Protein 5DZW (pdb70)

Foldseek 3Di:
DAEWEDAAQDDAFAFGDQQQVVVVHDLVQPVVQVKDKAWDPDGPQWDADSNRSTIGGHDGGDQCVACWQDPWAWIWMWIWTPPPTDIDIYIYTHDYDLPWAFEDPDQEAEAEAELPDDFFDWDADDGTATRTYDQSGAKDKDKDPDDQWDWDDFDPDPPTDGTGTGGHDHDDCLVPQKDWMKMKMWGRDPPIHMGIHIYIYGYDFDLPKAKAWPDQEAEFEAEFFDDWPAFGDWTDIFISTDDLSTQKFKDWDPPADPVVPQQWDAGRRRRTITGHDGGDCLVPQKGKTKMWIWGRDPDIHIDIHIYIYGYDWALDWAKDKDFPDADPQAEQPDDFFDFGTKMAIFTSTDDLSTAKDKDKDPPAQWDWDDPDRRIITTTGHDHDDCVVDQKDKIKMKMWGRGVVIHIDIDIDIHGYD

Sequence (417 aa):
QIHYSIPEEAKHGTFVGRIAQDLGLELTELVPRLFRVASKDRGDLLEVNLQNGILFVNSRIDREELCGRSAECSIHLEVIVDRPLQVFHVEVEVRDINDNPPRFPTTQKNLFIAESRPLDTWFPLEGASDADIGINAVLTYRLSPNDYFSLEKPSNDERVKGLGLVLRKSLDREETPEIILVLTVTDGGKPELTGSVQLLITVLDANDNAPVFDRSLYTVKLPENVPNGTLVVKVNASDLDEGVNGDIMYSFSTDISPNVKYKFHIDPVSGEIIVKGYIDFEECKSYEILIEGIDKGQLPLSGHCKVIVQVEDINDNVPELEFKSLSLPIRENSPVGTVIALISVSDRDTGVNGQVTCSLTSHVPFKLVSTFKNYYSLVLDSALDRETTADYKVVVTARDGGSPSLWATASVSVEVA

GO terms:
  GO:0005509 calcium ion binding (F, IDA)
  GO:0042802 identical protein binding (F, IDA)
  GO:0005886 plasma membrane (C, EXP)
  GO:0007156 homophilic cell-cell adhesion (P, IC)
  GO:0045202 synapse (C, IDA)
  GO:0005783 endoplasmic reticulum (C, IDA)
  GO:0016020 membrane (C, IDA)
  GO:0005515 protein binding (F, IPI)

Organism: Mus musculus (NCBI:txid10090)

B-factor: mean 53.12, std 20.02, range [7.51, 115.28]

Structure (mmCIF, N/CA/C/O backbone):
data_5DZW
#
_entry.id   5DZW
#
_cell.length_a   74.480
_cell.length_b   56.310
_cell.length_c   173.670
_cell.angle_alpha   90.00
_cell.angle_beta   99.05
_cell.angle_gamma   90.00
#
_symmetry.space_group_name_H-M   'C 1 2 1'
#
loop_
_entity.id
_entity.type
_entity.pdbx_description
1 polymer 'Protocadherin alpha-4'
2 non-polymer alpha-D-mannopyranose
3 non-polymer 2-acetamido-2-deoxy-beta-D-glucopyranose
4 non-polymer 'CALCIUM ION'
5 water water
#
loop_
_atom_site.group_PDB
_atom_site.id
_atom_site.type_symbol
_atom_site.label_atom_id
_atom_site.label_alt_id
_atom_site.label_comp_id
_atom_site.label_asym_id
_atom_site.label_entity_id
_atom_site.label_seq_id
_atom_site.pdbx_PDB_ins_code
_atom_site.Cartn_x
_atom_site.Cartn_y
_atom_site.Cartn_z
_atom_site.occupancy
_atom_site.B_iso_or_equiv
_atom_site.auth_seq_id
_atom_site.auth_comp_id
_atom_site.auth_asym_id
_atom_site.auth_atom_id
_atom_site.pdbx_PDB_model_num
ATOM 1 N N . GLN A 1 1 ? -7.585 22.495 -70.777 1.00 73.91 1 GLN A N 1
ATOM 2 C CA . GLN A 1 1 ? -7.924 22.758 -69.384 1.00 70.97 1 GLN A CA 1
ATOM 3 C C . GLN A 1 1 ? -8.821 23.986 -69.239 1.00 65.68 1 GLN A C 1
ATOM 4 O O . GLN A 1 1 ? -8.384 25.118 -69.443 1.00 66.76 1 GLN A O 1
ATOM 10 N N . ILE A 1 2 ? -10.085 23.752 -68.898 1.00 57.79 2 ILE A N 1
ATOM 11 C CA . ILE A 1 2 ? -10.989 24.850 -68.561 1.00 47.15 2 ILE A CA 1
ATOM 12 C C . ILE A 1 2 ? -11.477 24.683 -67.121 1.00 42.90 2 ILE A C 1
ATOM 13 O O . ILE A 1 2 ? -11.957 23.616 -66.735 1.00 40.17 2 ILE A O 1
ATOM 18 N N . HIS A 1 3 ? -11.340 25.740 -66.325 1.00 40.78 3 HIS A N 1
ATOM 19 C CA . HIS A 1 3 ? -11.564 25.643 -64.884 1.00 41.65 3 HIS A CA 1
ATOM 20 C C . HIS A 1 3 ? -12.842 26.328 -64.399 1.00 34.21 3 HIS A C 1
ATOM 21 O O . HIS A 1 3 ? -13.092 27.496 -64.699 1.00 28.83 3 HIS A O 1
ATOM 28 N N . TYR A 1 4 ? -13.638 25.584 -63.636 1.00 33.83 4 TYR A N 1
ATOM 29 C CA . TYR A 1 4 ? -14.821 26.128 -62.978 1.00 36.48 4 TYR A CA 1
ATOM 30 C C . TYR A 1 4 ? -14.667 26.018 -61.462 1.00 37.93 4 TYR A C 1
ATOM 31 O O . TYR A 1 4 ? -13.693 25.443 -60.976 1.00 36.73 4 TYR A O 1
ATOM 40 N N . SER A 1 5 ? -15.623 26.567 -60.717 1.00 39.72 5 SER A N 1
ATOM 41 C CA . SER A 1 5 ? -15.547 26.555 -59.257 1.00 42.51 5 SER A CA 1
ATOM 42 C C . SER A 1 5 ? -16.922 26.653 -58.600 1.00 38.17 5 SER A C 1
ATOM 43 O O . SER A 1 5 ? -17.641 27.635 -58.789 1.00 38.16 5 SER A O 1
ATOM 46 N N . ILE A 1 6 ? -17.281 25.636 -57.822 1.00 34.44 6 ILE A N 1
ATOM 47 C CA . ILE A 1 6 ? -18.559 25.638 -57.115 1.00 33.47 6 ILE A CA 1
ATOM 48 C C . ILE A 1 6 ? -18.401 25.249 -55.648 1.00 32.99 6 ILE A C 1
ATOM 49 O O . ILE A 1 6 ? -17.496 24.493 -55.297 1.00 32.86 6 ILE A O 1
ATOM 54 N N . PRO A 1 7 ? -19.279 25.777 -54.781 1.00 32.11 7 PRO A N 1
ATOM 55 C CA . PRO A 1 7 ? -19.343 25.316 -53.391 1.00 34.89 7 PRO A CA 1
ATOM 56 C C . PRO A 1 7 ? -20.048 23.968 -53.291 1.00 34.95 7 PRO A C 1
ATOM 57 O O . PRO A 1 7 ? -20.978 23.706 -54.055 1.00 35.20 7 PRO A O 1
ATOM 61 N N . GLU A 1 8 ? -19.611 23.130 -52.357 1.00 30.16 8 GLU A N 1
ATOM 62 C CA . GLU A 1 8 ? -20.201 21.809 -52.164 1.00 29.40 8 GLU A CA 1
ATOM 63 C C . GLU A 1 8 ? -21.661 21.883 -51.725 1.00 24.80 8 GLU A C 1
ATOM 64 O O . GLU A 1 8 ? -22.182 22.966 -51.451 1.00 24.26 8 GLU A O 1
ATOM 70 N N . GLU A 1 9 ? -22.306 20.720 -51.661 1.00 21.97 9 GLU A N 1
ATOM 71 C CA . GLU A 1 9 ? -23.677 20.594 -51.165 1.00 27.36 9 GLU A CA 1
ATOM 72 C C . GLU A 1 9 ? -24.647 21.531 -51.879 1.00 31.18 9 GLU A C 1
ATOM 73 O O . GLU A 1 9 ? -25.598 22.031 -51.277 1.00 31.09 9 GLU A O 1
ATOM 79 N N . ALA A 1 10 ? -24.401 21.768 -53.164 1.00 35.00 10 ALA A N 1
ATOM 80 C CA . ALA A 1 10 ? -25.213 22.700 -53.933 1.00 28.05 10 ALA A CA 1
ATOM 81 C C . ALA A 1 10 ? -26.590 22.125 -54.236 1.00 21.41 10 ALA A C 1
ATOM 82 O O . ALA A 1 10 ? -26.784 20.909 -54.232 1.00 17.65 10 ALA A O 1
ATOM 84 N N . LYS A 1 11 ? -27.544 23.013 -54.493 1.00 20.85 11 LYS A N 1
ATOM 85 C CA . LYS A 1 11 ? -28.898 22.613 -54.852 1.00 26.26 11 LYS A CA 1
ATOM 86 C C . LYS A 1 11 ? -28.895 21.909 -56.207 1.00 39.76 11 LYS A C 1
ATOM 87 O O . LYS A 1 11 ? -28.071 22.215 -57.069 1.00 32.81 11 LYS A O 1
ATOM 93 N N . HIS A 1 12 ? -29.808 20.958 -56.382 1.00 50.54 12 HIS A N 1
ATOM 94 C CA . HIS A 1 12 ? -29.925 20.223 -57.637 1.00 49.41 12 HIS A CA 1
ATOM 95 C C . HIS A 1 12 ? -30.241 21.154 -58.802 1.00 46.93 12 HIS A C 1
ATOM 96 O O . HIS A 1 12 ? -31.250 21.860 -58.789 1.00 52.12 12 HIS A O 1
ATOM 103 N N . GLY A 1 13 ? -29.371 21.153 -59.807 1.00 36.74 13 GLY A N 1
ATOM 104 C CA . GLY A 1 13 ? -29.556 21.991 -60.976 1.00 30.23 13 GLY A CA 1
ATOM 105 C C . GLY A 1 13 ? -28.834 23.318 -60.858 1.00 26.58 13 GLY A C 1
ATOM 106 O O . GLY A 1 13 ? -29.215 24.303 -61.492 1.00 36.45 13 GLY A O 1
ATOM 107 N N . THR A 1 14 ? -27.784 23.343 -60.045 1.00 15.46 14 THR A N 1
ATOM 108 C CA . THR A 1 14 ? -27.009 24.558 -59.837 1.00 18.00 14 THR A CA 1
ATOM 109 C C . THR A 1 14 ? -26.120 24.844 -61.040 1.00 18.44 14 THR A C 1
ATOM 110 O O . THR A 1 14 ? -25.365 23.980 -61.485 1.00 19.89 14 THR A O 1
ATOM 114 N N . PHE A 1 15 ? -26.214 26.064 -61.558 1.00 21.77 15 PHE A N 1
ATOM 115 C CA . PHE A 1 15 ? -25.446 26.467 -62.730 1.00 27.45 15 PHE A CA 1
ATOM 116 C C . PHE A 1 15 ? -23.943 26.440 -62.471 1.00 29.12 15 PHE A C 1
ATOM 117 O O . PHE A 1 15 ? -23.412 27.299 -61.769 1.00 36.36 15 PHE A O 1
ATOM 125 N N . VAL A 1 16 ? -23.262 25.452 -63.044 1.00 26.03 16 VAL A N 1
ATOM 126 C CA . VAL A 1 16 ? -21.811 25.370 -62.936 1.00 26.97 16 VAL A CA 1
ATOM 127 C C . VAL A 1 16 ? -21.149 26.268 -63.975 1.00 33.15 16 VAL A C 1
ATOM 128 O O . VAL A 1 16 ? -20.217 27.011 -63.666 1.00 34.83 16 VAL A O 1
ATOM 132 N N . GLY A 1 17 ? -21.641 26.201 -65.207 1.00 36.66 17 GLY A N 1
ATOM 133 C CA . GLY A 1 17 ? -21.113 27.022 -66.280 1.00 40.48 17 GLY A CA 1
ATOM 134 C C . GLY A 1 17 ? -21.504 26.531 -67.661 1.00 41.84 17 GLY A C 1
ATOM 135 O O . GLY A 1 17 ? -21.687 25.333 -67.874 1.00 43.24 17 GLY A O 1
ATOM 136 N N . ARG A 1 18 ? -21.639 27.464 -68.599 1.00 38.96 18 ARG A N 1
ATOM 137 C CA . ARG A 1 18 ? -21.930 27.118 -69.986 1.00 33.44 18 ARG A CA 1
ATOM 138 C C . ARG A 1 18 ? -20.726 26.430 -70.616 1.00 26.52 18 ARG A C 1
ATOM 139 O O . ARG A 1 18 ? -19.854 27.083 -71.187 1.00 25.17 18 ARG A O 1
ATOM 147 N N . ILE A 1 19 ? -20.691 25.107 -70.509 1.00 23.28 19 ILE A N 1
ATOM 148 C CA . ILE A 1 19 ? -19.534 24.327 -70.933 1.00 28.58 19 ILE A CA 1
ATOM 149 C C . ILE A 1 19 ? -19.391 24.272 -72.457 1.00 32.63 19 ILE A C 1
ATOM 150 O O . ILE A 1 19 ? -18.277 24.217 -72.979 1.00 36.11 19 ILE A O 1
ATOM 155 N N . ALA A 1 20 ? -20.512 24.310 -73.170 1.00 37.86 20 ALA A N 1
ATOM 156 C CA . ALA A 1 20 ? -20.488 24.213 -74.628 1.00 30.23 20 ALA A CA 1
ATOM 157 C C . ALA A 1 20 ? -19.765 25.400 -75.258 1.00 20.62 20 ALA A C 1
ATOM 158 O O . ALA A 1 20 ? -18.806 25.225 -76.010 1.00 9.20 20 ALA A O 1
ATOM 160 N N . GLN A 1 21 ? -20.230 26.604 -74.941 1.00 17.03 21 GLN A N 1
ATOM 161 C CA . GLN A 1 21 ? -19.644 27.824 -75.484 1.00 21.36 21 GLN A CA 1
ATOM 162 C C . GLN A 1 21 ? -18.181 27.974 -75.081 1.00 21.53 21 GLN A C 1
ATOM 163 O O . GLN A 1 21 ? -17.338 28.333 -75.904 1.00 15.90 21 GLN A O 1
ATOM 169 N N . ASP A 1 22 ? -17.884 27.688 -73.816 1.00 26.37 22 ASP A N 1
ATOM 170 C CA . ASP A 1 22 ? -16.528 27.829 -73.295 1.00 31.40 22 ASP A CA 1
ATOM 171 C C . ASP A 1 22 ? -15.559 26.846 -73.950 1.00 38.86 22 ASP A C 1
ATOM 172 O O . ASP A 1 22 ? -14.352 27.083 -73.980 1.00 39.07 22 ASP A O 1
ATOM 177 N N . LEU A 1 23 ? -16.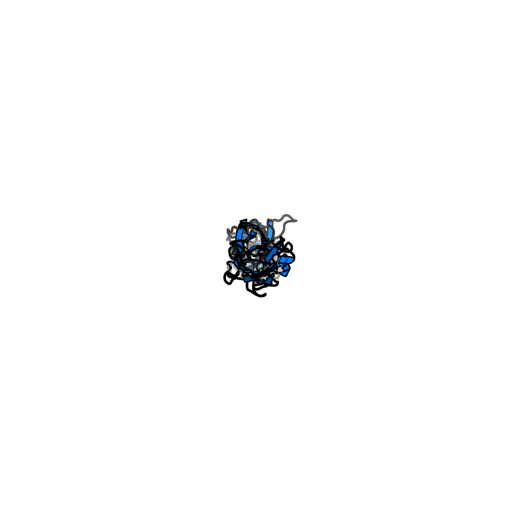091 25.744 -74.471 1.00 44.41 23 LEU A N 1
ATOM 178 C CA . LEU A 1 23 ? -15.278 24.790 -75.217 1.00 48.83 23 LEU A CA 1
ATOM 179 C C . LEU A 1 23 ? -15.232 25.157 -76.696 1.00 50.66 23 LEU A C 1
ATOM 180 O O . LEU A 1 23 ? -14.688 24.416 -77.514 1.00 59.51 23 LEU A O 1
ATOM 185 N N . GLY A 1 24 ? -15.813 26.304 -77.033 1.00 45.05 24 GLY A N 1
ATOM 186 C CA . GLY A 1 24 ? -15.807 26.792 -78.400 1.00 42.20 24 GLY A CA 1
ATOM 187 C C . GLY A 1 24 ? -16.814 26.102 -79.300 1.00 35.40 24 GLY A C 1
ATOM 188 O O . GLY A 1 24 ? -16.882 26.385 -80.495 1.00 36.44 24 GLY A O 1
ATOM 189 N N . LEU A 1 25 ? -17.600 25.198 -78.728 1.00 25.54 25 LEU A N 1
ATOM 190 C CA . LEU A 1 25 ? -18.588 24.452 -79.496 1.00 19.15 25 LEU A CA 1
ATOM 191 C C . LEU A 1 25 ? -19.851 25.278 -79.717 1.00 24.15 25 LEU A C 1
ATOM 192 O O . LEU A 1 25 ? -20.038 26.321 -79.089 1.00 22.28 25 LEU A O 1
ATOM 197 N N . GLU A 1 26 ? -20.712 24.805 -80.614 1.00 28.90 26 GLU A N 1
ATOM 198 C CA . GLU A 1 26 ? -21.960 25.493 -80.931 1.00 31.56 26 GLU A CA 1
ATOM 199 C C . GLU A 1 26 ? -23.164 24.597 -80.635 1.00 27.70 26 GLU A C 1
ATOM 200 O O . GLU A 1 26 ? -23.034 23.375 -80.573 1.00 18.73 26 GLU A O 1
ATOM 206 N N . LEU A 1 27 ? -24.331 25.209 -80.452 1.00 17.93 27 LEU A N 1
ATOM 207 C CA . LEU A 1 27 ? -25.510 24.491 -79.972 1.00 24.73 27 LEU A CA 1
ATOM 208 C C . LEU A 1 27 ? -25.982 23.390 -80.919 1.00 29.16 27 LEU A C 1
ATOM 209 O O . LEU A 1 27 ? -26.318 22.290 -80.480 1.00 32.29 27 LEU A O 1
ATOM 214 N N . THR A 1 28 ? -25.999 23.682 -82.216 1.00 26.69 28 THR A N 1
ATOM 215 C CA . THR A 1 28 ? -26.452 22.711 -83.211 1.00 29.37 28 THR A CA 1
ATOM 216 C C . THR A 1 28 ? -25.413 21.623 -83.442 1.00 28.18 28 THR A C 1
ATOM 217 O O . THR A 1 28 ? -25.646 20.672 -84.187 1.00 31.26 28 THR A O 1
ATOM 221 N N . GLU A 1 29 ? -24.268 21.771 -82.790 1.00 23.70 29 GLU A N 1
ATOM 222 C CA . GLU A 1 29 ? -23.161 20.840 -82.936 1.00 21.46 29 GLU A CA 1
ATOM 223 C C . GLU A 1 29 ? -23.168 19.793 -81.819 1.00 27.57 29 GLU A C 1
ATOM 224 O O . GLU A 1 29 ? -22.631 18.697 -81.981 1.00 30.91 29 GLU A O 1
ATOM 230 N N . LEU A 1 30 ? -23.792 20.132 -80.694 1.00 25.55 30 LEU A N 1
ATOM 231 C CA . LEU A 1 30 ? -23.772 19.280 -79.504 1.00 23.86 30 LEU A CA 1
ATOM 232 C C . LEU A 1 30 ? -24.517 17.962 -79.689 1.00 22.98 30 LEU A C 1
ATOM 233 O O . LEU A 1 30 ? -23.974 16.890 -79.426 1.00 25.17 30 LEU A O 1
ATOM 238 N N . VAL A 1 31 ? -25.766 18.051 -80.132 1.00 19.86 31 VAL A N 1
ATOM 239 C CA . VAL A 1 31 ? -26.620 16.874 -80.276 1.00 19.31 31 VAL A CA 1
AT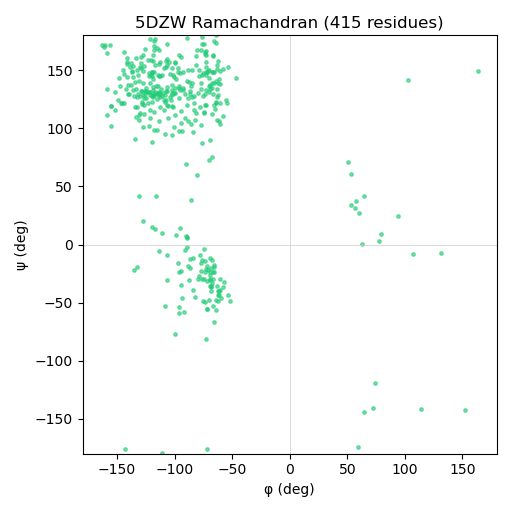OM 240 C C . VAL A 1 31 ? -26.128 15.851 -81.315 1.00 21.08 31 VAL A C 1
ATOM 241 O O . VAL A 1 31 ? -26.088 14.656 -81.019 1.00 17.36 31 VAL A O 1
ATOM 245 N N . PRO A 1 32 ? -25.756 16.299 -82.533 1.00 23.29 32 PRO A N 1
ATOM 246 C CA . PRO A 1 32 ? -25.357 15.276 -83.508 1.00 23.68 32 PRO A CA 1
ATOM 247 C C . PRO A 1 32 ? -24.033 14.596 -83.168 1.00 25.21 32 PRO A C 1
ATOM 248 O O . PRO A 1 32 ? -23.817 13.453 -83.564 1.00 26.55 32 PRO A O 1
ATOM 252 N N . ARG A 1 33 ? -23.162 15.288 -82.442 1.00 28.23 33 ARG A N 1
ATOM 253 C CA . ARG A 1 33 ? -21.852 14.739 -82.114 1.00 33.35 33 ARG A CA 1
ATOM 254 C C . ARG A 1 33 ? -21.873 13.953 -80.808 1.00 34.78 33 ARG A C 1
ATOM 255 O O . ARG A 1 33 ? -20.824 13.535 -80.314 1.00 36.93 33 ARG A O 1
ATOM 263 N N . LEU A 1 34 ? -23.071 13.755 -80.264 1.00 34.62 34 LEU A N 1
ATOM 264 C CA . LEU A 1 34 ? -23.260 13.049 -78.999 1.00 32.22 34 LEU A CA 1
ATOM 265 C C . LEU A 1 34 ? -22.393 13.655 -77.902 1.00 34.85 34 LEU A C 1
ATOM 266 O O . LEU A 1 34 ? -21.524 12.986 -77.340 1.00 37.05 34 LEU A O 1
ATOM 271 N N . PHE A 1 35 ? -22.631 14.931 -77.617 1.00 32.75 35 PHE A N 1
ATOM 272 C CA . PHE A 1 35 ? -21.887 15.655 -76.596 1.00 31.56 35 PHE A CA 1
ATOM 273 C C . PHE A 1 35 ? -22.011 14.966 -75.243 1.00 34.34 35 PHE A C 1
ATOM 274 O O . PHE A 1 35 ? -23.079 14.964 -74.631 1.00 37.18 35 PHE A O 1
ATOM 282 N N . ARG A 1 36 ? -20.911 14.383 -74.780 1.00 30.83 36 ARG A N 1
ATOM 283 C CA . ARG A 1 36 ? -20.920 13.610 -73.544 1.00 31.83 36 ARG A CA 1
ATOM 284 C C . ARG A 1 36 ? -19.972 14.176 -72.493 1.00 33.04 36 ARG A C 1
ATOM 285 O O . ARG A 1 36 ? -18.930 14.748 -72.818 1.00 35.70 36 ARG A O 1
ATOM 293 N N . VAL A 1 37 ? -20.347 14.008 -71.231 1.00 33.65 37 VAL A N 1
ATOM 294 C CA . VAL A 1 37 ? -19.525 14.443 -70.111 1.00 36.94 37 VAL A CA 1
ATOM 295 C C . VAL A 1 37 ? -19.422 13.328 -69.079 1.00 48.08 37 VAL A C 1
ATOM 296 O O . VAL A 1 37 ? -20.437 12.790 -68.632 1.00 50.66 37 VAL A O 1
ATOM 300 N N . ALA A 1 38 ? -18.195 12.972 -68.711 1.00 55.89 38 ALA A N 1
ATOM 301 C CA . ALA A 1 38 ? -17.986 11.923 -67.718 1.00 54.82 38 ALA A CA 1
ATOM 302 C C . ALA A 1 38 ? -17.032 12.379 -66.623 1.00 51.33 38 ALA A C 1
ATOM 303 O O . ALA A 1 38 ? -16.185 13.240 -66.848 1.00 48.39 38 ALA A O 1
ATOM 305 N N . SER A 1 39 ? -17.179 11.801 -65.435 1.00 56.02 39 SER A N 1
ATOM 306 C CA . SER A 1 39 ? -16.284 12.097 -64.322 1.00 53.00 39 SER A CA 1
ATOM 307 C C . SER A 1 39 ? -15.163 11.067 -64.265 1.00 54.28 39 SER A C 1
ATOM 308 O O . SER A 1 39 ? -15.276 9.983 -64.838 1.00 56.13 39 SER A O 1
ATOM 311 N N . LYS A 1 40 ? -14.085 11.402 -63.565 1.00 59.72 40 LYS A N 1
ATOM 312 C CA . LYS A 1 40 ? -12.916 10.532 -63.514 1.00 64.35 40 LYS A CA 1
ATOM 313 C C . LYS A 1 40 ? -13.157 9.280 -62.671 1.00 71.01 40 LYS A C 1
ATOM 314 O O . LYS A 1 40 ? -12.980 8.161 -63.152 1.00 71.86 40 LYS A O 1
ATOM 320 N N . ASP A 1 41 ? -13.560 9.467 -61.417 1.00 73.69 41 ASP A N 1
ATOM 321 C CA . ASP A 1 41 ? -13.770 8.339 -60.511 1.00 74.15 41 ASP A CA 1
ATOM 322 C C . ASP A 1 41 ? -15.095 8.429 -59.761 1.00 77.44 41 ASP A C 1
ATOM 323 O O . ASP A 1 41 ? -15.594 7.429 -59.246 1.00 80.38 41 ASP A O 1
ATOM 328 N N . ARG A 1 42 ? -15.658 9.630 -59.702 1.00 76.39 42 ARG A N 1
ATOM 329 C CA . ARG A 1 42 ? -16.839 9.885 -58.885 1.00 72.98 42 ARG A CA 1
ATOM 330 C C . ARG A 1 42 ? -18.100 9.260 -59.477 1.00 69.34 42 ARG A C 1
ATOM 331 O O . ARG A 1 42 ? -18.519 8.179 -59.061 1.00 68.86 42 ARG A O 1
ATOM 339 N N . GLY A 1 43 ? -18.705 9.942 -60.444 1.00 68.31 43 GLY A N 1
ATOM 340 C CA . GLY A 1 43 ? -19.918 9.449 -61.069 1.00 65.68 43 GLY A CA 1
ATOM 341 C C . GLY A 1 43 ? -20.801 10.563 -61.597 1.00 63.23 43 GLY A C 1
ATOM 342 O O . GLY A 1 43 ? -20.307 11.569 -62.107 1.00 65.44 43 GLY A O 1
ATOM 343 N N . ASP A 1 44 ? -22.112 10.384 -61.470 1.00 59.16 44 ASP A N 1
ATOM 344 C CA . ASP A 1 44 ? -23.075 11.357 -61.978 1.00 59.00 44 ASP A CA 1
ATOM 345 C C . ASP A 1 44 ? -23.247 12.538 -61.029 1.00 54.67 44 ASP A C 1
ATOM 346 O O . ASP A 1 44 ? -24.348 12.796 -60.542 1.00 58.70 44 ASP A O 1
ATOM 351 N N . LEU A 1 45 ? -22.158 13.254 -60.769 1.00 44.54 45 LEU A N 1
ATOM 352 C CA . LEU A 1 45 ? -22.217 14.443 -59.927 1.00 34.73 45 LEU A CA 1
ATOM 353 C C . LEU A 1 45 ? -22.645 15.657 -60.744 1.00 29.18 45 LEU A C 1
ATOM 354 O O . LEU A 1 45 ? -23.413 16.495 -60.271 1.00 19.44 45 LEU A O 1
ATOM 359 N N . LEU A 1 46 ? -22.149 15.742 -61.974 1.00 35.20 46 LEU A N 1
ATOM 360 C CA . LEU A 1 46 ? -22.480 16.852 -62.861 1.00 38.73 46 LEU A CA 1
ATOM 361 C C . LEU A 1 46 ? -23.100 16.356 -64.163 1.00 43.66 46 LEU A C 1
ATOM 362 O O . LEU A 1 46 ? -22.768 15.273 -64.645 1.00 44.89 46 LEU A O 1
ATOM 367 N N . GLU A 1 47 ? -24.001 17.153 -64.729 1.00 45.22 47 GLU A N 1
ATOM 368 C CA . GLU A 1 47 ? -24.696 16.773 -65.955 1.00 43.53 47 GLU A CA 1
ATOM 369 C C . GLU A 1 47 ? -24.785 17.962 -66.909 1.00 39.16 47 GLU A C 1
ATOM 370 O O . GLU A 1 47 ? -24.720 19.109 -66.477 1.00 39.97 47 GLU A O 1
ATOM 376 N N . VAL A 1 48 ? -24.924 17.695 -68.203 1.00 37.64 48 VAL A N 1
ATOM 377 C CA . VAL A 1 48 ? -25.014 18.770 -69.186 1.00 30.39 48 VAL A CA 1
ATOM 378 C C . VAL A 1 48 ? -26.327 18.743 -69.960 1.00 24.98 48 VAL A C 1
ATOM 379 O O . VAL A 1 48 ? -26.708 17.714 -70.517 1.00 23.91 48 VAL A O 1
ATOM 383 N N . ASN A 1 49 ? -27.018 19.879 -69.991 1.00 23.18 49 ASN A N 1
ATOM 384 C CA . ASN A 1 49 ? -28.167 20.026 -70.870 1.00 31.03 49 ASN A CA 1
ATOM 385 C C . ASN A 1 49 ? -27.717 20.536 -72.232 1.00 34.49 49 ASN A C 1
ATOM 386 O O . ASN A 1 49 ? -27.049 21.569 -72.331 1.00 37.08 49 ASN A O 1
ATOM 391 N N . LEU A 1 50 ? -28.095 19.801 -73.273 1.00 35.47 50 LEU A N 1
ATOM 392 C CA . LEU A 1 50 ? -27.585 20.023 -74.622 1.00 33.08 50 LEU A CA 1
ATOM 393 C C . LEU A 1 50 ? -28.261 21.188 -75.341 1.00 29.65 50 LEU A C 1
ATOM 394 O O . LEU A 1 50 ? -27.650 21.838 -76.189 1.00 29.42 50 LEU A O 1
ATOM 399 N N . GLN A 1 51 ? -29.521 21.446 -75.006 1.00 21.42 51 GLN A N 1
ATOM 400 C CA . GLN A 1 51 ? -30.274 22.523 -75.640 1.00 17.65 51 GLN A CA 1
ATOM 401 C C . GLN A 1 51 ? -29.663 23.895 -75.354 1.00 15.90 51 GLN A C 1
ATOM 402 O O . GLN A 1 51 ? -29.672 24.776 -76.216 1.00 12.13 51 GLN A O 1
ATOM 408 N N . ASN A 1 52 ? -29.128 24.073 -74.148 1.00 17.10 52 ASN A N 1
ATOM 409 C CA . ASN A 1 52 ? -28.495 25.337 -73.781 1.00 17.11 52 ASN A CA 1
ATOM 410 C C . ASN A 1 52 ? -26.993 25.194 -73.560 1.00 15.46 52 ASN A C 1
ATOM 411 O O . ASN A 1 52 ? -26.290 26.185 -73.354 1.00 14.93 52 ASN A O 1
ATOM 416 N N . GLY A 1 53 ? -26.508 23.957 -73.607 1.00 19.67 53 GLY A N 1
ATOM 417 C CA . GLY A 1 53 ? -25.098 23.681 -73.401 1.00 26.19 53 GLY A CA 1
ATOM 418 C C . GLY A 1 53 ? -24.655 24.035 -71.996 1.00 32.68 53 GLY A C 1
ATOM 419 O O . GLY A 1 53 ? -23.580 24.603 -71.805 1.00 33.79 53 GLY A O 1
ATOM 420 N N . ILE A 1 54 ? -25.480 23.698 -71.008 1.00 32.04 54 ILE A N 1
ATOM 421 C CA . ILE A 1 54 ? -25.192 24.092 -69.629 1.00 27.83 54 ILE A CA 1
ATOM 422 C C . ILE A 1 54 ? -24.746 22.927 -68.753 1.00 25.48 54 ILE A C 1
ATOM 423 O O . ILE A 1 54 ? -25.439 21.915 -68.642 1.00 25.90 54 ILE A O 1
ATOM 428 N N . LEU A 1 55 ? -23.577 23.083 -68.140 1.00 24.15 55 LEU A N 1
ATOM 429 C CA . LEU A 1 55 ? -23.093 22.141 -67.140 1.00 23.47 55 LEU A CA 1
ATOM 430 C C . LEU A 1 55 ? -23.638 22.531 -65.774 1.00 22.10 55 LEU A C 1
ATOM 431 O O . LEU A 1 55 ? -23.524 23.685 -65.364 1.00 20.83 55 LEU A O 1
ATOM 436 N N . PHE A 1 56 ? -24.232 21.571 -65.074 1.00 25.47 56 PHE A N 1
ATOM 437 C CA . PHE A 1 56 ? -24.887 21.850 -63.803 1.00 30.11 56 PHE A CA 1
ATOM 438 C C . PHE A 1 56 ? -24.725 20.707 -62.804 1.00 34.02 56 PHE A C 1
ATOM 439 O O . PHE A 1 56 ? -24.332 19.597 -63.170 1.00 34.88 56 PHE A O 1
ATOM 447 N N . VAL A 1 57 ? -25.032 20.992 -61.542 1.00 29.74 57 VAL A N 1
ATOM 448 C CA . VAL A 1 57 ? -24.945 19.994 -60.482 1.00 26.11 57 VAL A CA 1
ATOM 449 C C . VAL A 1 57 ? -26.091 18.995 -60.586 1.00 21.87 57 VAL A C 1
ATOM 450 O O . VAL A 1 57 ? -27.262 19.368 -60.519 1.00 14.14 57 VAL A O 1
ATOM 454 N N . ASN A 1 58 ? -25.743 17.723 -60.749 1.00 27.97 58 ASN A N 1
ATOM 455 C CA . ASN A 1 58 ? -26.739 16.678 -60.948 1.00 35.68 58 ASN A CA 1
ATOM 456 C C . ASN A 1 58 ? -27.172 16.035 -59.635 1.00 38.32 58 ASN A C 1
ATOM 457 O O . ASN A 1 58 ? -28.354 16.039 -59.298 1.00 39.58 58 ASN A O 1
ATOM 462 N N . SER A 1 59 ? -26.215 15.482 -58.898 1.00 45.22 59 SER A N 1
ATOM 463 C CA . SER A 1 59 ? -26.509 14.873 -57.602 1.00 48.53 59 SER A CA 1
ATOM 464 C C . SER A 1 59 ? -25.790 15.606 -56.473 1.00 37.28 59 SER A C 1
ATOM 465 O O . SER A 1 59 ? -25.031 16.544 -56.717 1.00 27.55 59 SER A O 1
ATOM 468 N N . ARG A 1 60 ? -26.034 15.173 -55.239 1.00 41.30 60 ARG A N 1
ATOM 469 C CA . ARG A 1 60 ? -25.431 15.804 -54.069 1.00 37.56 60 ARG A CA 1
ATOM 470 C C . ARG A 1 60 ? -23.915 15.657 -54.068 1.00 33.83 60 ARG A C 1
ATOM 471 O O . ARG A 1 60 ? -23.386 14.547 -54.107 1.00 34.58 60 ARG A O 1
ATOM 479 N N . ILE A 1 61 ? -23.223 16.790 -54.021 1.00 32.00 61 ILE A N 1
ATOM 480 C CA . ILE A 1 61 ? -21.766 16.800 -54.004 1.00 32.71 61 ILE A CA 1
ATOM 481 C C . ILE A 1 61 ? -21.242 17.061 -52.594 1.00 38.61 61 ILE A C 1
ATOM 482 O O . ILE A 1 61 ? -21.106 18.211 -52.174 1.00 36.25 61 ILE A O 1
ATOM 487 N N . ASP A 1 62 ? -20.958 15.983 -51.867 1.00 41.26 62 ASP A N 1
ATOM 488 C CA . ASP A 1 62 ? -20.429 16.077 -50.510 1.00 38.36 62 ASP A CA 1
ATOM 489 C C . ASP A 1 62 ? -18.905 16.079 -50.553 1.00 36.23 62 ASP A C 1
ATOM 490 O O . ASP A 1 62 ? -18.285 15.054 -50.837 1.00 37.93 62 ASP A O 1
ATOM 495 N N . ARG A 1 63 ? -18.311 17.233 -50.266 1.00 20.68 63 ARG A N 1
ATOM 496 C CA . ARG A 1 63 ? -16.872 17.421 -50.420 1.00 20.83 63 ARG A CA 1
ATOM 497 C C . ARG A 1 63 ? -16.045 16.464 -49.565 1.00 34.61 63 ARG A C 1
ATOM 498 O O . ARG A 1 63 ? -15.085 15.863 -50.048 1.00 34.31 63 ARG A O 1
ATOM 506 N N . GLU A 1 64 ? -16.428 16.325 -48.299 1.00 33.62 64 GLU A N 1
ATOM 507 C CA . GLU A 1 64 ? -15.683 15.503 -47.350 1.00 35.48 64 GLU A CA 1
ATOM 508 C C . GLU A 1 64 ? -15.723 14.020 -47.713 1.00 39.73 64 GLU A C 1
ATOM 509 O O . GLU A 1 64 ? -14.894 13.239 -47.247 1.00 39.22 64 GLU A O 1
ATOM 515 N N . GLU A 1 65 ? -16.690 13.634 -48.539 1.00 46.58 65 GLU A N 1
ATOM 516 C CA . GLU A 1 65 ? -16.802 12.248 -48.975 1.00 53.67 65 GLU A CA 1
ATOM 517 C C . GLU A 1 65 ? -15.927 12.007 -50.203 1.00 53.39 65 GLU A C 1
ATOM 518 O O . GLU A 1 65 ? -15.685 10.866 -50.595 1.00 56.30 65 GLU A O 1
ATOM 524 N N . LEU A 1 66 ? -15.446 13.094 -50.798 1.00 52.70 66 LEU A N 1
ATOM 525 C CA . LEU A 1 66 ? -14.588 13.010 -51.974 1.00 53.86 66 LEU A CA 1
ATOM 526 C C . LEU A 1 66 ? -13.119 13.166 -51.598 1.00 54.50 66 LEU A C 1
ATOM 527 O O . LEU A 1 66 ? -12.372 12.189 -51.544 1.00 55.48 66 LEU A O 1
ATOM 532 N N . CYS A 1 67 ? -12.714 14.405 -51.339 1.00 51.27 67 CYS A N 1
ATOM 533 C CA . CYS A 1 67 ? -11.325 14.712 -51.020 1.00 49.43 67 CYS A CA 1
ATOM 534 C C . CYS A 1 67 ? -11.001 14.371 -49.567 1.00 48.90 67 CYS A C 1
ATOM 535 O O . CYS A 1 67 ? -9.853 14.084 -49.225 1.00 41.67 67 CYS A O 1
ATOM 538 N N . GLY A 1 68 ? -12.022 14.401 -48.718 1.00 55.76 68 GLY A N 1
ATOM 539 C CA . GLY A 1 68 ? -11.858 14.077 -47.313 1.00 58.89 68 GLY A CA 1
ATOM 540 C C . GLY A 1 68 ? -11.160 15.177 -46.539 1.00 60.70 68 GLY A C 1
ATOM 541 O O . GLY A 1 68 ? -11.651 16.303 -46.458 1.00 60.85 68 GLY A O 1
ATOM 542 N N . ARG A 1 69 ? -10.007 14.845 -45.970 1.00 60.34 69 ARG A N 1
ATOM 543 C CA . ARG A 1 69 ? -9.225 15.806 -45.202 1.00 59.93 69 ARG A CA 1
ATOM 544 C C . ARG A 1 69 ? -8.250 16.571 -46.093 1.00 57.04 69 ARG A C 1
ATOM 545 O O . ARG A 1 69 ? -7.422 17.340 -45.604 1.00 54.14 69 ARG A O 1
ATOM 553 N N . SER A 1 70 ? -8.358 16.358 -47.402 1.00 55.06 70 SER A N 1
ATOM 554 C CA . SER A 1 70 ? -7.491 17.028 -48.365 1.00 48.28 70 SER A CA 1
ATOM 555 C C . SER A 1 70 ? -7.859 18.501 -48.509 1.00 47.22 70 SER A C 1
ATOM 556 O O . SER A 1 70 ? -9.030 18.870 -48.422 1.00 43.67 70 SER A O 1
ATOM 559 N N . ALA A 1 71 ? -6.851 19.339 -48.734 1.00 50.59 71 ALA A N 1
ATOM 560 C CA . ALA A 1 71 ? -7.062 20.777 -48.862 1.00 52.53 71 ALA A CA 1
ATOM 561 C C . ALA A 1 71 ? -7.713 21.124 -50.195 1.00 54.45 71 ALA A C 1
ATOM 562 O O . ALA A 1 71 ? -8.702 21.855 -50.244 1.00 56.40 71 ALA A O 1
ATOM 564 N N . GLU A 1 72 ? -7.149 20.597 -51.276 1.00 54.80 72 GLU A N 1
ATOM 565 C CA . GLU A 1 72 ? -7.666 20.868 -52.611 1.00 52.43 72 GLU A CA 1
ATOM 566 C C . GLU A 1 72 ? -8.670 19.809 -53.043 1.00 46.91 72 GLU A C 1
ATOM 567 O O . GLU A 1 72 ? -8.426 18.610 -52.904 1.00 46.68 72 GLU A O 1
ATOM 573 N N . CYS A 1 73 ? -9.805 20.259 -53.565 1.00 42.83 73 CYS A N 1
ATOM 574 C CA . CYS A 1 73 ? -10.811 19.349 -54.093 1.00 40.22 73 CYS A CA 1
ATOM 575 C C . CYS A 1 73 ? -11.359 19.862 -55.420 1.00 40.55 73 CYS A C 1
ATOM 576 O O . CYS A 1 73 ? -11.694 21.040 -55.554 1.00 43.73 73 CYS A O 1
ATOM 579 N N . SER A 1 74 ? -11.444 18.970 -56.400 1.00 35.50 74 SER A N 1
ATOM 580 C CA . SER A 1 74 ? -11.954 19.333 -57.714 1.00 35.39 74 SER A CA 1
ATOM 581 C C . SER A 1 74 ? -12.430 18.104 -58.473 1.00 33.88 74 SER A C 1
ATOM 582 O O . SER A 1 74 ? -11.749 17.078 -58.506 1.00 29.22 74 SER A O 1
ATOM 585 N N . ILE A 1 75 ? -13.609 18.215 -59.071 1.00 34.14 75 ILE A N 1
ATOM 586 C CA . ILE A 1 75 ? -14.135 17.172 -59.935 1.00 34.92 75 ILE A CA 1
ATOM 587 C C . ILE A 1 75 ? -13.554 17.331 -61.331 1.00 34.73 75 ILE A C 1
ATOM 588 O O . ILE A 1 75 ? -13.608 18.416 -61.918 1.00 35.66 75 ILE A O 1
ATOM 593 N N . HIS A 1 76 ? -12.988 16.250 -61.854 1.00 36.13 76 HIS A N 1
ATOM 594 C CA . HIS A 1 76 ? -12.410 16.271 -63.189 1.00 35.67 76 HIS A CA 1
ATOM 595 C C . HIS A 1 76 ? -13.370 15.671 -64.207 1.00 35.71 76 HIS A C 1
ATOM 596 O O . HIS A 1 76 ? -13.636 14.468 -64.197 1.00 32.24 76 HIS A O 1
ATOM 603 N N . LEU A 1 77 ? -13.892 16.522 -65.084 1.00 36.01 77 LEU A N 1
ATOM 604 C CA . LEU A 1 77 ? -14.786 16.078 -66.143 1.00 34.85 77 LEU A CA 1
ATOM 605 C C . LEU A 1 77 ? -14.073 16.008 -67.484 1.00 32.21 77 LEU A C 1
ATOM 606 O O . LEU A 1 77 ? -13.486 16.991 -67.953 1.00 30.14 77 LEU A O 1
ATOM 611 N N . GLU A 1 78 ? -14.125 14.827 -68.089 1.00 32.33 78 GLU A N 1
ATOM 612 C CA . GLU A 1 78 ? -13.665 14.632 -69.450 1.00 34.42 78 GLU A CA 1
ATOM 613 C C . GLU A 1 78 ? -14.858 14.742 -70.392 1.00 39.22 78 GLU A C 1
ATOM 614 O O . GLU A 1 78 ? -15.923 14.164 -70.141 1.00 43.37 78 GLU A O 1
ATOM 620 N N . VAL A 1 79 ? -14.680 15.503 -71.465 1.00 34.82 79 VAL A N 1
ATOM 621 C CA . VAL A 1 79 ? -15.762 15.763 -72.402 1.00 33.18 79 VAL A CA 1
ATOM 622 C C . VAL A 1 79 ? -15.470 15.111 -73.745 1.00 31.74 79 VAL A C 1
ATOM 623 O O . VAL A 1 79 ? -14.384 15.270 -74.295 1.00 29.33 79 VAL A O 1
ATOM 627 N N . ILE A 1 80 ? -16.440 14.370 -74.268 1.00 30.19 80 ILE A N 1
ATOM 628 C CA . ILE A 1 80 ? -16.249 13.677 -75.535 1.00 33.14 80 ILE A CA 1
ATOM 629 C C . ILE A 1 80 ? -17.272 14.095 -76.579 1.00 35.68 80 ILE A C 1
ATOM 630 O O . ILE A 1 80 ? -18.476 14.078 -76.325 1.00 38.85 80 ILE A O 1
ATOM 635 N N . VAL A 1 81 ? -16.783 14.471 -77.755 1.00 27.84 81 VAL A N 1
ATOM 636 C CA . VAL A 1 81 ? -17.658 14.685 -78.900 1.00 25.00 81 VAL A CA 1
ATOM 637 C C . VAL A 1 81 ? -17.193 13.793 -80.041 1.00 20.09 81 VAL A C 1
ATOM 638 O O . VAL A 1 81 ? -16.046 13.350 -80.058 1.00 17.02 81 VAL A O 1
ATOM 642 N N . ASP A 1 82 ? -18.084 13.518 -80.986 1.00 26.25 82 ASP A N 1
ATOM 643 C CA . ASP A 1 82 ? -17.745 12.655 -82.111 1.00 33.93 82 ASP A CA 1
ATOM 644 C C . ASP A 1 82 ? -17.838 13.396 -83.438 1.00 29.38 82 ASP A C 1
ATOM 645 O O . ASP A 1 82 ? -18.310 14.529 -83.493 1.00 24.37 82 ASP A O 1
ATOM 650 N N . ARG A 1 83 ? -17.368 12.744 -84.497 1.00 27.37 83 ARG A N 1
ATOM 651 C CA . ARG A 1 83 ? -17.471 13.256 -85.864 1.00 17.26 83 ARG A CA 1
ATOM 652 C C . ARG A 1 83 ? -16.982 14.697 -86.048 1.00 16.21 83 ARG A C 1
ATOM 653 O O . ARG A 1 83 ? -17.792 15.602 -86.252 1.00 16.81 83 ARG A O 1
ATOM 661 N N . PRO A 1 84 ? -15.659 14.919 -85.965 1.00 18.45 84 PRO A N 1
ATOM 662 C CA . PRO A 1 84 ? -14.625 13.950 -85.589 1.00 29.66 84 PRO A CA 1
ATOM 663 C C . PRO A 1 84 ? -14.536 13.818 -84.072 1.00 47.97 84 PRO A C 1
ATOM 664 O O . PRO A 1 84 ? -15.033 14.693 -83.363 1.00 48.29 84 PRO A O 1
ATOM 668 N N . LEU A 1 85 ? -13.917 12.749 -83.582 1.00 46.41 85 LEU A N 1
ATOM 669 C CA . LEU A 1 85 ? -13.861 12.514 -82.143 1.00 42.20 85 LEU A CA 1
ATOM 670 C C . LEU A 1 85 ? -12.866 13.448 -81.462 1.00 37.40 85 LEU A C 1
ATOM 671 O O . LEU A 1 85 ? -11.658 13.349 -81.676 1.00 38.77 85 LEU A O 1
ATOM 676 N N . GLN A 1 86 ? -13.383 14.354 -80.639 1.00 31.48 86 GLN A N 1
ATOM 677 C CA . GLN A 1 86 ? -12.536 15.269 -79.884 1.00 32.31 86 GLN A CA 1
ATOM 678 C C . GLN A 1 86 ? -12.761 15.109 -78.384 1.00 32.70 86 GLN A C 1
ATOM 679 O O . GLN A 1 86 ? -13.878 14.826 -77.935 1.00 34.70 86 GLN A O 1
ATOM 685 N N . VAL A 1 87 ? -11.689 15.294 -77.618 1.00 31.60 87 VAL A N 1
ATOM 686 C CA . VAL A 1 87 ? -11.726 15.143 -76.167 1.00 25.61 87 VAL A CA 1
ATOM 687 C C . VAL A 1 87 ? -11.224 16.402 -75.464 1.00 19.25 87 VAL A C 1
ATOM 688 O O . VAL A 1 87 ? -10.124 16.881 -75.737 1.00 18.91 87 VAL A O 1
ATOM 692 N N . PHE A 1 88 ? -12.039 16.930 -74.556 1.00 18.11 88 PHE A N 1
ATOM 693 C CA . PHE A 1 88 ? -11.703 18.148 -73.828 1.00 21.93 88 PHE A CA 1
ATOM 694 C C . PHE A 1 88 ? -11.625 17.877 -72.326 1.00 23.74 88 PHE A C 1
ATOM 695 O O . PHE A 1 88 ? -12.133 16.861 -71.845 1.00 21.23 88 PHE A O 1
ATOM 703 N N . HIS A 1 89 ? -10.993 18.787 -71.588 1.00 25.65 89 HIS A N 1
ATOM 704 C CA . HIS A 1 89 ? -10.840 18.622 -70.144 1.00 29.17 89 HIS A CA 1
ATOM 705 C C . HIS A 1 89 ? -11.305 19.841 -69.347 1.00 29.52 89 HIS A C 1
ATOM 706 O O . HIS A 1 89 ? -10.787 20.954 -69.514 1.00 26.23 89 HIS A O 1
ATOM 713 N N . VAL A 1 90 ? -12.281 19.617 -68.471 1.00 34.60 90 VAL A N 1
ATOM 714 C CA . VAL A 1 90 ? -12.775 20.671 -67.594 1.00 38.60 90 VAL A CA 1
ATOM 715 C C . VAL A 1 90 ? -12.665 20.258 -66.133 1.00 38.96 90 VAL A C 1
ATOM 716 O O . VAL A 1 90 ? -13.211 19.239 -65.723 1.00 39.16 90 VAL A O 1
ATOM 720 N N . GLU A 1 91 ? -11.945 21.052 -65.351 1.00 40.56 91 GLU A N 1
ATOM 721 C CA . GLU A 1 91 ? -11.796 20.773 -63.928 1.00 40.60 91 GLU A CA 1
ATOM 722 C C . GLU A 1 91 ? -12.568 21.797 -63.110 1.00 35.40 91 GLU A C 1
ATOM 723 O O . GLU A 1 91 ? -12.362 23.001 -63.259 1.00 34.80 91 GLU A O 1
ATOM 729 N N . VAL A 1 92 ? -13.461 21.323 -62.250 1.00 34.01 92 VAL A N 1
ATOM 730 C CA . VAL A 1 92 ? -14.275 22.232 -61.454 1.00 30.71 92 VAL A CA 1
ATOM 731 C C . VAL A 1 92 ? -14.011 22.043 -59.958 1.00 38.64 92 VAL A C 1
ATOM 732 O O . VAL A 1 92 ? -14.302 20.991 -59.390 1.00 38.16 92 VAL A O 1
ATOM 736 N N . GLU A 1 93 ? -13.448 23.067 -59.324 1.00 40.93 93 GLU A N 1
ATOM 737 C CA . GLU A 1 93 ? -13.074 22.956 -57.920 1.00 46.07 93 GLU A CA 1
ATOM 738 C C . GLU A 1 93 ? -14.311 22.918 -57.030 1.00 48.26 93 GLU A C 1
ATOM 739 O O . GLU A 1 93 ? -15.355 23.493 -57.360 1.00 54.42 93 GLU A O 1
ATOM 745 N N . VAL A 1 94 ? -14.186 22.219 -55.907 1.00 42.18 94 VAL A N 1
ATOM 746 C CA . VAL A 1 94 ? -15.269 22.106 -54.942 1.00 38.73 94 VAL A CA 1
ATOM 747 C C . VAL A 1 94 ? -14.869 22.780 -53.637 1.00 40.55 94 VAL A C 1
ATOM 748 O O . VAL A 1 94 ? -14.155 22.198 -52.820 1.00 41.43 94 VAL A O 1
ATOM 752 N N . ARG A 1 95 ? -15.325 24.013 -53.452 1.00 37.90 95 ARG A N 1
ATOM 753 C CA . ARG A 1 95 ? -14.975 24.791 -52.271 1.00 38.66 95 ARG A CA 1
ATOM 754 C C . ARG A 1 95 ? -15.687 24.265 -51.031 1.00 40.64 95 ARG A C 1
ATOM 755 O O . ARG A 1 95 ? -16.806 23.758 -51.111 1.00 40.63 95 ARG A O 1
ATOM 763 N N . ASP A 1 96 ? -15.024 24.394 -49.886 1.00 44.51 96 ASP A N 1
ATOM 764 C CA . ASP A 1 96 ? -15.530 23.858 -48.630 1.00 35.79 96 ASP A CA 1
ATOM 765 C C . ASP A 1 96 ? -16.645 24.715 -48.037 1.00 37.34 96 ASP A C 1
ATOM 766 O O . ASP A 1 96 ? -16.578 25.944 -48.055 1.00 21.51 96 ASP A O 1
ATOM 771 N N . ILE A 1 97 ? -17.670 24.049 -47.515 1.00 41.77 97 ILE A N 1
ATOM 772 C CA . ILE A 1 97 ? -18.750 24.719 -46.802 1.00 44.50 97 ILE A CA 1
ATOM 773 C C . ILE A 1 97 ? -18.800 24.236 -45.355 1.00 37.55 97 ILE A C 1
ATOM 774 O O . ILE A 1 97 ? -18.798 23.034 -45.095 1.00 23.03 97 ILE A O 1
ATOM 779 N N . ASN A 1 98 ? -18.836 25.177 -44.416 1.00 71.27 98 ASN A N 1
ATOM 780 C CA . ASN A 1 98 ? -18.881 24.840 -42.997 1.00 69.76 98 ASN A CA 1
ATOM 781 C C . ASN A 1 98 ? -20.223 24.228 -42.604 1.00 65.59 98 ASN A C 1
ATOM 782 O O . ASN A 1 98 ? -21.034 24.870 -41.937 1.00 59.49 98 ASN A O 1
ATOM 787 N N . ASP A 1 99 ? -20.454 22.986 -43.019 1.00 65.71 99 ASP A N 1
ATOM 788 C CA . ASP A 1 99 ? -21.724 22.319 -42.750 1.00 67.47 99 ASP A CA 1
ATOM 789 C C . ASP A 1 99 ? -21.567 21.176 -41.749 1.00 59.28 99 ASP A C 1
ATOM 790 O O . ASP A 1 99 ? -22.491 20.389 -41.545 1.00 59.24 99 ASP A O 1
ATOM 795 N N . ASN A 1 100 ? -20.394 21.092 -41.127 1.00 60.94 100 ASN A N 1
ATOM 796 C CA . ASN A 1 100 ? -20.152 20.110 -40.073 1.00 61.66 100 ASN A CA 1
ATOM 797 C C . ASN A 1 100 ? -19.608 20.757 -38.802 1.00 61.99 100 ASN A C 1
ATOM 798 O O . ASN A 1 100 ? -18.638 21.513 -38.851 1.00 61.73 100 ASN A O 1
ATOM 803 N N . PRO A 1 101 ? -20.238 20.456 -37.656 1.00 61.90 101 PRO A N 1
ATOM 804 C CA . PRO A 1 101 ? -19.846 21.008 -36.356 1.00 59.43 101 PRO A CA 1
ATOM 805 C C . PRO A 1 101 ? -18.670 20.270 -35.727 1.00 66.63 101 PRO A C 1
ATOM 806 O O . PRO A 1 101 ? -18.456 19.096 -36.032 1.00 66.46 101 PRO A O 1
ATOM 810 N N . PRO A 1 102 ? -17.909 20.956 -34.860 1.00 64.54 102 PRO A N 1
ATOM 811 C CA . PRO A 1 102 ? -16.840 20.307 -34.094 1.00 59.54 102 PRO A CA 1
ATOM 812 C C . PRO A 1 102 ? -17.411 19.261 -33.142 1.00 59.52 102 PRO A C 1
ATOM 813 O O . PRO A 1 102 ? -18.237 19.597 -32.293 1.00 59.56 102 PRO A O 1
ATOM 817 N N . ARG A 1 103 ? -16.982 18.012 -33.285 1.00 60.25 103 ARG A N 1
ATOM 818 C CA . ARG A 1 103 ? -17.520 16.932 -32.466 1.00 63.14 103 ARG A CA 1
ATOM 819 C C . ARG A 1 103 ? -16.464 16.305 -31.559 1.00 68.31 103 ARG A C 1
ATOM 820 O O . ARG A 1 103 ? -15.335 16.051 -31.981 1.00 68.88 103 ARG A O 1
ATOM 822 N N . PHE A 1 104 ? -16.844 16.061 -30.308 1.00 74.04 104 PHE A N 1
ATOM 823 C CA . PHE A 1 104 ? -15.990 15.356 -29.361 1.00 74.53 104 PHE A CA 1
ATOM 824 C C . PHE A 1 104 ? -16.294 13.865 -29.373 1.00 72.03 104 PHE A C 1
ATOM 825 O O . PHE A 1 104 ? -17.433 13.465 -29.613 1.00 76.53 104 PHE A O 1
ATOM 833 N N . PRO A 1 105 ? -15.272 13.035 -29.112 1.00 65.67 105 PRO A N 1
ATOM 834 C CA . PRO A 1 105 ? -15.460 11.583 -29.022 1.00 64.86 105 PRO A CA 1
ATOM 835 C C . PRO A 1 105 ? -16.478 11.211 -27.949 1.00 69.54 105 PRO A C 1
ATOM 836 O O . PRO A 1 105 ? -17.250 10.269 -28.128 1.00 63.86 105 PRO A O 1
ATOM 840 N N . THR A 1 106 ? -16.477 11.953 -26.845 1.00 79.27 106 THR A N 1
ATOM 841 C CA . THR A 1 106 ? -17.435 11.735 -25.767 1.00 78.99 106 THR A CA 1
ATOM 842 C C . THR A 1 106 ? -18.116 13.043 -25.370 1.00 80.76 106 THR A C 1
ATOM 843 O O . THR A 1 106 ? -17.453 14.061 -25.173 1.00 87.77 106 THR A O 1
ATOM 847 N N . THR A 1 107 ? -19.441 13.011 -25.256 1.00 75.95 107 THR A N 1
ATOM 848 C CA . THR A 1 107 ? -20.204 14.186 -24.848 1.00 73.43 107 THR A CA 1
ATOM 849 C C . THR A 1 107 ? -20.034 14.457 -23.352 1.00 73.05 107 THR A C 1
ATOM 850 O O . THR A 1 107 ? -20.212 15.583 -22.884 1.00 69.43 107 THR A O 1
ATOM 854 N N . GLN A 1 108 ? -19.686 13.413 -22.610 1.00 72.47 108 GLN A N 1
ATOM 855 C CA . GLN A 1 108 ? -19.440 13.528 -21.180 1.00 78.08 108 GLN A CA 1
ATOM 856 C C . GLN A 1 108 ? -18.251 12.660 -20.797 1.00 74.66 108 GLN A C 1
ATOM 857 O O . GLN A 1 108 ? -18.126 11.524 -21.258 1.00 75.48 108 GLN A O 1
ATOM 863 N N . LYS A 1 109 ? -17.377 13.198 -19.955 1.00 72.24 109 LYS A N 1
ATOM 864 C CA . LYS A 1 109 ? -16.112 12.539 -19.668 1.00 60.34 109 LYS A CA 1
ATOM 865 C C . LYS A 1 109 ? -15.801 12.526 -18.173 1.00 74.83 109 LYS A C 1
ATOM 866 O O . LYS A 1 109 ? -15.667 13.578 -17.545 1.00 70.01 109 LYS A O 1
ATOM 872 N N . ASN A 1 110 ? -15.693 11.327 -17.609 1.00 70.93 110 ASN A N 1
ATOM 873 C CA . ASN A 1 110 ? -15.347 11.171 -16.202 1.00 68.34 110 ASN A CA 1
ATOM 874 C C . ASN A 1 110 ? -13.842 11.259 -15.977 1.00 71.39 110 ASN A C 1
ATOM 875 O O . ASN A 1 110 ? -13.100 10.336 -16.312 1.00 72.94 110 ASN A O 1
ATOM 880 N N . LEU A 1 111 ? -13.400 12.374 -15.406 1.00 72.45 111 LEU A N 1
ATOM 881 C CA . LEU A 1 111 ? -11.985 12.583 -15.127 1.00 68.21 111 LEU A CA 1
ATOM 882 C C . LEU A 1 111 ? -11.676 12.278 -13.664 1.00 68.17 111 LEU A C 1
ATOM 883 O O . LEU A 1 111 ? -12.474 12.577 -12.775 1.00 64.34 111 LEU A O 1
ATOM 888 N N . PHE A 1 112 ? -10.517 11.676 -13.423 1.00 69.10 112 PHE A N 1
ATOM 889 C CA . PHE A 1 112 ? -10.107 11.326 -12.069 1.00 66.04 112 PHE A CA 1
ATOM 890 C C . PHE A 1 112 ? -8.778 11.986 -11.721 1.00 71.58 112 PHE A C 1
ATOM 891 O O . PHE A 1 112 ? -7.713 11.526 -12.133 1.00 61.56 112 PHE A O 1
ATOM 899 N N . ILE A 1 113 ? -8.855 13.069 -10.955 1.00 75.39 113 ILE A N 1
ATOM 900 C CA . ILE A 1 113 ? -7.686 13.873 -10.622 1.00 77.31 113 ILE A CA 1
ATOM 901 C C . ILE A 1 113 ? -7.383 13.818 -9.126 1.00 81.44 113 ILE A C 1
ATOM 902 O O . ILE A 1 113 ? -8.270 14.011 -8.295 1.00 82.33 113 ILE A O 1
ATOM 907 N N . ALA A 1 114 ? -6.124 13.551 -8.791 1.00 80.62 114 ALA A N 1
ATOM 908 C CA . ALA A 1 114 ? -5.713 13.372 -7.401 1.00 78.16 114 ALA A CA 1
ATOM 909 C C . ALA A 1 114 ? -5.698 14.685 -6.622 1.00 78.46 114 ALA A C 1
ATOM 910 O O . ALA A 1 114 ? -5.425 15.748 -7.177 1.00 78.20 114 ALA A O 1
ATOM 912 N N . GLU A 1 115 ? -5.988 14.594 -5.328 1.00 80.30 115 GLU A N 1
ATOM 913 C CA . GLU A 1 115 ? -5.988 15.756 -4.446 1.00 77.16 115 GLU A CA 1
ATOM 914 C C . GLU A 1 115 ? -4.563 16.226 -4.167 1.00 80.62 115 GLU A C 1
ATOM 915 O O . GLU A 1 115 ? -4.336 17.375 -3.788 1.00 63.09 115 GLU A O 1
ATOM 921 N N . SER A 1 116 ? -3.604 15.328 -4.367 1.00 63.00 116 SER A N 1
ATOM 922 C CA . SER A 1 116 ? -2.208 15.621 -4.071 1.00 63.18 116 SER A CA 1
ATOM 923 C C . SER A 1 116 ? -1.469 16.241 -5.253 1.00 75.07 116 SER A C 1
ATOM 924 O O . SER A 1 116 ? -0.292 16.583 -5.137 1.00 72.29 116 SER A O 1
ATOM 927 N N . ARG A 1 117 ? -2.156 16.385 -6.385 1.00 74.15 117 ARG A N 1
ATOM 928 C CA . ARG A 1 117 ? -1.528 16.907 -7.599 1.00 74.30 117 ARG A CA 1
ATOM 929 C C . ARG A 1 117 ? -1.032 18.340 -7.421 1.00 71.70 117 ARG A C 1
ATOM 930 O O . ARG A 1 117 ? -1.778 19.210 -6.969 1.00 72.70 117 ARG A O 1
ATOM 938 N N . PRO A 1 118 ? 0.239 18.581 -7.777 1.00 74.19 118 PRO A N 1
ATOM 939 C CA . PRO A 1 118 ? 0.892 19.891 -7.665 1.00 84.18 118 PRO A CA 1
ATOM 940 C C . PRO A 1 118 ? 0.224 20.958 -8.525 1.00 90.27 118 PRO A C 1
ATOM 941 O O . PRO A 1 118 ? -0.454 20.632 -9.499 1.00 94.35 118 PRO A O 1
ATOM 945 N N . LEU A 1 119 ? 0.422 22.222 -8.164 1.00 100.11 119 LEU A N 1
ATOM 946 C CA . LEU A 1 119 ? -0.110 23.332 -8.944 1.00 104.74 119 LEU A CA 1
ATOM 947 C C . LEU A 1 119 ? 0.689 23.510 -10.230 1.00 106.97 119 LEU A C 1
ATOM 948 O O . LEU A 1 119 ? 1.794 22.979 -10.358 1.00 106.50 119 LEU A O 1
ATOM 953 N N . ASP A 1 120 ? 0.117 24.255 -11.173 1.00 109.96 120 ASP A N 1
ATOM 954 C CA . ASP A 1 120 ? 0.741 24.514 -12.471 1.00 111.44 120 ASP A CA 1
ATOM 955 C C . ASP A 1 120 ? 1.052 23.219 -13.219 1.00 109.36 120 ASP A C 1
ATOM 956 O O . ASP A 1 120 ? 2.076 23.109 -13.894 1.00 110.62 120 ASP A O 1
ATOM 961 N N . THR A 1 121 ? 0.159 22.243 -13.090 1.00 104.68 121 THR A N 1
ATOM 962 C CA . THR A 1 121 ? 0.274 20.980 -13.812 1.00 99.53 121 THR A CA 1
ATOM 963 C C . THR A 1 121 ? -1.017 20.715 -14.581 1.00 94.58 121 THR A C 1
ATOM 964 O O . THR A 1 121 ? -2.107 20.794 -14.016 1.00 95.31 121 THR A O 1
ATOM 968 N N . TRP A 1 122 ? -0.895 20.404 -15.868 1.00 89.80 122 TRP A N 1
ATOM 969 C CA . TRP A 1 122 ? -2.072 20.245 -16.719 1.00 85.23 122 TRP A CA 1
ATOM 970 C C . TRP A 1 122 ? -2.396 18.783 -17.012 1.00 82.15 122 TRP A C 1
ATOM 971 O O . TRP A 1 122 ? -1.503 17.941 -17.115 1.00 80.97 122 TRP A O 1
ATOM 982 N N . PHE A 1 123 ? -3.687 18.495 -17.143 1.00 81.06 123 PHE A N 1
ATOM 983 C CA . PHE A 1 123 ? -4.167 17.150 -17.439 1.00 85.26 123 PHE A CA 1
ATOM 984 C C . PHE A 1 123 ? -4.554 17.050 -18.912 1.00 83.48 123 PHE A C 1
ATOM 985 O O . PHE A 1 123 ? -5.170 17.967 -19.456 1.00 84.12 123 PHE A O 1
ATOM 993 N N . PRO A 1 124 ? -4.187 15.936 -19.566 1.00 79.61 124 PRO A N 1
ATOM 994 C CA . PRO A 1 124 ? -4.510 15.735 -20.982 1.00 76.44 124 PRO A CA 1
ATOM 995 C C . PRO A 1 124 ? -6.011 15.708 -21.234 1.00 75.49 124 PRO A C 1
ATOM 996 O O . PRO A 1 124 ? -6.686 14.736 -20.895 1.00 75.76 124 PRO A O 1
ATOM 1000 N N . LEU A 1 125 ? -6.523 16.783 -21.820 1.00 74.26 125 LEU A N 1
ATOM 1001 C CA . LEU A 1 125 ? -7.937 16.883 -22.143 1.00 77.97 125 LEU A CA 1
ATOM 1002 C C . LEU A 1 125 ? -8.129 16.666 -23.640 1.00 75.34 125 LEU A C 1
ATOM 1003 O O . LEU A 1 125 ? -7.482 17.322 -24.455 1.00 76.23 125 LEU A O 1
ATOM 1008 N N . GLU A 1 126 ? -9.010 15.734 -23.996 1.00 79.31 126 GLU A N 1
ATOM 1009 C CA . GLU A 1 126 ? -9.214 15.365 -25.395 1.00 80.51 126 GLU A CA 1
ATOM 1010 C C . GLU A 1 126 ? -9.773 16.524 -26.213 1.00 73.60 126 GLU A C 1
ATOM 1011 O O . GLU A 1 126 ? -10.615 17.288 -25.741 1.00 70.34 126 GLU A O 1
ATOM 1017 N N . GLY A 1 127 ? -9.289 16.653 -27.444 1.00 73.24 127 GLY A N 1
ATOM 1018 C CA . GLY A 1 127 ? -9.747 17.701 -28.336 1.00 71.02 127 GLY A CA 1
ATOM 1019 C C . GLY A 1 127 ? -10.833 17.210 -29.271 1.00 70.56 127 GLY A C 1
ATOM 1020 O O . GLY A 1 127 ? -11.019 16.006 -29.443 1.00 59.85 127 GLY A O 1
ATOM 1021 N N . ALA A 1 128 ? -11.558 18.145 -29.874 1.00 73.14 128 ALA A N 1
ATOM 1022 C CA . ALA A 1 128 ? -12.610 17.796 -30.819 1.00 76.50 128 ALA A CA 1
ATOM 1023 C C . ALA A 1 128 ? -12.049 17.670 -32.231 1.00 77.24 128 ALA A C 1
ATOM 1024 O O . ALA A 1 128 ? -11.073 18.332 -32.582 1.00 59.73 128 ALA A O 1
ATOM 1026 N N . SER A 1 129 ? -12.666 16.811 -33.034 1.00 70.60 129 SER A N 1
ATOM 1027 C CA . SER A 1 129 ? -12.269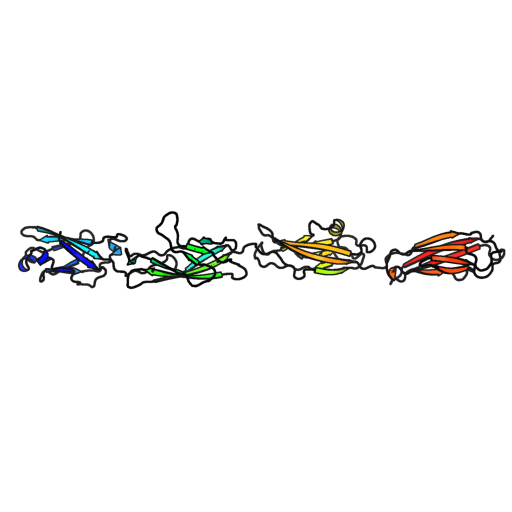 16.652 -34.428 1.00 67.16 129 SER A CA 1
ATOM 1028 C C . SER A 1 129 ? -13.285 17.323 -35.339 1.00 68.72 129 SER A C 1
ATOM 1029 O O . SER A 1 129 ? -14.439 17.519 -34.957 1.00 59.46 129 SER A O 1
ATOM 1032 N N . ASP A 1 130 ? -12.852 17.677 -36.544 1.00 65.67 130 ASP A N 1
ATOM 1033 C CA . ASP A 1 130 ? -13.734 18.315 -37.510 1.00 65.28 130 ASP A CA 1
ATOM 1034 C C . ASP A 1 130 ? -13.509 17.735 -38.901 1.00 67.35 130 ASP A C 1
ATOM 1035 O O . ASP A 1 130 ? -12.370 17.525 -39.319 1.00 67.38 130 ASP A O 1
ATOM 1040 N N . ALA A 1 131 ? -14.601 17.478 -39.613 1.00 69.77 131 ALA A N 1
ATOM 1041 C CA . ALA A 1 131 ? -14.528 16.887 -40.944 1.00 66.46 131 ALA A CA 1
ATOM 1042 C C . ALA A 1 131 ? -14.102 17.914 -41.988 1.00 64.30 131 ALA A C 1
ATOM 1043 O O . ALA A 1 131 ? -13.482 17.571 -42.994 1.00 64.24 131 ALA A O 1
ATOM 1045 N N . ASP A 1 132 ? -14.441 19.175 -41.740 1.00 63.85 132 ASP A N 1
ATOM 1046 C CA . ASP A 1 132 ? -14.129 20.252 -42.671 1.00 59.34 132 ASP A CA 1
ATOM 1047 C C . ASP A 1 132 ? -12.644 20.588 -42.653 1.00 78.78 132 ASP A C 1
ATOM 1048 O O . ASP A 1 132 ? -11.913 20.155 -41.764 1.00 82.33 132 ASP A O 1
ATOM 1053 N N . ILE A 1 133 ? -12.203 21.355 -43.644 1.00 59.45 133 ILE A N 1
ATOM 1054 C CA . ILE A 1 133 ? -10.799 21.736 -43.756 1.00 59.53 133 ILE A CA 1
ATOM 1055 C C . ILE A 1 133 ? -10.662 23.229 -44.044 1.00 88.55 133 ILE A C 1
ATOM 1056 O O . ILE A 1 133 ? -11.358 23.770 -44.902 1.00 89.01 133 ILE A O 1
ATOM 1061 N N . GLY A 1 134 ? -9.765 23.889 -43.318 1.00 59.70 134 GLY A N 1
ATOM 1062 C CA . GLY A 1 134 ? -9.510 25.303 -43.521 1.00 59.80 134 GLY A CA 1
ATOM 1063 C C . GLY A 1 134 ? -9.926 26.139 -42.328 1.00 62.94 134 GLY A C 1
ATOM 1064 O O . GLY A 1 134 ? -9.749 25.730 -41.181 1.00 62.77 134 GLY A O 1
ATOM 1065 N N . ILE A 1 135 ? -10.480 27.316 -42.601 1.00 61.79 135 ILE A N 1
ATOM 1066 C CA . ILE A 1 135 ? -10.974 28.194 -41.548 1.00 66.62 135 ILE A CA 1
ATOM 1067 C C . ILE A 1 135 ? -12.177 27.550 -40.865 1.00 72.42 135 ILE A C 1
ATOM 1068 O O . ILE A 1 135 ? -12.421 27.759 -39.675 1.00 77.57 135 ILE A O 1
ATOM 1073 N N . ASN A 1 136 ? -12.914 26.743 -41.622 1.00 72.09 136 ASN A N 1
ATOM 1074 C CA . ASN A 1 136 ? -14.049 26.005 -41.081 1.00 71.00 136 ASN A CA 1
ATOM 1075 C C . ASN A 1 136 ? -13.610 24.929 -40.091 1.00 64.31 136 ASN A C 1
ATOM 1076 O O . ASN A 1 136 ? -14.430 24.378 -39.356 1.00 59.63 136 ASN A O 1
ATOM 1081 N N . ALA A 1 137 ? -12.313 24.637 -40.077 1.00 62.94 137 ALA A N 1
ATOM 1082 C CA . ALA A 1 137 ? -11.760 23.618 -39.192 1.00 62.49 137 ALA A CA 1
ATOM 1083 C C . ALA A 1 137 ? -10.971 24.236 -38.042 1.00 61.30 137 ALA A C 1
ATOM 1084 O O . ALA A 1 137 ? -10.567 23.534 -37.115 1.00 61.02 137 ALA A O 1
ATOM 1086 N N . VAL A 1 138 ? -10.746 25.545 -38.106 1.00 62.25 138 VAL A N 1
ATOM 1087 C CA . VAL A 1 138 ? -10.041 26.249 -37.040 1.00 63.01 138 VAL A CA 1
ATOM 1088 C C . VAL A 1 138 ? -10.881 26.260 -35.767 1.00 65.55 138 VAL A C 1
ATOM 1089 O O . VAL A 1 138 ? -11.929 26.902 -35.706 1.00 69.20 138 VAL A O 1
ATOM 1093 N N . LEU A 1 139 ? -10.411 25.544 -34.752 1.00 66.82 139 LEU A N 1
ATOM 1094 C CA . LEU A 1 139 ? -11.186 25.341 -33.535 1.00 68.56 139 LEU A CA 1
ATOM 1095 C C . LEU A 1 139 ? -10.826 26.331 -32.432 1.00 68.65 139 LEU A C 1
ATOM 1096 O O . LEU A 1 139 ? -9.652 26.604 -32.183 1.00 67.92 139 LEU A O 1
ATOM 1101 N N . THR A 1 140 ? -11.852 26.864 -31.776 1.00 67.20 140 THR A N 1
ATOM 1102 C CA . THR A 1 140 ? -11.662 27.747 -30.633 1.00 67.76 140 THR A CA 1
ATOM 1103 C C . THR A 1 140 ? -12.306 27.135 -29.394 1.00 65.63 140 THR A C 1
ATOM 1104 O O . THR A 1 140 ? -13.484 26.769 -29.410 1.00 63.42 140 THR A O 1
ATOM 1108 N N . TYR A 1 141 ? -11.522 27.032 -28.325 1.00 64.43 141 TYR A N 1
ATOM 1109 C CA . TYR A 1 141 ? -11.958 26.369 -27.100 1.00 65.83 141 TYR A CA 1
ATOM 1110 C C . TYR A 1 141 ? -12.348 27.365 -26.010 1.00 67.25 141 TYR A C 1
ATOM 1111 O O . TYR A 1 141 ? -11.832 28.482 -25.957 1.00 60.76 141 TYR A O 1
ATOM 1120 N N . ARG A 1 142 ? -13.260 26.944 -25.141 1.00 66.77 142 ARG A N 1
ATOM 1121 C CA . ARG A 1 142 ? -13.745 27.779 -24.051 1.00 71.52 142 ARG A CA 1
ATOM 1122 C C . ARG A 1 142 ? -14.141 26.929 -22.848 1.00 67.27 142 ARG A C 1
ATOM 1123 O O . ARG A 1 142 ? -14.963 26.018 -22.961 1.00 61.97 142 ARG A O 1
ATOM 1131 N N . LEU A 1 143 ? -13.553 27.235 -21.698 1.00 70.03 143 LEU A N 1
ATOM 1132 C CA . LEU A 1 143 ? -13.860 26.519 -20.467 1.00 66.92 143 LEU A CA 1
ATOM 1133 C C . LEU A 1 143 ? -14.929 27.261 -19.671 1.00 66.19 143 LEU A C 1
ATOM 1134 O O . LEU A 1 143 ? -15.008 28.489 -19.723 1.00 63.68 143 LEU A O 1
ATOM 1139 N N . SER A 1 144 ? -15.758 26.511 -18.951 1.00 67.80 144 SER A N 1
ATOM 1140 C CA . SER A 1 144 ? -16.766 27.104 -18.081 1.00 70.56 144 SER A CA 1
ATOM 1141 C C . SER A 1 144 ? -16.095 27.950 -17.002 1.00 73.18 144 SER A C 1
ATOM 1142 O O . SER A 1 144 ? -15.030 27.589 -16.503 1.00 73.30 144 SER A O 1
ATOM 1145 N N . PRO A 1 145 ? -16.713 29.087 -16.645 1.00 77.49 145 PRO A N 1
ATOM 1146 C CA . PRO A 1 145 ? -16.128 30.010 -15.666 1.00 80.26 145 PRO A CA 1
ATOM 1147 C C . PRO A 1 145 ? -16.082 29.429 -14.255 1.00 78.61 145 PRO A C 1
ATOM 1148 O O . PRO A 1 145 ? -16.883 29.819 -13.405 1.00 78.69 145 PRO A O 1
ATOM 1152 N N . ASN A 1 146 ? -15.154 28.508 -14.015 1.00 78.19 146 ASN A N 1
ATOM 1153 C CA . ASN A 1 146 ? -14.986 27.917 -12.693 1.00 81.33 146 ASN A CA 1
ATOM 1154 C C . ASN A 1 146 ? -13.661 28.332 -12.059 1.00 86.73 146 ASN A C 1
ATOM 1155 O O . ASN A 1 146 ? -12.716 28.698 -12.759 1.00 90.59 146 ASN A O 1
ATOM 1160 N N . ASP A 1 147 ? -13.597 28.268 -10.733 1.00 87.20 147 ASP A N 1
ATOM 1161 C CA . ASP A 1 147 ? -12.469 28.818 -9.988 1.00 90.18 147 ASP A CA 1
ATOM 1162 C C . ASP A 1 147 ? -11.303 27.845 -9.815 1.00 93.85 147 ASP A C 1
ATOM 1163 O O . ASP A 1 147 ? -10.147 28.262 -9.738 1.00 95.89 147 ASP A O 1
ATOM 1165 N N . TYR A 1 148 ? -11.605 26.552 -9.750 1.00 91.77 148 TYR A N 1
ATOM 1166 C CA . TYR A 1 148 ? -10.585 25.547 -9.464 1.00 87.39 148 TYR A CA 1
ATOM 1167 C C . TYR A 1 148 ? -9.597 25.358 -10.615 1.00 82.57 148 TYR A C 1
ATOM 1168 O O . TYR A 1 148 ? -8.384 25.336 -10.402 1.00 77.19 148 TYR A O 1
ATOM 1170 N N . PHE A 1 149 ? -10.120 25.222 -11.830 1.00 79.91 149 PHE A N 1
ATOM 1171 C CA . PHE A 1 149 ? -9.284 24.947 -12.995 1.00 76.85 149 PHE A CA 1
ATOM 1172 C C . PHE A 1 149 ? -9.263 26.089 -14.002 1.00 77.58 149 PHE A C 1
ATOM 1173 O O . PHE A 1 149 ? -10.197 26.886 -14.073 1.00 75.41 149 PHE A O 1
ATOM 1181 N N . SER A 1 150 ? -8.190 26.155 -14.785 1.00 79.21 150 SER A N 1
ATOM 1182 C CA . SER A 1 150 ? -8.113 27.107 -15.888 1.00 83.11 150 SER A CA 1
ATOM 1183 C C . SER A 1 150 ? -7.786 26.382 -17.188 1.00 87.08 150 SER A C 1
ATOM 1184 O O . SER A 1 150 ? -7.429 25.204 -17.177 1.00 93.93 150 SER A O 1
ATOM 1187 N N . LEU A 1 151 ? -7.914 27.083 -18.310 1.00 82.33 151 LEU A N 1
ATOM 1188 C CA . LEU A 1 151 ? -7.671 26.474 -19.612 1.00 76.88 151 LEU A CA 1
ATOM 1189 C C . LEU A 1 151 ? -6.530 27.159 -20.354 1.00 74.34 151 LEU A C 1
ATOM 1190 O O . LEU A 1 151 ? -6.371 28.377 -20.284 1.00 72.11 151 LEU A O 1
ATOM 1192 N N . GLU A 1 152 ? -5.739 26.363 -21.066 1.00 73.63 152 GLU A N 1
ATOM 1193 C CA . GLU A 1 152 ? -4.642 26.885 -21.871 1.00 77.97 152 GLU A CA 1
ATOM 1194 C C . GLU A 1 152 ? -4.695 26.315 -23.284 1.00 81.78 152 GLU A C 1
ATOM 1195 O O . GLU A 1 152 ? -4.494 25.118 -23.488 1.00 83.02 152 GLU A O 1
ATOM 1201 N N . LYS A 1 153 ? -4.967 27.181 -24.255 1.00 84.86 153 LYS A N 1
ATOM 1202 C CA . LYS A 1 153 ? -5.094 26.769 -25.648 1.00 87.19 153 LYS A CA 1
ATOM 1203 C C . LYS A 1 153 ? -3.753 26.345 -26.241 1.00 92.63 153 LYS A C 1
ATOM 1204 O O . LYS A 1 153 ? -2.734 26.996 -26.012 1.00 94.26 153 LYS A O 1
ATOM 1206 N N . PRO A 1 154 ? -3.754 25.244 -27.010 1.00 95.67 154 PRO A N 1
ATOM 1207 C CA . PRO A 1 154 ? -2.544 24.713 -27.652 1.00 95.63 154 PRO A CA 1
ATOM 1208 C C . PRO A 1 154 ? -1.911 25.705 -28.623 1.00 93.36 154 PRO A C 1
ATOM 1209 O O . PRO A 1 154 ? -2.621 26.514 -29.222 1.00 90.89 154 PRO A O 1
ATOM 1213 N N . SER A 1 155 ? -0.591 25.642 -28.767 1.00 94.34 155 SER A N 1
ATOM 1214 C CA . SER A 1 155 ? 0.131 26.516 -29.683 1.00 94.08 155 SER A CA 1
ATOM 1215 C C . SER A 1 155 ? 0.861 25.709 -30.752 1.00 95.25 155 SER A C 1
ATOM 1216 O O . SER A 1 155 ? 1.150 24.530 -30.558 1.00 94.59 155 SER A O 1
ATOM 1219 N N . ASN A 1 156 ? 1.157 26.353 -31.876 1.00 97.59 156 ASN A N 1
ATOM 1220 C CA . ASN A 1 156 ? 1.859 25.700 -32.975 1.00 98.50 156 ASN A CA 1
ATOM 1221 C C . ASN A 1 156 ? 3.310 25.386 -32.625 1.00 96.12 156 ASN A C 1
ATOM 1222 O O . ASN A 1 156 ? 3.879 24.415 -33.126 1.00 95.80 156 ASN A O 1
ATOM 1227 N N . ASP A 1 157 ? 3.897 26.209 -31.760 1.00 94.68 157 ASP A N 1
ATOM 1228 C CA . ASP A 1 157 ? 5.301 26.070 -31.385 1.00 95.98 157 ASP A CA 1
ATOM 1229 C C . ASP A 1 157 ? 5.593 24.724 -30.727 1.00 97.44 157 ASP A C 1
ATOM 1230 O O . ASP A 1 157 ? 4.823 24.250 -29.890 1.00 95.44 157 ASP A O 1
ATOM 1232 N N . GLU A 1 158 ? 6.716 24.117 -31.104 1.00 97.41 158 GLU A N 1
ATOM 1233 C CA . GLU A 1 158 ? 7.116 22.826 -30.551 1.00 95.86 158 GLU A CA 1
ATOM 1234 C C . GLU A 1 158 ? 7.437 22.941 -29.062 1.00 94.40 158 GLU A C 1
ATOM 1235 O O . GLU A 1 158 ? 7.410 24.036 -28.497 1.00 94.56 158 GLU A O 1
ATOM 1237 N N . ARG A 1 159 ? 7.718 21.798 -28.438 1.00 93.35 159 ARG A N 1
ATOM 1238 C CA . ARG A 1 159 ? 7.955 21.696 -26.995 1.00 89.89 159 ARG A CA 1
ATOM 1239 C C . ARG A 1 159 ? 6.725 22.088 -26.167 1.00 89.53 159 ARG A C 1
ATOM 1240 O O . ARG A 1 159 ? 6.764 22.072 -24.938 1.00 92.23 159 ARG A O 1
ATOM 1242 N N . VAL A 1 160 ? 5.638 22.439 -26.848 1.00 88.18 160 VAL A N 1
ATOM 1243 C CA . VAL A 1 160 ? 4.363 22.723 -26.199 1.00 80.90 160 VAL A CA 1
ATOM 1244 C C . VAL A 1 160 ? 3.250 21.997 -26.946 1.00 86.78 160 VAL A C 1
ATOM 1245 O O . VAL A 1 160 ? 2.914 22.359 -28.075 1.00 87.02 160 VAL A O 1
ATOM 1249 N N . LYS A 1 161 ? 2.685 20.969 -26.320 1.00 87.83 161 LYS A N 1
ATOM 1250 C CA . LYS A 1 161 ? 1.666 20.151 -26.971 1.00 86.88 161 LYS A CA 1
ATOM 1251 C C . LYS A 1 161 ? 0.581 19.689 -26.004 1.00 82.80 161 LYS A C 1
ATOM 1252 O O . LYS A 1 161 ? 0.845 19.448 -24.827 1.00 84.21 161 LYS A O 1
ATOM 1254 N N . GLY A 1 162 ? -0.641 19.566 -26.512 1.00 79.78 162 GLY A N 1
ATOM 1255 C CA . GLY A 1 162 ? -1.757 19.090 -25.717 1.00 77.61 162 GLY A CA 1
ATOM 1256 C C . GLY A 1 162 ? -2.689 20.196 -25.261 1.00 75.72 162 GLY A C 1
ATOM 1257 O O . GLY A 1 162 ? -2.245 21.292 -24.914 1.00 73.65 162 GLY A O 1
ATOM 1258 N N . LEU A 1 163 ? -3.987 19.906 -25.266 1.00 73.58 163 LEU A N 1
ATOM 1259 C CA . LEU A 1 163 ? -4.993 20.839 -24.772 1.00 73.12 163 LEU A CA 1
ATOM 1260 C C . LEU A 1 163 ? -4.831 21.044 -23.268 1.00 71.10 163 LEU A C 1
ATOM 1261 O O . LEU A 1 163 ? -4.934 20.095 -22.490 1.00 72.36 163 LEU A O 1
ATOM 1266 N N . GLY A 1 164 ? -4.584 22.285 -22.863 1.00 70.16 164 GLY A N 1
ATOM 1267 C CA . GLY A 1 164 ? -4.236 22.582 -21.485 1.00 68.52 164 GLY A CA 1
ATOM 1268 C C . GLY A 1 164 ? -5.390 22.718 -20.509 1.00 65.47 164 GLY A C 1
ATOM 1269 O O . GLY A 1 164 ? -6.284 23.544 -20.690 1.00 64.69 164 GLY A O 1
ATOM 1270 N N . LEU A 1 165 ? -5.362 21.894 -19.466 1.00 69.42 165 LEU A N 1
ATOM 1271 C CA . LEU A 1 165 ? -6.266 22.036 -18.329 1.00 71.93 165 LEU A CA 1
ATOM 1272 C C . LEU A 1 165 ? -5.428 22.253 -17.074 1.00 64.86 165 LEU A C 1
ATOM 1273 O O . LEU A 1 165 ? -5.074 21.300 -16.382 1.00 61.56 165 LEU A O 1
ATOM 1278 N N . VAL A 1 166 ? -5.114 23.513 -16.788 1.00 66.04 166 VAL A N 1
ATOM 1279 C CA . VAL A 1 166 ? -4.100 23.850 -15.795 1.00 71.73 166 VAL A CA 1
ATOM 1280 C C . VAL A 1 166 ? -4.650 24.075 -14.382 1.00 75.41 166 VAL A C 1
ATOM 1281 O O . VAL A 1 166 ? -5.676 24.740 -14.185 1.00 77.00 166 VAL A O 1
ATOM 1285 N N . LEU A 1 167 ? -3.952 23.485 -13.412 1.00 78.97 167 LEU A N 1
ATOM 1286 C CA . LEU A 1 167 ? -4.183 23.729 -11.993 1.00 82.24 167 LEU A CA 1
ATOM 1287 C C . LEU A 1 167 ? -3.520 25.029 -11.555 1.00 73.74 167 LEU A C 1
ATOM 1288 O O . LEU A 1 167 ? -2.343 25.256 -11.836 1.00 67.99 167 LEU A O 1
ATOM 1293 N N . ARG A 1 168 ? -4.269 25.878 -10.863 1.00 75.13 168 ARG A N 1
ATOM 1294 C CA . ARG A 1 168 ? -3.699 27.097 -10.303 1.00 73.34 168 ARG A CA 1
ATOM 1295 C C . ARG A 1 168 ? -4.172 27.305 -8.868 1.00 74.30 168 ARG A C 1
ATOM 1296 O O . ARG A 1 168 ? -3.529 28.006 -8.087 1.00 69.38 168 ARG A O 1
ATOM 1304 N N . LYS A 1 169 ? -5.299 26.688 -8.530 1.00 77.93 169 LYS A N 1
ATOM 1305 C CA . LYS A 1 169 ? -5.838 26.757 -7.178 1.00 80.17 169 LYS A CA 1
ATOM 1306 C C . LYS A 1 169 ? -5.789 25.385 -6.517 1.00 82.62 169 LYS A C 1
ATOM 1307 O O . LYS A 1 169 ? -5.965 24.362 -7.181 1.00 79.57 169 LYS A O 1
ATOM 1309 N N . SER A 1 170 ? -5.545 25.370 -5.210 1.00 85.49 170 SER A N 1
ATOM 1310 C CA . SER A 1 170 ? -5.469 24.126 -4.452 1.00 86.35 170 SER A CA 1
ATOM 1311 C C . SER A 1 170 ? -6.803 23.388 -4.467 1.00 84.54 170 SER A C 1
ATOM 1312 O O . SER A 1 170 ? -7.859 23.999 -4.634 1.00 89.29 170 SER A O 1
ATOM 1315 N N . LEU A 1 171 ? -6.750 22.071 -4.295 1.00 80.30 171 LEU A N 1
ATOM 1316 C CA . LEU A 1 171 ? -7.955 21.250 -4.328 1.00 75.07 171 LEU A CA 1
ATOM 1317 C C . LEU A 1 171 ? -8.067 20.376 -3.082 1.00 72.91 171 LEU A C 1
ATOM 1318 O O . LEU A 1 171 ? -7.077 19.816 -2.611 1.00 63.17 171 LEU A O 1
ATOM 1323 N N . ASP A 1 172 ? -9.281 20.273 -2.550 1.00 72.88 172 ASP A N 1
ATOM 1324 C CA . ASP A 1 172 ? -9.530 19.488 -1.346 1.00 72.98 172 ASP A CA 1
ATOM 1325 C C . ASP A 1 172 ? -10.746 18.583 -1.515 1.00 63.05 172 ASP A C 1
ATOM 1326 O O . ASP A 1 172 ? -11.863 19.058 -1.718 1.00 62.98 172 ASP A O 1
ATOM 1331 N N . ARG A 1 173 ? -10.515 17.278 -1.419 1.00 63.02 173 ARG A N 1
ATOM 1332 C CA . ARG A 1 173 ? -11.565 16.282 -1.601 1.00 62.90 173 ARG A CA 1
ATOM 1333 C C . ARG A 1 173 ? -12.699 16.426 -0.585 1.00 73.53 173 ARG A C 1
ATOM 1334 O O . ARG A 1 173 ? -13.871 16.271 -0.928 1.00 62.90 173 ARG A O 1
ATOM 1342 N N . GLU A 1 174 ? -12.346 16.730 0.661 1.00 74.07 174 GLU A N 1
ATOM 1343 C CA . GLU A 1 174 ? -13.333 16.837 1.733 1.00 73.70 174 GLU A CA 1
ATOM 1344 C C . GLU A 1 174 ? -14.255 18.042 1.557 1.00 78.16 174 GLU A C 1
ATOM 1345 O O . GLU A 1 174 ? -15.442 17.973 1.873 1.00 79.94 174 GLU A O 1
ATOM 1351 N N . GLU A 1 175 ? -13.705 19.143 1.056 1.00 81.73 175 GLU A N 1
ATOM 1352 C CA . GLU A 1 175 ? -14.491 20.353 0.837 1.00 85.18 175 GLU A CA 1
ATOM 1353 C C . GLU A 1 175 ? -15.451 20.182 -0.338 1.00 81.79 175 GLU A C 1
ATOM 1354 O O . GLU A 1 175 ? -16.658 20.375 -0.197 1.00 82.34 175 GLU A O 1
ATOM 1360 N N . THR A 1 176 ? -14.907 19.820 -1.497 1.00 77.70 176 THR A N 1
ATOM 1361 C CA . THR A 1 176 ? -15.718 19.576 -2.687 1.00 74.24 176 THR A CA 1
ATOM 1362 C C . THR A 1 176 ? -15.344 18.247 -3.338 1.00 73.66 176 THR A C 1
ATOM 1363 O O . THR A 1 176 ? -14.281 18.128 -3.947 1.00 62.48 176 THR A O 1
ATOM 1367 N N . PRO A 1 177 ? -16.225 17.243 -3.209 1.00 73.66 177 PRO A N 1
ATOM 1368 C CA . PRO A 1 177 ? -15.984 15.889 -3.723 1.00 76.05 177 PRO A CA 1
ATOM 1369 C C . PRO A 1 177 ? -15.962 15.800 -5.251 1.00 80.54 177 PRO A C 1
ATOM 1370 O O . PRO A 1 177 ? -15.194 15.003 -5.789 1.00 88.06 177 PRO A O 1
ATOM 1374 N N . GLU A 1 178 ? -16.787 16.585 -5.938 1.00 75.78 178 GLU A N 1
ATOM 1375 C CA . GLU A 1 178 ? -16.784 16.563 -7.400 1.00 71.15 178 GLU A CA 1
ATOM 1376 C C . GLU A 1 178 ? -16.970 17.949 -8.014 1.00 67.76 178 GLU A C 1
ATOM 1377 O O . GLU A 1 178 ? -17.698 18.792 -7.490 1.00 64.65 178 GLU A O 1
ATOM 1383 N N . ILE A 1 179 ? -16.291 18.172 -9.134 1.00 69.47 179 ILE A N 1
ATOM 1384 C CA . ILE A 1 179 ? -16.402 19.417 -9.879 1.00 71.90 179 ILE A CA 1
ATOM 1385 C C . ILE A 1 179 ? -16.859 19.129 -11.305 1.00 75.10 179 ILE A C 1
ATOM 1386 O O . ILE A 1 179 ? -16.318 18.247 -11.978 1.00 80.92 179 ILE A O 1
ATOM 1391 N N . ILE A 1 180 ? -17.863 19.871 -11.758 1.00 71.60 180 ILE A N 1
ATOM 1392 C CA . ILE A 1 180 ? -18.405 19.687 -13.096 1.00 71.56 180 ILE A CA 1
ATOM 1393 C C . ILE A 1 180 ? -18.044 20.859 -14.002 1.00 69.80 180 ILE A C 1
ATOM 1394 O O . ILE A 1 180 ? -18.463 21.993 -13.766 1.00 68.73 180 ILE A O 1
ATOM 1399 N N . LEU A 1 181 ? -17.261 20.577 -15.038 1.00 70.89 181 LEU A N 1
ATOM 1400 C CA . LEU A 1 181 ? -16.843 21.600 -15.988 1.00 71.74 181 LEU A CA 1
ATOM 1401 C C . LEU A 1 181 ? -17.571 21.437 -17.318 1.00 73.53 181 LEU A C 1
ATOM 1402 O O . LEU A 1 181 ? -18.072 20.360 -17.634 1.00 72.05 181 LEU A O 1
ATOM 1407 N N . VAL A 1 182 ? -17.632 22.515 -18.092 1.00 74.00 182 VAL A N 1
ATOM 1408 C CA . VAL A 1 182 ? -18.249 22.471 -19.411 1.00 72.36 182 VAL A CA 1
ATOM 1409 C C . VAL A 1 182 ? -17.301 23.037 -20.460 1.00 66.60 182 VAL A C 1
ATOM 1410 O O . VAL A 1 182 ? -16.858 24.181 -20.357 1.00 62.32 182 VAL A O 1
ATOM 1414 N N . LEU A 1 183 ? -16.987 22.227 -21.465 1.00 69.04 183 LEU A N 1
ATOM 1415 C CA . LEU A 1 183 ? -16.075 22.645 -22.521 1.00 69.06 183 LEU A CA 1
ATOM 1416 C C . LEU A 1 183 ? -16.833 22.916 -23.815 1.00 66.29 183 LEU A C 1
ATOM 1417 O O . LEU A 1 183 ? -17.493 22.027 -24.355 1.00 60.23 183 LEU A O 1
ATOM 1422 N N . THR A 1 184 ? -16.740 24.149 -24.304 1.00 68.73 184 THR A N 1
ATOM 1423 C CA . THR A 1 184 ? -17.437 24.551 -25.522 1.00 75.82 184 THR A CA 1
ATOM 1424 C C . THR A 1 184 ? -16.445 24.889 -26.632 1.00 73.47 184 THR A C 1
ATOM 1425 O O . THR A 1 184 ? -15.444 25.558 -26.393 1.00 74.67 184 THR A O 1
ATOM 1429 N N . VAL A 1 185 ? -16.723 24.421 -27.845 1.00 71.92 185 VAL A N 1
ATOM 1430 C CA . VAL A 1 185 ? -15.832 24.650 -28.977 1.00 72.20 185 VAL A CA 1
ATOM 1431 C C . VAL A 1 185 ? -16.582 25.219 -30.174 1.00 69.10 185 VAL A C 1
ATOM 1432 O O . VAL A 1 185 ? -17.635 24.706 -30.556 1.00 59.96 185 VAL A O 1
ATOM 1436 N N . THR A 1 186 ? -16.036 26.282 -30.760 1.00 67.09 186 THR A N 1
ATOM 1437 C CA . THR A 1 186 ? -16.631 26.899 -31.942 1.00 69.26 186 THR A CA 1
ATOM 1438 C C . THR A 1 186 ? -15.627 26.983 -33.088 1.00 71.23 186 THR A C 1
ATOM 1439 O O . THR A 1 186 ? -14.479 27.384 -32.889 1.00 71.28 186 THR A O 1
ATOM 1443 N N . ASP A 1 187 ? -16.060 26.608 -34.287 1.00 72.51 187 ASP A N 1
ATOM 1444 C CA . ASP A 1 187 ? -15.204 26.705 -35.464 1.00 73.11 187 ASP A CA 1
ATOM 1445 C C . ASP A 1 187 ? -15.036 28.161 -35.892 1.00 79.53 187 ASP A C 1
ATOM 1446 O O . ASP A 1 187 ? -15.802 29.028 -35.476 1.00 85.28 187 ASP A O 1
ATOM 1451 N N . GLY A 1 188 ? -14.031 28.423 -36.720 1.00 78.45 188 GLY A N 1
ATOM 1452 C CA . GLY A 1 188 ? -13.722 29.778 -37.138 1.00 77.98 188 GLY A CA 1
ATOM 1453 C C . GLY A 1 188 ? -14.503 30.244 -38.352 1.00 78.35 188 GLY A C 1
ATOM 1454 O O . GLY A 1 188 ? -14.630 31.445 -38.596 1.00 76.54 188 GLY A O 1
ATOM 1455 N N . GLY A 1 189 ? -15.026 29.294 -39.119 1.00 78.80 189 GLY A N 1
ATOM 1456 C CA . GLY A 1 189 ? -15.776 29.616 -40.318 1.00 77.79 189 GLY A CA 1
ATOM 1457 C C . GLY A 1 189 ? -17.240 29.898 -40.044 1.00 78.12 189 GLY A C 1
ATOM 1458 O O . GLY A 1 189 ? -17.884 29.185 -39.275 1.00 74.30 189 GLY A O 1
ATOM 1459 N N . LYS A 1 190 ? -17.765 30.944 -40.674 1.00 81.03 190 LYS A N 1
ATOM 1460 C CA . LYS A 1 190 ? -19.175 31.294 -40.541 1.00 80.34 190 LYS A CA 1
ATOM 1461 C C . LYS A 1 190 ? -20.017 30.538 -41.567 1.00 75.11 190 LYS A C 1
ATOM 1462 O O . LYS A 1 190 ? -19.604 30.386 -42.716 1.00 79.92 190 LYS A O 1
ATOM 1468 N N . PRO A 1 191 ? -21.203 30.055 -41.158 1.00 73.36 191 PRO A N 1
ATOM 1469 C CA . PRO A 1 191 ? -21.810 30.207 -39.829 1.00 69.57 191 PRO A CA 1
ATOM 1470 C C . PRO A 1 191 ? -21.131 29.356 -38.757 1.00 70.47 191 PRO A C 1
ATOM 1471 O O . PRO A 1 191 ? -20.559 28.312 -39.067 1.00 70.24 191 PRO A O 1
ATOM 1475 N N . GLU A 1 192 ? -21.201 29.811 -37.511 1.00 73.94 192 GLU A N 1
ATOM 1476 C CA . GLU A 1 192 ? -20.516 29.147 -36.409 1.00 71.95 192 GLU A CA 1
ATOM 1477 C C . GLU A 1 192 ? -21.253 27.891 -35.959 1.00 59.90 192 GLU A C 1
ATOM 1478 O O . GLU A 1 192 ? -22.471 27.904 -35.789 1.00 59.91 192 GLU A O 1
ATOM 1484 N N . LEU A 1 193 ? -20.509 26.806 -35.771 1.00 59.82 193 LEU A N 1
ATOM 1485 C CA . LEU A 1 193 ? -21.073 25.587 -35.202 1.00 67.46 193 LEU A CA 1
ATOM 1486 C C . LEU A 1 193 ? -20.354 25.237 -33.902 1.00 67.84 193 LEU A C 1
ATOM 1487 O O . LEU A 1 193 ? -19.149 25.456 -33.769 1.00 66.87 193 LEU A O 1
ATOM 1492 N N . THR A 1 194 ? -21.097 24.693 -32.945 1.00 67.50 194 THR A N 1
ATOM 1493 C CA . THR A 1 194 ? -20.568 24.487 -31.602 1.00 68.76 194 THR A CA 1
ATOM 1494 C C . THR A 1 194 ? -20.460 23.020 -31.198 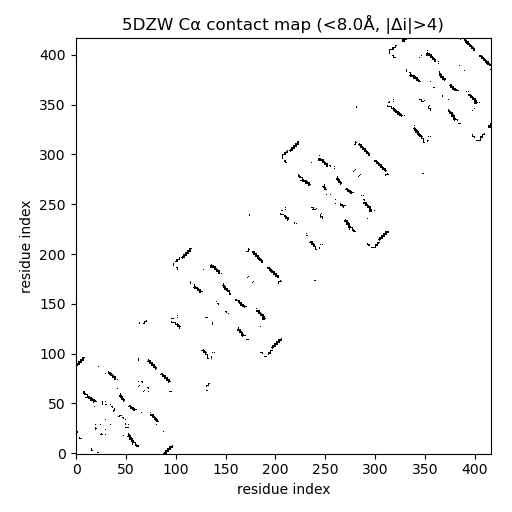1.00 65.46 194 THR A C 1
ATOM 1495 O O . THR A 1 194 ? -20.970 22.132 -31.881 1.00 66.41 194 THR A O 1
ATOM 1499 N N . GLY A 1 195 ? -19.785 22.784 -30.077 1.00 65.57 195 GLY A N 1
ATOM 1500 C CA . GLY A 1 195 ? -19.676 21.458 -29.495 1.00 70.13 195 GLY A CA 1
ATOM 1501 C C . GLY A 1 195 ? -19.490 21.545 -27.991 1.00 75.89 195 GLY A C 1
ATOM 1502 O O . GLY A 1 195 ? -18.647 22.299 -27.511 1.00 74.71 195 GLY A O 1
ATOM 1503 N N . SER A 1 196 ? -20.272 20.776 -27.240 1.00 78.32 196 SER A N 1
ATOM 1504 C CA . SER A 1 196 ? -20.235 20.857 -25.781 1.00 79.47 196 SER A CA 1
ATOM 1505 C C . SER A 1 196 ? -19.800 19.547 -25.129 1.00 76.70 196 SER A C 1
ATOM 1506 O O . SER A 1 196 ? -20.064 18.463 -25.651 1.00 78.37 196 SER A O 1
ATOM 1509 N N . VAL A 1 197 ? -19.135 19.658 -23.982 1.00 73.19 197 VAL A N 1
ATOM 1510 C CA . VAL A 1 197 ? -18.704 18.490 -23.218 1.00 72.44 197 VAL A CA 1
ATOM 1511 C C . VAL A 1 197 ? -18.878 18.709 -21.718 1.00 70.35 197 VAL A C 1
ATOM 1512 O O . VAL A 1 197 ? -18.450 19.729 -21.174 1.00 68.14 197 VAL A O 1
ATOM 1516 N N . GLN A 1 198 ? -19.517 17.746 -21.060 1.00 70.61 198 GLN A N 1
ATOM 1517 C CA . GLN A 1 198 ? -19.695 17.786 -19.614 1.00 70.63 198 GLN A CA 1
ATOM 1518 C C . GLN A 1 198 ? -18.617 16.963 -18.916 1.00 71.45 198 GLN A C 1
ATOM 1519 O O . GLN A 1 198 ? -18.728 15.743 -18.804 1.00 71.54 198 GLN A O 1
ATOM 1525 N N . LEU A 1 199 ? -17.571 17.641 -18.456 1.00 73.72 199 LEU A N 1
ATOM 1526 C CA . LEU A 1 199 ? -16.480 16.993 -17.738 1.00 73.74 199 LEU A CA 1
ATOM 1527 C C . LEU A 1 199 ? -16.835 16.777 -16.272 1.00 76.49 199 LEU A C 1
ATOM 1528 O O . LEU A 1 199 ? -16.982 17.736 -15.515 1.00 77.88 199 LEU A O 1
ATOM 1533 N N . LEU A 1 200 ? -16.974 15.517 -15.874 1.00 78.91 200 LEU A N 1
ATOM 1534 C CA . LEU A 1 200 ? -17.265 15.188 -14.482 1.00 81.34 200 LEU A CA 1
ATOM 1535 C C . LEU A 1 200 ? -15.999 14.748 -13.756 1.00 74.37 200 LEU A C 1
ATOM 1536 O O . LEU A 1 200 ? -15.552 13.611 -13.902 1.00 74.20 200 LEU A O 1
ATOM 1541 N N . ILE A 1 201 ? -15.423 15.653 -12.972 1.00 68.94 201 ILE A N 1
ATOM 1542 C CA . ILE A 1 201 ? -14.167 15.367 -12.290 1.00 68.19 201 ILE A CA 1
ATOM 1543 C C . ILE A 1 201 ? -14.382 15.022 -10.820 1.00 68.28 201 ILE A C 1
ATOM 1544 O O . ILE A 1 201 ? -14.883 15.839 -10.052 1.00 68.00 201 ILE A O 1
ATOM 1549 N N . THR A 1 202 ? -14.001 13.809 -10.431 1.00 68.62 202 THR A N 1
ATOM 1550 C CA . THR A 1 202 ? -14.089 13.400 -9.034 1.00 70.11 202 THR A CA 1
ATOM 1551 C C . THR A 1 202 ? -12.702 13.381 -8.401 1.00 68.81 202 THR A C 1
ATOM 1552 O O . THR A 1 202 ? -11.883 12.516 -8.711 1.00 61.76 202 THR A O 1
ATOM 1556 N N . VAL A 1 203 ? -12.443 14.341 -7.518 1.00 70.12 203 VAL A N 1
ATOM 1557 C CA . VAL A 1 203 ? -11.143 14.444 -6.864 1.00 68.22 203 VAL A CA 1
ATOM 1558 C C . VAL A 1 203 ? -10.902 13.251 -5.940 1.00 63.43 203 VAL A C 1
ATOM 1559 O O . VAL A 1 203 ? -11.751 12.899 -5.121 1.00 62.27 203 VAL A O 1
ATOM 1563 N N . LEU A 1 204 ? -9.743 12.621 -6.098 1.00 63.21 204 LEU A N 1
ATOM 1564 C CA . LEU A 1 204 ? -9.411 11.417 -5.348 1.00 65.00 204 LEU A CA 1
ATOM 1565 C C . LEU A 1 204 ? -8.963 11.758 -3.929 1.00 65.19 204 LEU A C 1
ATOM 1566 O O . LEU A 1 204 ? -8.410 12.829 -3.685 1.00 62.68 204 LEU A O 1
ATOM 1571 N N . ASP A 1 205 ? -9.208 10.843 -2.997 1.00 66.96 205 ASP A N 1
ATOM 1572 C CA . ASP A 1 205 ? -8.891 11.080 -1.593 1.00 71.45 205 ASP A CA 1
ATOM 1573 C C . ASP A 1 205 ? -7.404 10.899 -1.305 1.00 69.27 205 ASP A C 1
ATOM 1574 O O . ASP A 1 205 ? -6.854 9.812 -1.481 1.00 67.95 205 ASP A O 1
ATOM 1579 N N . ALA A 1 206 ? -6.760 11.974 -0.862 1.00 63.23 206 ALA A N 1
ATOM 1580 C CA . ALA A 1 206 ? -5.364 11.915 -0.452 1.00 69.59 206 ALA A CA 1
ATOM 1581 C C . ALA A 1 206 ? -5.270 11.824 1.066 1.00 68.17 206 ALA A C 1
ATOM 1582 O O . ALA A 1 206 ? -6.194 12.220 1.774 1.00 63.71 206 ALA A O 1
ATOM 1584 N N . ASN A 1 207 ? -4.157 11.297 1.565 1.00 56.68 207 ASN A N 1
ATOM 1585 C CA . ASN A 1 207 ? -3.957 11.185 3.006 1.00 60.63 207 ASN A CA 1
ATOM 1586 C C . ASN A 1 207 ? -3.284 12.432 3.566 1.00 57.38 207 ASN A C 1
ATOM 1587 O O . ASN A 1 207 ? -2.130 12.389 3.993 1.00 53.21 207 ASN A O 1
ATOM 1592 N N . ASP A 1 208 ? -4.013 13.544 3.562 1.00 62.04 208 ASP A N 1
ATOM 1593 C CA . ASP A 1 208 ? -3.450 14.825 3.974 1.00 63.10 208 ASP A CA 1
ATOM 1594 C C . ASP A 1 208 ? -4.139 15.393 5.211 1.00 60.96 208 ASP A C 1
ATOM 1595 O O . ASP A 1 208 ? -3.957 16.564 5.546 1.00 57.47 208 ASP A O 1
ATOM 1600 N N . ASN A 1 209 ? -4.928 14.564 5.886 1.00 62.78 209 ASN A N 1
ATOM 1601 C CA . ASN A 1 209 ? -5.581 14.974 7.124 1.00 63.41 209 ASN A CA 1
ATOM 1602 C C . ASN A 1 209 ? -5.297 14.018 8.278 1.00 62.40 209 ASN A C 1
ATOM 1603 O O . ASN A 1 209 ? -5.521 12.813 8.171 1.00 61.26 209 ASN A O 1
ATOM 1608 N N . ALA A 1 210 ? -4.803 14.571 9.381 1.00 63.56 210 ALA A N 1
ATOM 1609 C CA . ALA A 1 210 ? -4.494 13.784 10.568 1.00 68.21 210 ALA A CA 1
ATOM 1610 C C . ALA A 1 210 ? -5.738 13.590 11.430 1.00 67.40 210 ALA A C 1
ATOM 1611 O O . ALA A 1 210 ? -6.629 14.439 11.436 1.00 73.17 210 ALA A O 1
ATOM 1613 N N . PRO A 1 211 ? -5.806 12.462 12.155 1.00 61.57 211 PRO A N 1
ATOM 1614 C CA . PRO A 1 211 ? -6.923 12.208 13.073 1.00 54.89 211 PRO A CA 1
ATOM 1615 C C . PRO A 1 211 ? -6.976 13.222 14.212 1.00 53.53 211 PRO A C 1
ATOM 1616 O O . PRO A 1 211 ? -5.940 13.754 14.610 1.00 44.76 211 PRO A O 1
ATOM 1620 N N . VAL A 1 212 ? -8.176 13.486 14.719 1.00 52.51 212 VAL A N 1
ATOM 1621 C CA . VAL A 1 212 ? -8.367 14.484 15.767 1.00 54.45 212 VAL A CA 1
ATOM 1622 C C . VAL A 1 212 ? -9.288 13.972 16.874 1.00 57.09 212 VAL A C 1
ATOM 1623 O O . VAL A 1 212 ? -10.390 13.491 16.607 1.00 44.50 212 VAL A O 1
ATOM 1627 N N . PHE A 1 213 ? -8.825 14.076 18.117 1.00 55.92 213 PHE A N 1
ATOM 1628 C CA . PHE A 1 213 ? -9.624 13.687 19.274 1.00 53.33 213 PHE A CA 1
ATOM 1629 C C . PHE A 1 213 ? -10.647 14.766 19.618 1.00 56.60 213 PHE A C 1
ATOM 1630 O O . PHE A 1 213 ? -10.374 15.958 19.471 1.00 60.32 213 PHE A O 1
ATOM 1638 N N . ASP A 1 214 ? -11.821 14.342 20.076 1.00 55.60 214 ASP A N 1
ATOM 1639 C CA . ASP A 1 214 ? -12.886 15.271 20.443 1.00 61.77 214 ASP A CA 1
ATOM 1640 C C . ASP A 1 214 ? -12.449 16.180 21.585 1.00 56.01 214 ASP A C 1
ATOM 1641 O O . ASP A 1 214 ? -12.758 17.372 21.599 1.00 55.13 214 ASP A O 1
ATOM 1646 N N . ARG A 1 215 ? -11.730 15.607 22.542 1.00 51.54 215 ARG A N 1
ATOM 1647 C CA . ARG A 1 215 ? -11.159 16.378 23.637 1.00 47.99 215 ARG A CA 1
ATOM 1648 C C . ARG A 1 215 ? -9.639 16.270 23.609 1.00 44.24 215 ARG A C 1
ATOM 1649 O O . ARG A 1 215 ? -9.087 15.171 23.552 1.00 42.95 215 ARG A O 1
ATOM 1651 N N . SER A 1 216 ? -8.964 17.413 23.642 1.00 43.01 216 SER A N 1
ATOM 1652 C CA . SER A 1 216 ? -7.507 17.432 23.615 1.00 46.59 216 SER A CA 1
ATOM 1653 C C . SER A 1 216 ? -6.923 17.056 24.973 1.00 57.88 216 SER A C 1
ATOM 1654 O O . SER A 1 216 ? -5.728 16.783 25.090 1.00 64.88 216 SER A O 1
ATOM 1657 N N . LEU A 1 217 ? -7.771 17.039 25.996 1.00 58.02 217 LEU A N 1
ATOM 1658 C CA . LEU A 1 217 ? -7.331 16.719 27.349 1.00 60.05 217 LEU A CA 1
ATOM 1659 C C . LEU A 1 217 ? -8.412 15.987 28.139 1.00 60.30 217 LEU A C 1
ATOM 1660 O O . LEU A 1 217 ? -9.520 16.495 28.312 1.00 61.02 217 LEU A O 1
ATOM 1665 N N . TYR A 1 218 ? -8.083 14.791 28.616 1.00 58.67 218 TYR A N 1
ATOM 1666 C CA . TYR A 1 218 ? -9.005 14.015 29.437 1.00 59.88 218 TYR A CA 1
ATOM 1667 C C . TYR A 1 218 ? -8.515 13.942 30.878 1.00 58.27 218 TYR A C 1
ATOM 1668 O O . TYR A 1 218 ? -7.354 13.620 31.133 1.00 60.00 218 TYR A O 1
ATOM 1677 N N . THR A 1 219 ? -9.405 14.245 31.817 1.00 55.77 219 THR A N 1
ATOM 1678 C CA . THR A 1 219 ? -9.072 14.183 33.234 1.00 52.88 219 THR A CA 1
ATOM 1679 C C . THR A 1 219 ? -9.996 13.216 33.963 1.00 48.49 219 THR A C 1
ATOM 1680 O O . THR A 1 219 ? -11.182 13.493 34.144 1.00 40.80 219 THR A O 1
ATOM 1684 N N . VAL A 1 220 ? -9.448 12.078 34.377 1.00 45.46 220 VAL A N 1
ATOM 1685 C CA . VAL A 1 220 ? -10.223 11.074 35.095 1.00 47.53 220 VAL A CA 1
ATOM 1686 C C . VAL A 1 220 ? -9.650 10.809 36.484 1.00 48.38 220 VAL A C 1
ATOM 1687 O O . VAL A 1 220 ? -8.443 10.914 36.699 1.00 40.08 220 VAL A O 1
ATOM 1691 N N . LYS A 1 221 ? -10.527 10.475 37.425 1.00 51.99 221 LYS A N 1
ATOM 1692 C CA . LYS A 1 221 ? -10.104 10.123 38.776 1.00 57.87 221 LYS A CA 1
ATOM 1693 C C . LYS A 1 221 ? -10.232 8.622 39.002 1.00 58.22 221 LYS A C 1
ATOM 1694 O O . LYS A 1 221 ? -11.262 8.023 38.691 1.00 59.46 221 LYS A O 1
ATOM 1700 N N . LEU A 1 222 ? -9.182 8.018 39.546 1.00 55.94 222 LEU A N 1
ATOM 1701 C CA . LEU A 1 222 ? -9.165 6.579 39.763 1.00 57.19 222 LEU A CA 1
ATOM 1702 C C . LEU A 1 222 ? -8.752 6.239 41.190 1.00 65.12 222 LEU A C 1
ATOM 1703 O O . LEU A 1 222 ? -7.719 6.706 41.668 1.00 75.58 222 LEU A O 1
ATOM 1708 N N . PRO A 1 223 ? -9.565 5.424 41.879 1.00 59.61 223 PRO A N 1
ATOM 1709 C CA . PRO A 1 223 ? -9.223 4.962 43.228 1.00 56.51 223 PRO A CA 1
ATOM 1710 C C . PRO A 1 223 ? -7.964 4.099 43.238 1.00 54.81 223 PRO A C 1
ATOM 1711 O O . PRO A 1 223 ? -7.363 3.858 42.192 1.00 59.24 223 PRO A O 1
ATOM 1715 N N . GLU A 1 224 ? -7.577 3.635 44.419 1.00 49.10 224 GLU A N 1
ATOM 1716 C CA . GLU A 1 224 ? -6.369 2.837 44.569 1.00 49.23 224 GLU A CA 1
ATOM 1717 C C . GLU A 1 224 ? -6.699 1.346 44.587 1.00 46.66 224 GLU A C 1
ATOM 1718 O O . GLU A 1 224 ? -7.775 0.950 45.036 1.00 53.14 224 GLU A O 1
ATOM 1724 N N . ASN A 1 225 ? -5.770 0.533 44.088 1.00 43.19 225 ASN A N 1
ATOM 1725 C CA . ASN A 1 225 ? -5.911 -0.925 44.068 1.00 47.78 225 ASN A CA 1
ATOM 1726 C C . ASN A 1 225 ? -7.171 -1.416 43.356 1.00 51.49 225 ASN A C 1
ATOM 1727 O O . ASN A 1 225 ? -7.736 -2.450 43.717 1.00 52.12 225 ASN A O 1
ATOM 1732 N N . VAL A 1 226 ? -7.607 -0.672 42.346 1.00 57.13 226 VAL A N 1
ATOM 1733 C CA . VAL A 1 226 ? -8.733 -1.090 41.519 1.00 62.10 226 VAL A CA 1
ATOM 1734 C C . VAL A 1 226 ? -8.283 -2.224 40.599 1.00 60.67 226 VAL A C 1
ATOM 1735 O O . VAL A 1 226 ? -7.254 -2.104 39.935 1.00 63.27 226 VAL A O 1
ATOM 1739 N N . PRO A 1 227 ? -9.047 -3.333 40.570 1.00 57.94 227 PRO A N 1
ATOM 1740 C CA . PRO A 1 227 ? -8.710 -4.540 39.803 1.00 53.52 227 PRO A CA 1
ATOM 1741 C C . PRO A 1 227 ? -8.278 -4.259 38.367 1.00 51.16 227 PRO A C 1
ATOM 1742 O O . PRO A 1 227 ? -8.814 -3.356 37.726 1.00 47.72 227 PRO A O 1
ATOM 1746 N N . ASN A 1 228 ? -7.310 -5.029 37.879 1.00 55.49 228 ASN A N 1
ATOM 1747 C CA . ASN A 1 228 ? -6.817 -4.870 36.518 1.00 62.85 228 ASN A CA 1
ATOM 1748 C C . ASN A 1 228 ? -7.904 -5.150 35.485 1.00 71.31 228 ASN A C 1
ATOM 1749 O O . ASN A 1 228 ? -8.626 -6.142 35.582 1.00 78.86 228 ASN A O 1
ATOM 1754 N N . GLY A 1 229 ? -8.017 -4.266 34.500 1.00 67.91 229 GLY A N 1
ATOM 1755 C CA . GLY A 1 229 ? -9.055 -4.380 33.494 1.00 65.73 229 GLY A CA 1
ATOM 1756 C C . GLY A 1 229 ? -10.137 -3.336 33.685 1.00 65.00 229 GLY A C 1
ATOM 1757 O O . GLY A 1 229 ? -11.020 -3.183 32.841 1.00 71.73 229 GLY A O 1
ATOM 1758 N N . THR A 1 230 ? -10.066 -2.618 34.803 1.00 56.73 230 THR A N 1
ATOM 1759 C CA . THR A 1 230 ? -11.023 -1.561 35.109 1.00 52.74 230 THR A CA 1
ATOM 1760 C C . THR A 1 230 ? -10.940 -0.430 34.089 1.00 53.87 230 THR A C 1
ATOM 1761 O O . THR A 1 230 ? -9.865 0.116 33.844 1.00 51.32 230 THR A O 1
ATOM 1765 N N . LEU A 1 231 ? -12.080 -0.084 33.500 1.00 57.22 231 LEU A N 1
ATOM 1766 C CA . LEU A 1 231 ? -12.140 0.961 32.485 1.00 61.27 231 LEU A CA 1
ATOM 1767 C C . LEU A 1 231 ? -11.675 2.309 33.025 1.00 55.80 231 LEU A C 1
ATOM 1768 O O . LEU A 1 231 ? -12.402 2.977 33.760 1.00 51.06 231 LEU A O 1
ATOM 1770 N N . VAL A 1 232 ? -10.460 2.704 32.658 1.00 57.48 232 VAL A N 1
ATOM 1771 C CA . VAL A 1 232 ? -9.933 4.001 33.060 1.00 53.61 232 VAL A CA 1
ATOM 1772 C C . VAL A 1 232 ? -10.581 5.109 32.243 1.00 48.83 232 VAL A C 1
ATOM 1773 O O . VAL A 1 232 ? -11.050 6.103 32.798 1.00 44.29 232 VAL A O 1
ATOM 1777 N N . VAL A 1 233 ? -10.614 4.937 30.924 1.00 49.33 233 VAL A N 1
ATOM 1778 C CA . VAL A 1 233 ? -11.197 5.964 30.061 1.00 52.26 233 VAL A CA 1
ATOM 1779 C C . VAL A 1 233 ? -11.607 5.400 28.700 1.00 55.03 233 VAL A C 1
ATOM 1780 O O . VAL A 1 233 ? -11.215 4.296 28.336 1.00 54.29 233 VAL A O 1
ATOM 1784 N N . LYS A 1 234 ? -12.415 6.156 27.962 1.00 58.29 234 LYS A N 1
ATOM 1785 C CA . LYS A 1 234 ? -12.793 5.788 26.601 1.00 60.93 234 LYS A CA 1
ATOM 1786 C C . LYS A 1 234 ? -12.586 6.976 25.669 1.00 53.72 234 LYS A C 1
ATOM 1787 O O . LYS A 1 234 ? -13.294 7.979 25.765 1.00 53.91 234 LYS A O 1
ATOM 1789 N N . VAL A 1 235 ? -11.615 6.862 24.769 1.00 51.41 235 VAL A N 1
ATOM 1790 C CA . VAL A 1 235 ? -11.247 7.975 23.900 1.00 54.61 235 VAL A CA 1
ATOM 1791 C C . VAL A 1 235 ? -11.848 7.841 22.503 1.00 54.51 235 VAL A C 1
ATOM 1792 O O . VAL A 1 235 ? -11.963 6.736 21.972 1.00 49.18 235 VAL A O 1
ATOM 1796 N N . ASN A 1 236 ? -12.232 8.972 21.914 1.00 61.09 236 ASN A N 1
ATOM 1797 C CA . ASN A 1 236 ? -12.762 8.989 20.553 1.00 66.10 236 ASN A CA 1
ATOM 1798 C C . ASN A 1 236 ? -11.971 9.925 19.647 1.00 64.08 236 ASN A C 1
ATOM 1799 O O . ASN A 1 236 ? -11.713 11.077 19.999 1.00 60.81 236 ASN A O 1
ATOM 1804 N N . ALA A 1 237 ? -11.591 9.422 18.477 1.00 69.12 237 ALA A N 1
ATOM 1805 C CA . ALA A 1 237 ? -10.882 10.224 17.486 1.00 68.48 237 ALA A CA 1
ATOM 1806 C C . ALA A 1 237 ? -11.590 10.148 16.138 1.00 69.72 237 ALA A C 1
ATOM 1807 O O . ALA A 1 237 ? -12.215 9.139 15.812 1.00 71.16 237 ALA A O 1
ATOM 1809 N N . SER A 1 238 ? -11.491 11.221 15.361 1.00 69.56 238 SER A N 1
ATOM 1810 C CA . SER A 1 238 ? -12.122 11.273 14.047 1.00 66.56 238 SER A CA 1
ATOM 1811 C C . SER A 1 238 ? -11.128 11.718 12.981 1.00 68.90 238 SER A C 1
ATOM 1812 O O . SER A 1 238 ? -10.139 12.384 13.284 1.00 66.48 238 SER A O 1
ATOM 1815 N N . ASP A 1 239 ? -11.398 11.349 11.733 1.00 71.65 239 ASP A N 1
ATOM 1816 C CA . ASP A 1 239 ? -10.526 11.710 10.621 1.00 73.78 239 ASP A CA 1
ATOM 1817 C C . ASP A 1 239 ? -11.335 11.911 9.342 1.00 70.33 239 ASP A C 1
ATOM 1818 O O . ASP A 1 239 ? -12.229 11.123 9.030 1.00 71.21 239 ASP A O 1
ATOM 1823 N N . LEU A 1 240 ? -11.012 12.967 8.603 1.00 65.04 240 LEU A N 1
ATOM 1824 C CA . LEU A 1 240 ? -11.809 13.369 7.450 1.00 61.13 240 LEU A CA 1
ATOM 1825 C C . LEU A 1 240 ? -11.568 12.506 6.213 1.00 57.37 240 LEU A C 1
ATOM 1826 O O . LEU A 1 240 ? -12.419 12.440 5.327 1.00 52.78 240 LEU A O 1
ATOM 1831 N N . ASP A 1 241 ? -10.416 11.847 6.150 1.00 56.09 241 ASP A N 1
ATOM 1832 C CA . ASP A 1 241 ? -10.106 10.993 5.008 1.00 51.72 241 ASP A CA 1
ATOM 1833 C C . ASP A 1 241 ? -10.919 9.703 5.054 1.00 53.30 241 ASP A C 1
ATOM 1834 O O . ASP A 1 241 ? -11.506 9.365 6.083 1.00 52.11 241 ASP A O 1
ATOM 1839 N N . GLU A 1 242 ? -10.952 8.989 3.933 1.00 47.38 242 GLU A N 1
ATOM 1840 C CA . GLU A 1 242 ? -11.751 7.773 3.822 1.00 47.41 242 GLU A CA 1
ATOM 1841 C C . GLU A 1 242 ? -10.883 6.545 3.564 1.00 47.40 242 GLU A C 1
ATOM 1842 O O . GLU A 1 242 ? -9.700 6.663 3.245 1.00 47.43 242 GLU A O 1
ATOM 1844 N N . GLY A 1 243 ? -11.481 5.366 3.707 1.00 47.36 243 GLY A N 1
ATOM 1845 C CA . GLY A 1 243 ? -10.771 4.116 3.507 1.00 54.06 243 GLY A CA 1
ATOM 1846 C C . GLY A 1 243 ? -9.789 3.818 4.624 1.00 55.67 243 GLY A C 1
ATOM 1847 O O . GLY A 1 243 ? -10.077 4.058 5.798 1.00 53.21 243 GLY A O 1
ATOM 1848 N N . VAL A 1 244 ? -8.624 3.292 4.259 1.00 56.53 244 VAL A N 1
ATOM 1849 C CA . VAL A 1 244 ? -7.575 3.012 5.233 1.00 57.73 244 VAL A CA 1
ATOM 1850 C C . VAL A 1 244 ? -6.949 4.311 5.727 1.00 58.54 244 VAL A C 1
ATOM 1851 O O . VAL A 1 244 ? -6.302 4.341 6.772 1.00 63.01 244 VAL A O 1
ATOM 1855 N N . ASN A 1 245 ? -7.149 5.386 4.971 1.00 58.07 245 ASN A N 1
ATOM 1856 C CA . ASN A 1 245 ? -6.668 6.701 5.371 1.00 54.85 245 ASN A CA 1
ATOM 1857 C C . ASN A 1 245 ? -7.570 7.316 6.434 1.00 51.10 245 ASN A C 1
ATOM 1858 O O . ASN A 1 245 ? -7.244 8.350 7.013 1.00 46.45 245 ASN A O 1
ATOM 1863 N N . GLY A 1 246 ? -8.704 6.669 6.684 1.00 49.47 246 GLY A N 1
ATOM 1864 C CA . GLY A 1 246 ? -9.661 7.147 7.665 1.00 53.36 246 GLY A CA 1
ATOM 1865 C C . GLY A 1 246 ? -9.681 6.326 8.940 1.00 57.02 246 GLY A C 1
ATOM 1866 O O . GLY A 1 246 ? -9.959 6.854 10.016 1.00 59.22 246 GLY A O 1
ATOM 1867 N N . ASP A 1 247 ? -9.390 5.033 8.822 1.00 60.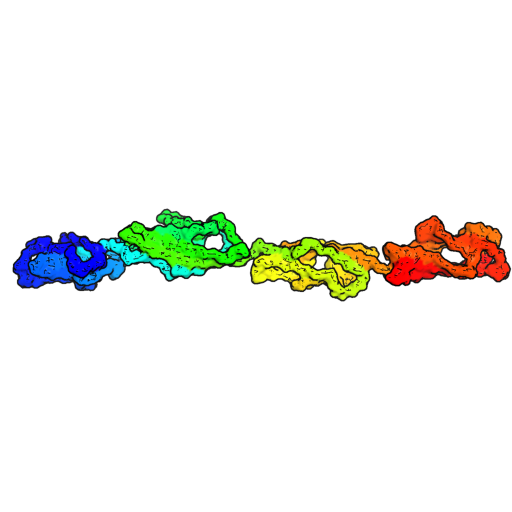21 247 ASP A N 1
ATOM 1868 C CA . ASP A 1 247 ? -9.382 4.140 9.979 1.00 66.39 247 ASP A CA 1
ATOM 1869 C C . ASP A 1 247 ? -8.241 4.480 10.932 1.00 64.51 247 ASP A C 1
ATOM 1870 O O . ASP A 1 247 ? -7.107 4.690 10.502 1.00 64.76 247 ASP A O 1
ATOM 1875 N N . ILE A 1 248 ? -8.548 4.526 12.226 1.00 61.66 248 ILE A N 1
ATOM 1876 C CA . ILE A 1 248 ? -7.584 4.961 13.232 1.00 56.35 248 ILE A CA 1
ATOM 1877 C C . ILE A 1 248 ? -7.228 3.864 14.234 1.00 44.64 248 ILE A C 1
ATOM 1878 O O . ILE A 1 248 ? -8.106 3.206 14.793 1.00 44.53 248 ILE A O 1
ATOM 1883 N N . MET A 1 249 ? -5.930 3.681 14.453 1.00 44.54 249 MET A N 1
ATOM 1884 C CA . MET A 1 249 ? -5.424 2.754 15.458 1.00 59.98 249 MET A CA 1
ATOM 1885 C C . MET A 1 249 ? -4.844 3.524 16.642 1.00 67.40 249 MET A C 1
ATOM 1886 O O . MET A 1 249 ? -4.070 4.465 16.460 1.00 44.03 249 MET A O 1
ATOM 1891 N N . TYR A 1 250 ? -5.221 3.124 17.852 1.00 70.91 250 TYR A N 1
ATOM 1892 C CA . TYR A 1 250 ? -4.775 3.818 19.056 1.00 63.55 250 TYR A CA 1
ATOM 1893 C C . TYR A 1 250 ? -3.568 3.142 19.695 1.00 54.99 250 TYR A C 1
ATOM 1894 O O . TYR A 1 250 ? -3.380 1.932 19.562 1.00 43.27 250 TYR A O 1
ATOM 1903 N N . SER A 1 251 ? -2.757 3.932 20.393 1.00 53.40 251 SER A N 1
ATOM 1904 C CA . SER A 1 251 ? -1.591 3.408 21.097 1.00 53.50 251 SER A CA 1
ATOM 1905 C C . SER A 1 251 ? -1.066 4.399 22.133 1.00 53.33 251 SER A C 1
ATOM 1906 O O . SER A 1 251 ? -1.511 5.546 22.197 1.00 50.09 251 SER A O 1
ATOM 1909 N N . PHE A 1 252 ? -0.117 3.942 22.943 1.00 55.36 252 PHE A N 1
ATOM 1910 C CA . PHE A 1 252 ? 0.594 4.820 23.863 1.00 55.61 252 PHE A CA 1
ATOM 1911 C C . PHE A 1 252 ? 1.816 5.409 23.172 1.00 56.54 252 PHE A C 1
ATOM 1912 O O . PHE A 1 252 ? 2.498 4.722 22.411 1.00 51.87 252 PHE A O 1
ATOM 1920 N N . SER A 1 253 ? 2.087 6.683 23.439 1.00 63.19 253 SER A N 1
ATOM 1921 C CA . SER A 1 253 ? 3.217 7.376 22.829 1.00 70.33 253 SER A CA 1
ATOM 1922 C C . SER A 1 253 ? 4.538 6.678 23.136 1.00 77.47 253 SER A C 1
ATOM 1923 O O . SER A 1 253 ? 4.683 6.035 24.175 1.00 74.95 253 SER A O 1
ATOM 1926 N N . THR A 1 254 ? 5.499 6.810 22.227 1.00 83.89 254 THR A N 1
ATOM 1927 C CA . THR A 1 254 ? 6.800 6.168 22.383 1.00 88.90 254 THR A CA 1
ATOM 1928 C C . THR A 1 254 ? 7.612 6.800 23.512 1.00 88.60 254 THR A C 1
ATOM 1929 O O . THR A 1 254 ? 8.636 6.259 23.930 1.00 90.55 254 THR A O 1
ATOM 1933 N N . ASP A 1 255 ? 7.147 7.946 24.002 1.00 88.13 255 ASP A N 1
ATOM 1934 C CA . ASP A 1 255 ? 7.830 8.663 25.074 1.00 84.67 255 ASP A CA 1
ATOM 1935 C C . ASP A 1 255 ? 7.192 8.391 26.432 1.00 76.49 255 ASP A C 1
ATOM 1936 O O . ASP A 1 255 ? 7.533 9.031 27.428 1.00 74.10 255 ASP A O 1
ATOM 1941 N N . ILE A 1 256 ? 6.262 7.442 26.465 1.00 72.20 256 ILE A N 1
ATOM 1942 C CA . ILE A 1 256 ? 5.556 7.112 27.695 1.00 66.41 256 ILE A CA 1
ATOM 1943 C C . ILE A 1 256 ? 6.513 6.490 28.709 1.00 63.57 256 ILE A C 1
ATOM 1944 O O . ILE A 1 256 ? 7.486 5.829 28.337 1.00 58.75 256 ILE A O 1
ATOM 1949 N N . SER A 1 257 ? 6.248 6.726 29.989 1.00 65.67 257 SER A N 1
ATOM 1950 C CA . SER A 1 257 ? 7.053 6.141 31.051 1.00 69.35 257 SER A CA 1
ATOM 1951 C C . SER A 1 257 ? 6.805 4.640 31.125 1.00 71.13 257 SER A C 1
ATOM 1952 O O . SER A 1 257 ? 5.661 4.194 31.033 1.00 72.46 257 SER A O 1
ATOM 1955 N N . PRO A 1 258 ? 7.883 3.856 31.280 1.00 71.63 258 PRO A N 1
ATOM 1956 C CA . PRO A 1 258 ? 7.824 2.390 31.325 1.00 75.11 258 PRO A CA 1
ATOM 1957 C C . PRO A 1 258 ? 6.845 1.871 32.376 1.00 83.55 258 PRO A C 1
ATOM 1958 O O . PRO A 1 258 ? 6.085 0.940 32.102 1.00 85.33 258 PRO A O 1
ATOM 1962 N N . ASN A 1 259 ? 6.866 2.474 33.561 1.00 87.90 259 ASN A N 1
ATOM 1963 C CA . ASN A 1 259 ? 5.939 2.108 34.625 1.00 89.88 259 ASN A CA 1
ATOM 1964 C C . ASN A 1 259 ? 4.496 2.376 34.213 1.00 93.67 259 ASN A C 1
ATOM 1965 O O . ASN A 1 259 ? 3.597 1.588 34.509 1.00 97.10 259 ASN A O 1
ATOM 1967 N N . VAL A 1 260 ? 4.285 3.493 33.525 1.00 92.37 260 VAL A N 1
ATOM 1968 C CA . VAL A 1 260 ? 2.963 3.854 33.029 1.00 88.90 260 VAL A CA 1
ATOM 1969 C C . VAL A 1 260 ? 2.533 2.899 31.920 1.00 87.20 260 VAL A C 1
ATOM 1970 O O . VAL A 1 260 ? 1.374 2.490 31.849 1.00 88.85 260 VAL A O 1
ATOM 1974 N N . LYS A 1 261 ? 3.483 2.539 31.062 1.00 82.49 261 LYS A N 1
ATOM 1975 C CA . LYS A 1 261 ? 3.223 1.605 29.973 1.00 79.99 261 LYS A CA 1
ATOM 1976 C C . LYS A 1 261 ? 2.946 0.200 30.500 1.00 76.40 261 LYS A C 1
ATOM 1977 O O . LYS A 1 261 ? 2.350 -0.626 29.808 1.00 79.41 261 LYS A O 1
ATOM 1979 N N . TYR A 1 262 ? 3.382 -0.065 31.727 1.00 69.87 262 TYR A N 1
ATOM 1980 C CA . TYR A 1 262 ? 3.180 -1.370 32.344 1.00 65.86 262 TYR A CA 1
ATOM 1981 C C . TYR A 1 262 ? 1.960 -1.381 33.260 1.00 62.88 262 TYR A C 1
ATOM 1982 O O . TYR A 1 262 ? 1.464 -2.444 33.633 1.00 60.10 262 TYR A O 1
ATOM 1984 N N . LYS A 1 263 ? 1.479 -0.195 33.618 1.00 60.70 263 LYS A N 1
ATOM 1985 C CA . LYS A 1 263 ? 0.354 -0.080 34.541 1.00 59.79 263 LYS A CA 1
ATOM 1986 C C . LYS A 1 263 ? -0.982 0.047 33.815 1.00 53.52 263 LYS A C 1
ATOM 1987 O O . LYS A 1 263 ? -2.032 -0.252 34.381 1.00 47.19 263 LYS A O 1
ATOM 1989 N N . PHE A 1 264 ? -0.940 0.491 32.563 1.00 55.46 264 PHE A N 1
ATOM 1990 C CA . PHE A 1 264 ? -2.161 0.691 31.787 1.00 55.66 264 PHE A CA 1
ATOM 1991 C C . PHE A 1 264 ? -2.092 0.017 30.422 1.00 58.51 264 PHE A C 1
ATOM 1992 O O . PHE A 1 264 ? -1.012 -0.151 29.853 1.00 57.49 264 PHE A O 1
ATOM 2000 N N . HIS A 1 265 ? -3.253 -0.366 29.900 1.00 60.00 265 HIS A N 1
ATOM 2001 C CA . HIS A 1 265 ? -3.330 -0.940 28.561 1.00 59.93 265 HIS A CA 1
ATOM 2002 C C . HIS A 1 265 ? -4.424 -0.261 27.745 1.00 54.43 265 HIS A C 1
ATOM 2003 O O . HIS A 1 265 ? -5.496 0.048 28.265 1.00 51.90 265 HIS A O 1
ATOM 2010 N N . ILE A 1 266 ? -4.150 -0.033 26.465 1.00 52.30 266 ILE A N 1
ATOM 2011 C CA . ILE A 1 266 ? -5.096 0.662 25.600 1.00 50.83 266 ILE A CA 1
ATOM 2012 C C . ILE A 1 266 ? -5.500 -0.188 24.395 1.00 52.28 266 ILE A C 1
ATOM 2013 O O . ILE A 1 266 ? -4.652 -0.761 23.709 1.00 51.08 266 ILE A O 1
ATOM 2018 N N . ASP A 1 267 ? -6.804 -0.277 24.154 1.00 57.69 267 ASP A N 1
ATOM 2019 C CA . ASP A 1 267 ? -7.327 -0.993 22.997 1.00 65.14 267 ASP A CA 1
ATOM 2020 C C . ASP A 1 267 ? -7.057 -0.184 21.732 1.00 66.81 267 ASP A C 1
ATOM 2021 O O . ASP A 1 267 ? -7.516 0.951 21.612 1.00 72.18 267 ASP A O 1
ATOM 2026 N N . PRO A 1 268 ? -6.307 -0.767 20.784 1.00 60.57 268 PRO A N 1
ATOM 2027 C CA . PRO A 1 268 ? -5.961 -0.083 19.532 1.00 56.19 268 PRO A CA 1
ATOM 2028 C C . PRO A 1 268 ? -7.189 0.300 18.710 1.00 43.56 268 PRO A C 1
ATOM 2029 O O . PRO A 1 268 ? -7.156 1.299 17.994 1.00 43.73 268 PRO A O 1
ATOM 2033 N N . VAL A 1 269 ? -8.257 -0.482 18.824 1.00 45.46 269 VAL A N 1
ATOM 2034 C CA . VAL A 1 269 ? -9.479 -0.224 18.071 1.00 49.95 269 VAL A CA 1
ATOM 2035 C C . VAL A 1 269 ? -10.497 0.563 18.892 1.00 52.49 269 VAL A C 1
ATOM 2036 O O . VAL A 1 269 ? -10.986 1.607 18.456 1.00 53.12 269 VAL A O 1
ATOM 2040 N N . SER A 1 270 ? -10.811 0.056 20.080 1.00 53.34 270 SER A N 1
ATOM 2041 C CA . SER A 1 270 ? -11.826 0.664 20.936 1.00 52.76 270 SER A CA 1
ATOM 2042 C C . SER A 1 270 ? -11.372 2.009 21.493 1.00 51.97 270 SER A C 1
ATOM 2043 O O . SER A 1 270 ? -12.177 2.926 21.659 1.00 43.15 270 SER A O 1
ATOM 2046 N N . GLY A 1 271 ? -10.081 2.120 21.783 1.00 43.02 271 GLY A N 1
ATOM 2047 C CA . GLY A 1 271 ? -9.534 3.340 22.343 1.00 87.05 271 GLY A CA 1
ATOM 2048 C C . GLY A 1 271 ? -9.793 3.454 23.832 1.00 82.15 271 GLY A C 1
ATOM 2049 O O . GLY A 1 271 ? -9.553 4.502 24.433 1.00 76.77 271 GLY A O 1
ATOM 2050 N N . GLU A 1 272 ? -10.286 2.375 24.431 1.00 78.25 272 GLU A N 1
ATOM 2051 C CA . GLU A 1 272 ? -10.572 2.369 25.861 1.00 69.76 272 GLU A CA 1
ATOM 2052 C C . GLU A 1 272 ? -9.354 1.920 26.666 1.00 64.95 272 GLU A C 1
ATOM 2053 O O . GLU A 1 272 ? -8.842 0.815 26.488 1.00 63.82 272 GLU A O 1
ATOM 2059 N N . ILE A 1 273 ? -8.889 2.801 27.544 1.00 61.27 273 ILE A N 1
ATOM 2060 C CA . ILE A 1 273 ? -7.748 2.514 28.400 1.00 57.32 273 ILE A CA 1
ATOM 2061 C C . ILE A 1 273 ? -8.233 1.898 29.704 1.00 50.68 273 ILE A C 1
ATOM 2062 O O . ILE A 1 273 ? -9.147 2.427 30.350 1.00 44.46 273 ILE A O 1
ATOM 2067 N N . ILE A 1 274 ? -7.626 0.771 30.071 1.00 51.27 274 ILE A N 1
ATOM 2068 C CA . ILE A 1 274 ? -7.955 0.062 31.302 1.00 50.63 274 ILE A CA 1
ATOM 2069 C C . ILE A 1 274 ? -6.712 -0.208 32.151 1.00 51.21 274 ILE A C 1
ATOM 2070 O O . ILE A 1 274 ? -5.579 -0.136 31.661 1.00 54.06 274 ILE A O 1
ATOM 2075 N N . VAL A 1 275 ? -6.940 -0.527 33.424 1.00 49.19 275 VAL A N 1
ATOM 2076 C CA . VAL A 1 275 ? -5.868 -0.823 34.371 1.00 44.83 275 VAL A CA 1
ATOM 2077 C C . VAL A 1 275 ? -5.190 -2.154 34.060 1.00 46.13 275 VAL A C 1
ATOM 2078 O O . VAL A 1 275 ? -5.859 -3.169 33.865 1.00 40.28 275 VAL A O 1
ATOM 2082 N N . LYS A 1 276 ? -3.860 -2.146 34.016 1.00 57.00 276 LYS A N 1
ATOM 2083 C CA . LYS A 1 276 ? -3.097 -3.355 33.727 1.00 68.35 276 LYS A CA 1
ATOM 2084 C C . LYS A 1 276 ? -2.375 -3.879 34.965 1.00 76.63 276 LYS A C 1
ATOM 2085 O O . LYS A 1 276 ? -2.504 -5.051 35.321 1.00 79.28 276 LYS A O 1
ATOM 2091 N N . GLY A 1 277 ? -1.613 -3.006 35.616 1.00 78.00 277 GLY A N 1
ATOM 2092 C CA . GLY A 1 277 ? -0.840 -3.391 36.782 1.00 74.71 277 GLY A CA 1
ATOM 2093 C C . GLY A 1 277 ? -1.348 -2.776 38.072 1.00 72.69 277 GLY A C 1
ATOM 2094 O O . GLY A 1 277 ? -2.337 -2.042 38.076 1.00 76.04 277 GLY A O 1
ATOM 2095 N N . TYR A 1 278 ? -0.664 -3.080 39.171 1.00 66.95 278 TYR A N 1
ATOM 2096 C CA . TYR A 1 278 ? -1.044 -2.569 40.483 1.00 56.46 278 TYR A CA 1
ATOM 2097 C C . TYR A 1 278 ? -0.835 -1.062 40.573 1.00 53.18 278 TYR A C 1
ATOM 2098 O O . TYR A 1 278 ? 0.167 -0.534 40.094 1.00 54.05 278 TYR A O 1
ATOM 2100 N N . ILE A 1 279 ? -1.789 -0.375 41.194 1.00 49.19 279 ILE A N 1
ATOM 2101 C CA . ILE A 1 279 ? -1.718 1.074 41.334 1.00 48.07 279 ILE A CA 1
ATOM 2102 C C . ILE A 1 279 ? -1.752 1.494 42.799 1.00 48.18 279 ILE A C 1
ATOM 2103 O O . ILE A 1 279 ? -2.742 1.277 43.496 1.00 49.49 279 ILE A O 1
ATOM 2108 N N . ASP A 1 280 ? -0.660 2.097 43.256 1.00 45.80 280 ASP A N 1
ATOM 2109 C CA . ASP A 1 280 ? -0.542 2.532 44.642 1.00 41.78 280 ASP A CA 1
ATOM 2110 C C . ASP A 1 280 ? -0.438 4.049 44.741 1.00 38.30 280 ASP A C 1
ATOM 2111 O O . ASP A 1 280 ? 0.375 4.669 44.058 1.00 38.23 280 ASP A O 1
ATOM 2116 N N . PHE A 1 281 ? -1.264 4.639 45.598 1.00 38.00 281 PHE A N 1
ATOM 2117 C CA . PHE A 1 281 ? -1.260 6.083 45.793 1.00 40.83 281 PHE A CA 1
ATOM 2118 C C . PHE A 1 281 ? 0.034 6.546 46.456 1.00 39.49 281 PHE A C 1
ATOM 2119 O O . PHE A 1 281 ? 0.517 7.647 46.192 1.00 38.46 281 PHE A O 1
ATOM 2127 N N . GLU A 1 282 ? 0.591 5.700 47.317 1.00 41.18 282 GLU A N 1
ATOM 2128 C CA . GLU A 1 282 ? 1.816 6.033 48.035 1.00 46.33 282 GLU A CA 1
ATOM 2129 C C . GLU A 1 282 ? 3.054 5.895 47.152 1.00 49.09 282 GLU A C 1
ATOM 2130 O O . GLU A 1 282 ? 4.125 6.398 47.490 1.00 49.24 282 GLU A O 1
ATOM 2136 N N . GLU A 1 283 ? 2.904 5.210 46.023 1.00 54.27 283 GLU A N 1
ATOM 2137 C CA . GLU A 1 283 ? 3.997 5.076 45.064 1.00 58.52 283 GLU A CA 1
ATOM 2138 C C . GLU A 1 283 ? 3.927 6.162 43.998 1.00 53.09 283 GLU A C 1
ATOM 2139 O O . GLU A 1 283 ? 4.934 6.790 43.671 1.00 54.06 283 GLU A O 1
ATOM 2145 N N . CYS A 1 284 ? 2.732 6.383 43.459 1.00 46.25 284 CYS A N 1
ATOM 2146 C CA . CYS A 1 284 ? 2.539 7.393 42.428 1.00 45.84 284 CYS A CA 1
ATOM 2147 C C . CYS A 1 284 ? 1.188 8.086 42.585 1.00 46.40 284 CYS A C 1
ATOM 2148 O O . CYS A 1 284 ? 0.140 7.440 42.549 1.00 46.34 284 CYS A O 1
ATOM 2151 N N . LYS A 1 285 ? 1.221 9.404 42.753 1.00 48.00 285 LYS A N 1
ATOM 2152 C CA . LYS A 1 285 ? 0.010 10.179 43.003 1.00 54.32 285 LYS A CA 1
ATOM 2153 C C . LYS A 1 285 ? -0.851 10.348 41.753 1.00 58.13 285 LYS A C 1
ATOM 2154 O O . LYS A 1 285 ? -2.072 10.469 41.849 1.00 61.37 285 LYS A O 1
ATOM 2157 N N . SER A 1 286 ? -0.216 10.359 40.585 1.00 58.07 286 SER A N 1
ATOM 2158 C CA . SER A 1 286 ? -0.939 10.551 39.332 1.00 56.77 286 SER A CA 1
ATOM 2159 C C . SER A 1 286 ? -0.131 10.070 38.135 1.00 50.39 286 SER A C 1
ATOM 2160 O O . SER A 1 286 ? 1.047 9.736 38.261 1.00 48.60 286 SER A O 1
ATOM 2163 N N . TYR A 1 287 ? -0.771 10.037 36.970 1.00 51.51 287 TYR A N 1
ATOM 2164 C CA . TYR A 1 287 ? -0.088 9.656 35.739 1.00 47.43 287 TYR A CA 1
ATOM 2165 C C . TYR A 1 287 ? -0.462 10.588 34.592 1.00 48.66 287 TYR A C 1
ATOM 2166 O O . TYR A 1 287 ? -1.601 11.041 34.496 1.00 40.23 287 TYR A O 1
ATOM 2175 N N . GLU A 1 288 ? 0.505 10.874 33.726 1.00 50.12 288 GLU A N 1
ATOM 2176 C CA . GLU A 1 288 ? 0.264 11.702 32.549 1.00 50.78 288 GLU A CA 1
ATOM 2177 C C . GLU A 1 288 ? 0.535 10.900 31.281 1.00 47.16 288 GLU A C 1
ATOM 2178 O O . GLU A 1 288 ? 1.682 10.762 30.857 1.00 44.52 288 GLU A O 1
ATOM 2180 N N . ILE A 1 289 ? -0.527 10.376 30.678 1.00 48.73 289 ILE A N 1
ATOM 2181 C CA . ILE A 1 289 ? -0.386 9.469 29.544 1.00 50.61 289 ILE A CA 1
ATOM 2182 C C . ILE A 1 289 ? -0.669 10.144 28.206 1.00 49.72 289 ILE A C 1
ATOM 2183 O O . ILE A 1 289 ? -1.773 10.634 27.970 1.00 44.75 289 ILE A O 1
ATOM 2188 N N . LEU A 1 290 ? 0.331 10.163 27.332 1.00 53.93 290 LEU A N 1
ATOM 2189 C CA . LEU A 1 290 ? 0.138 10.650 25.971 1.00 58.57 290 LEU A CA 1
ATOM 2190 C C . LEU A 1 290 ? -0.392 9.534 25.083 1.00 54.27 290 LEU A C 1
ATOM 2191 O O . LEU A 1 290 ? 0.189 8.451 25.014 1.00 48.68 290 LEU A O 1
ATOM 2196 N N . ILE A 1 291 ? -1.500 9.804 24.405 1.00 61.64 291 ILE A N 1
ATOM 2197 C CA . ILE A 1 291 ? -2.124 8.813 23.541 1.00 67.79 291 ILE A CA 1
ATOM 2198 C C . ILE A 1 291 ? -2.035 9.217 22.078 1.00 68.94 291 ILE A C 1
ATOM 2199 O O . ILE A 1 291 ? -2.426 10.328 21.700 1.00 71.78 291 ILE A O 1
ATOM 2204 N N . GLU A 1 292 ? -1.514 8.302 21.265 1.00 68.45 292 GLU A N 1
ATOM 2205 C CA . GLU A 1 292 ? -1.372 8.519 19.831 1.00 64.08 292 GLU A CA 1
ATOM 2206 C C . GLU A 1 292 ? -2.462 7.795 19.050 1.00 60.30 292 GLU A C 1
ATOM 2207 O O . GLU A 1 292 ? -2.711 6.607 19.263 1.00 57.94 292 GLU A O 1
ATOM 2213 N N . GLY A 1 293 ? -3.111 8.525 18.150 1.00 57.87 293 GLY A N 1
ATOM 2214 C CA . GLY A 1 293 ? -4.047 7.939 17.209 1.00 57.77 293 GLY A CA 1
ATOM 2215 C C . GLY A 1 293 ? -3.466 8.060 15.816 1.00 55.78 293 GLY A C 1
ATOM 2216 O O . GLY A 1 293 ? -3.223 9.164 15.334 1.00 50.44 293 GLY A O 1
ATOM 2217 N N . ILE A 1 294 ? -3.227 6.928 15.166 1.00 59.12 294 ILE A N 1
ATOM 2218 C CA . ILE A 1 294 ? -2.552 6.941 13.876 1.00 62.06 294 ILE A CA 1
ATOM 2219 C C . ILE A 1 294 ? -3.371 6.208 12.814 1.00 65.56 294 ILE A C 1
ATOM 2220 O O . ILE A 1 294 ? -3.860 5.103 13.043 1.00 69.17 294 ILE A O 1
ATOM 2225 N N . ASP A 1 295 ? -3.539 6.840 11.655 1.00 61.30 295 ASP A N 1
ATOM 2226 C CA . ASP A 1 295 ? -4.322 6.242 10.578 1.00 54.17 295 ASP A CA 1
ATOM 2227 C C . ASP A 1 295 ? -3.538 5.136 9.877 1.00 54.20 295 ASP A C 1
ATOM 2228 O O . ASP A 1 295 ? -2.388 4.862 10.225 1.00 53.75 295 ASP A O 1
ATOM 2233 N N . LYS A 1 296 ? -4.165 4.502 8.891 1.00 54.25 296 LYS A N 1
ATOM 2234 C CA . LYS A 1 296 ? -3.565 3.351 8.224 1.00 55.01 296 LYS A CA 1
ATOM 2235 C C . LYS A 1 296 ? -3.272 3.618 6.751 1.00 56.93 296 LYS A C 1
ATOM 2236 O O . LYS A 1 296 ? -3.499 2.759 5.899 1.00 54.87 296 LYS A O 1
ATOM 2240 N N . GLY A 1 297 ? -2.764 4.810 6.454 1.00 59.66 297 GLY A N 1
ATOM 2241 C CA . GLY A 1 297 ? -2.421 5.168 5.089 1.00 61.14 297 GLY A CA 1
ATOM 2242 C C . GLY A 1 297 ? -0.997 4.787 4.737 1.00 63.38 297 GLY A C 1
ATOM 2243 O O . GLY A 1 297 ? -0.262 4.267 5.578 1.00 63.27 297 GLY A O 1
ATOM 2244 N N . GLN A 1 298 ? -0.609 5.039 3.490 1.00 65.21 298 GLN A N 1
ATOM 2245 C CA . GLN A 1 298 ? 0.754 4.776 3.039 1.00 66.38 298 GLN A CA 1
ATOM 2246 C C . GLN A 1 298 ? 1.743 5.628 3.822 1.00 66.45 298 GLN A C 1
ATOM 2247 O O . GLN A 1 298 ? 2.752 5.129 4.321 1.00 66.05 298 GLN A O 1
ATOM 2249 N N . LEU A 1 299 ? 1.447 6.919 3.917 1.00 65.09 299 LEU A N 1
ATOM 2250 C CA . LEU A 1 299 ? 2.190 7.817 4.788 1.00 60.42 299 LEU A CA 1
ATOM 2251 C C . LEU A 1 299 ? 1.307 8.193 5.969 1.00 60.33 299 LEU A C 1
ATOM 2252 O O . LEU A 1 299 ? 0.492 9.111 5.872 1.00 61.25 299 LEU A O 1
ATOM 2257 N N . PRO A 1 300 ? 1.460 7.469 7.088 1.00 57.34 300 PRO A N 1
ATOM 2258 C CA . PRO A 1 300 ? 0.600 7.619 8.267 1.00 54.71 300 PRO A CA 1
ATOM 2259 C C . PRO A 1 300 ? 0.674 9.002 8.904 1.00 45.74 300 PRO A C 1
ATOM 2260 O O . PRO A 1 300 ? 1.755 9.583 9.010 1.00 45.70 300 PRO A O 1
ATOM 2264 N N . LEU A 1 301 ? -0.479 9.519 9.314 1.00 52.17 301 LEU A N 1
ATOM 2265 C CA . LEU A 1 301 ? -0.543 10.755 10.083 1.00 59.81 301 LEU A CA 1
ATOM 2266 C C . LEU A 1 301 ? -1.020 10.458 11.501 1.00 54.52 301 LEU A C 1
ATOM 2267 O O . LEU A 1 301 ? -1.857 9.578 11.711 1.00 45.16 301 LEU A O 1
ATOM 2272 N N . SER A 1 302 ? -0.490 11.192 12.473 1.00 46.55 302 SER A N 1
ATOM 2273 C CA . SER A 1 302 ? -0.811 10.924 13.870 1.00 49.70 302 SER A CA 1
ATOM 2274 C C . SER A 1 302 ? -1.355 12.148 14.600 1.00 51.42 302 SER A C 1
ATOM 2275 O O . SER A 1 302 ? -0.798 13.242 14.507 1.00 55.26 302 SER A O 1
ATOM 2278 N N . GLY A 1 303 ? -2.455 11.948 15.318 1.00 51.38 303 GLY A N 1
ATOM 2279 C CA . GLY A 1 303 ? -2.983 12.948 16.226 1.00 54.15 303 GLY A CA 1
ATOM 2280 C C . GLY A 1 303 ? -2.699 12.502 17.647 1.00 50.38 303 GLY A C 1
ATOM 2281 O O . GLY A 1 303 ? -2.454 11.322 17.889 1.00 48.38 303 GLY A O 1
ATOM 2282 N N . H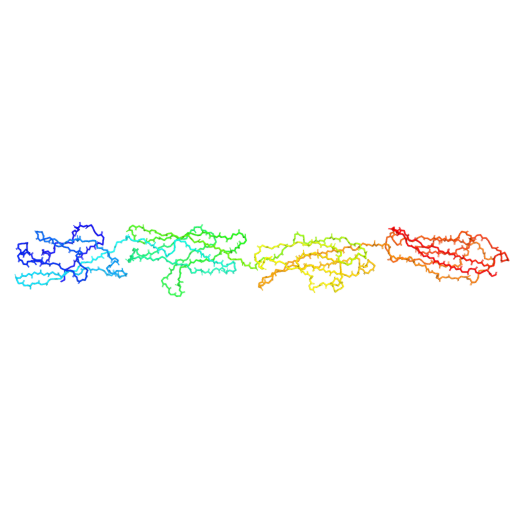IS A 1 304 ? -2.721 13.433 18.593 1.00 49.53 304 HIS A N 1
ATOM 2283 C CA . HIS A 1 304 ? -2.354 13.098 19.964 1.00 49.27 304 HIS A CA 1
ATOM 2284 C C . HIS A 1 304 ? -3.294 13.729 20.983 1.00 50.62 304 HIS A C 1
ATOM 2285 O O . HIS A 1 304 ? -3.853 14.800 20.743 1.00 51.92 304 HIS A O 1
ATOM 2292 N N . CYS A 1 305 ? -3.472 13.055 22.116 1.00 52.44 305 CYS A N 1
ATOM 2293 C CA . CYS A 1 305 ? -4.244 13.625 23.219 1.00 57.24 305 CYS A CA 1
ATOM 2294 C C . CYS A 1 305 ? -3.573 13.325 24.554 1.00 57.19 305 CYS A C 1
ATOM 2295 O O . CYS A 1 305 ? -2.862 12.332 24.689 1.00 57.08 305 CYS A O 1
ATOM 2298 N N . LYS A 1 306 ? -3.797 14.190 25.537 1.00 58.39 306 LYS A N 1
ATOM 2299 C CA . LYS A 1 306 ? -3.214 13.998 26.859 1.00 60.71 306 LYS A CA 1
ATOM 2300 C C . LYS A 1 306 ? -4.265 13.534 27.860 1.00 56.46 306 LYS A C 1
ATOM 2301 O O . LYS A 1 306 ? -5.250 14.228 28.107 1.00 57.38 306 LYS A O 1
ATOM 2303 N N . VAL A 1 307 ? -4.053 12.353 28.427 1.00 47.10 307 VAL A N 1
ATOM 2304 C CA . VAL A 1 307 ? -4.951 11.831 29.447 1.00 48.85 307 VAL A CA 1
ATOM 2305 C C . VAL A 1 307 ? -4.231 11.744 30.786 1.00 52.03 307 VAL A C 1
ATOM 2306 O O . VAL A 1 307 ? -3.372 10.885 30.995 1.00 52.90 307 VAL A O 1
ATOM 2310 N N . ILE A 1 308 ? -4.580 12.658 31.685 1.00 52.81 308 ILE A N 1
ATOM 2311 C CA . ILE A 1 308 ? -3.996 12.687 33.017 1.00 57.37 308 ILE A CA 1
ATOM 2312 C C . ILE A 1 308 ? -4.965 12.088 34.030 1.00 50.51 308 ILE A C 1
ATOM 2313 O O . ILE A 1 308 ? -6.137 12.463 34.083 1.00 47.75 308 ILE A O 1
ATOM 2318 N N . VAL A 1 309 ? -4.471 11.143 34.822 1.00 49.76 309 VAL A N 1
ATOM 2319 C CA . VAL A 1 309 ? -5.301 10.469 35.810 1.00 51.10 309 VAL A CA 1
ATOM 2320 C C . VAL A 1 309 ? -4.770 10.691 37.223 1.00 51.65 309 VAL A C 1
ATOM 2321 O O . VAL A 1 309 ? -3.614 10.387 37.526 1.00 51.35 309 VAL A O 1
ATOM 2325 N N . GLN A 1 310 ? -5.626 11.238 38.080 1.00 51.99 310 GLN A N 1
ATOM 2326 C CA . GLN A 1 310 ? -5.273 11.488 39.469 1.00 52.53 310 GLN A CA 1
ATOM 2327 C C . GLN A 1 310 ? -5.710 10.325 40.346 1.00 51.12 310 GLN A C 1
ATOM 2328 O O . GLN A 1 310 ? -6.904 10.055 40.485 1.00 50.63 310 GLN A O 1
ATOM 2334 N N . VAL A 1 311 ? -4.738 9.632 40.929 1.00 48.35 311 VAL A N 1
ATOM 2335 C CA . VAL A 1 311 ? -5.026 8.518 41.821 1.00 44.81 311 VAL A CA 1
ATOM 2336 C C . VAL A 1 311 ? -5.634 9.043 43.119 1.00 41.20 311 VAL A C 1
ATOM 2337 O O . VAL A 1 311 ? -5.252 10.109 43.602 1.00 38.61 311 VAL A O 1
ATOM 2341 N N . GLU A 1 312 ? -6.591 8.305 43.670 1.00 38.62 312 GLU A N 1
ATOM 2342 C CA . GLU A 1 312 ? -7.236 8.706 44.913 1.00 50.50 312 GLU A CA 1
ATOM 2343 C C . GLU A 1 312 ? -6.859 7.779 46.066 1.00 45.07 312 GLU A C 1
ATOM 2344 O O . GLU A 1 312 ? -6.980 6.558 45.963 1.00 43.19 312 GLU A O 1
ATOM 2350 N N . ASP A 1 313 ? -6.403 8.372 47.163 1.00 43.53 313 ASP A N 1
ATOM 2351 C CA . ASP A 1 313 ? -5.928 7.610 48.312 1.00 43.81 313 ASP A CA 1
ATOM 2352 C C . ASP A 1 313 ? -7.052 6.886 49.043 1.00 44.70 313 ASP A C 1
ATOM 2353 O O . ASP A 1 313 ? -8.106 7.461 49.313 1.00 37.66 313 ASP A O 1
ATOM 2358 N N . ILE A 1 314 ? -6.814 5.620 49.365 1.00 44.15 314 ILE A N 1
ATOM 2359 C CA . ILE A 1 314 ? -7.724 4.864 50.213 1.00 47.18 314 ILE A CA 1
ATOM 2360 C C . ILE A 1 314 ? -7.002 4.454 51.492 1.00 48.99 314 ILE A C 1
ATOM 2361 O O . ILE A 1 314 ? -5.776 4.343 51.511 1.00 37.12 314 ILE A O 1
ATOM 2366 N N . ASN A 1 315 ? -7.760 4.245 52.563 1.00 21.55 315 ASN A N 1
ATOM 2367 C CA . ASN A 1 315 ? -7.171 3.849 53.837 1.00 23.54 315 ASN A CA 1
ATOM 2368 C C . ASN A 1 315 ? -6.764 2.380 53.826 1.00 19.64 315 ASN A C 1
ATOM 2369 O O . ASN A 1 315 ? -7.537 1.510 54.227 1.00 22.46 315 ASN A O 1
ATOM 2374 N N . ASP A 1 316 ? -5.548 2.106 53.365 1.00 18.38 316 ASP A N 1
ATOM 2375 C CA . ASP A 1 316 ? -5.079 0.732 53.240 1.00 23.99 316 ASP A CA 1
ATOM 2376 C C . ASP A 1 316 ? -3.736 0.516 53.928 1.00 28.19 316 ASP A C 1
ATOM 2377 O O . ASP A 1 316 ? -3.023 -0.440 53.626 1.00 26.79 316 ASP A O 1
ATOM 2382 N N . ASN A 1 317 ? -3.393 1.406 54.853 1.00 36.30 317 ASN A N 1
ATOM 2383 C CA . ASN A 1 317 ? -2.163 1.264 55.623 1.00 31.79 317 ASN A CA 1
ATOM 2384 C C . ASN A 1 317 ? -2.414 1.324 57.122 1.00 30.52 317 ASN A C 1
ATOM 2385 O O . ASN A 1 317 ? -2.930 2.315 57.639 1.00 30.32 317 ASN A O 1
ATOM 2390 N N . VAL A 1 318 ? -2.051 0.249 57.813 1.00 33.32 318 VAL A N 1
ATOM 2391 C CA . VAL A 1 318 ? -2.196 0.174 59.261 1.00 28.81 318 VAL A CA 1
ATOM 2392 C C . VAL A 1 318 ? -1.155 1.062 59.933 1.00 27.71 318 VAL A C 1
ATOM 2393 O O . VAL A 1 318 ? 0.020 1.026 59.566 1.00 26.79 318 VAL A O 1
ATOM 2397 N N . PRO A 1 319 ? -1.589 1.877 60.909 1.00 32.52 319 PRO A N 1
ATOM 2398 C CA . PRO A 1 319 ? -0.694 2.768 61.657 1.00 23.85 319 PRO A CA 1
ATOM 2399 C C . PRO A 1 319 ? 0.492 2.044 62.288 1.00 21.47 319 PRO A C 1
ATOM 2400 O O . PRO A 1 319 ? 0.409 0.853 62.586 1.00 13.94 319 PRO A O 1
ATOM 2404 N N . GLU A 1 320 ? 1.587 2.772 62.479 1.00 33.93 320 GLU A N 1
ATOM 2405 C CA . GLU A 1 320 ? 2.799 2.217 63.065 1.00 44.41 320 GLU A CA 1
ATOM 2406 C C . GLU A 1 320 ? 3.079 2.838 64.431 1.00 46.83 320 GLU A C 1
ATOM 2407 O O . GLU A 1 320 ? 3.042 4.060 64.583 1.00 48.81 320 GLU A O 1
ATOM 2413 N N . LEU A 1 321 ? 3.354 1.991 65.418 1.00 45.01 321 LEU A N 1
ATOM 2414 C CA . LEU A 1 321 ? 3.722 2.450 66.754 1.00 40.45 321 LEU A CA 1
ATOM 2415 C C . LEU A 1 321 ? 5.182 2.125 67.040 1.00 39.90 321 LEU A C 1
ATOM 2416 O O . LEU A 1 321 ? 5.691 1.097 66.593 1.00 44.40 321 LEU A O 1
ATOM 2421 N N . GLU A 1 322 ? 5.854 2.997 67.786 1.00 37.08 322 GLU A N 1
ATOM 2422 C CA . GLU A 1 322 ? 7.272 2.798 68.067 1.00 39.15 322 GLU A CA 1
ATOM 2423 C C . GLU A 1 322 ? 7.713 3.417 69.392 1.00 43.02 322 GLU A C 1
ATOM 2424 O O . GLU A 1 322 ? 7.681 4.636 69.562 1.00 41.05 322 GLU A O 1
ATOM 2426 N N . PHE A 1 323 ? 8.129 2.568 70.327 1.00 48.47 323 PHE A N 1
ATOM 2427 C CA . PHE A 1 323 ? 8.702 3.027 71.588 1.00 52.77 323 PHE A CA 1
ATOM 2428 C C . PHE A 1 323 ? 10.142 3.479 71.381 1.00 57.69 323 PHE A C 1
ATOM 2429 O O . PHE A 1 323 ? 11.048 2.654 71.262 1.00 59.11 323 PHE A O 1
ATOM 2437 N N . LYS A 1 324 ? 10.351 4.790 71.342 1.00 58.75 324 LYS A N 1
ATOM 2438 C CA . LYS A 1 324 ? 11.674 5.338 71.065 1.00 58.38 324 LYS A CA 1
ATOM 2439 C C . LYS A 1 324 ? 12.515 5.517 72.326 1.00 61.26 324 LYS A C 1
ATOM 2440 O O . LYS A 1 324 ? 13.738 5.636 72.250 1.00 57.67 324 LYS A O 1
ATOM 2446 N N . SER A 1 325 ? 11.861 5.532 73.483 1.00 69.66 325 SER A N 1
ATOM 2447 C CA . SER A 1 325 ? 12.566 5.740 74.744 1.00 78.26 325 SER A CA 1
ATOM 2448 C C . SER A 1 325 ? 12.003 4.874 75.864 1.00 72.61 325 SER A C 1
ATOM 2449 O O . SER A 1 325 ? 10.844 4.462 75.821 1.00 73.41 325 SER A O 1
ATOM 2452 N N . LEU A 1 326 ? 12.837 4.605 76.864 1.00 61.04 326 LEU A N 1
ATOM 2453 C CA . LEU A 1 326 ? 12.440 3.818 78.026 1.00 51.43 326 LEU A CA 1
ATOM 2454 C C . LEU A 1 326 ? 13.191 4.269 79.276 1.00 49.27 326 LEU A C 1
ATOM 2455 O O . LEU A 1 326 ? 14.368 4.623 79.211 1.00 45.45 326 LEU A O 1
ATOM 2460 N N . SER A 1 327 ? 12.504 4.257 80.413 1.00 46.65 327 SER A N 1
ATOM 2461 C CA . SER A 1 327 ? 13.136 4.559 81.692 1.00 44.12 327 SER A CA 1
ATOM 2462 C C . SER A 1 327 ? 12.777 3.483 82.707 1.00 47.52 327 SER A C 1
ATOM 2463 O O . SER A 1 327 ? 12.492 3.777 83.868 1.00 51.12 327 SER A O 1
ATOM 2466 N N . LEU A 1 328 ? 12.789 2.234 82.257 1.00 51.53 328 LEU A N 1
ATOM 2467 C CA . LEU A 1 328 ? 12.414 1.108 83.101 1.00 48.83 328 LEU A CA 1
ATOM 2468 C C . LEU A 1 328 ? 13.641 0.361 83.614 1.00 48.95 328 LEU A C 1
ATOM 2469 O O . LEU A 1 328 ? 14.644 0.258 82.907 1.00 47.27 328 LEU A O 1
ATOM 2474 N N . PRO A 1 329 ? 13.566 -0.169 84.847 1.00 49.84 329 PRO A N 1
ATOM 2475 C CA . PRO A 1 329 ? 12.415 -0.116 85.759 1.00 46.44 329 PRO A CA 1
ATOM 2476 C C . PRO A 1 329 ? 12.233 1.248 86.425 1.00 41.56 329 PRO A C 1
ATOM 2477 O O . PRO A 1 329 ? 13.215 1.943 86.683 1.00 44.44 329 PRO A O 1
ATOM 2481 N N . ILE A 1 330 ? 10.984 1.617 86.696 1.00 36.71 330 ILE A N 1
ATOM 2482 C CA . ILE A 1 330 ? 10.682 2.892 87.339 1.00 36.80 330 ILE A CA 1
ATOM 2483 C C . ILE A 1 330 ? 10.753 2.768 88.859 1.00 48.57 330 ILE A C 1
ATOM 2484 O O . ILE A 1 330 ? 10.209 1.830 89.444 1.00 53.84 330 ILE A O 1
ATOM 2489 N N . ARG A 1 331 ? 11.441 3.711 89.496 1.00 49.55 331 ARG A N 1
ATOM 2490 C CA . ARG A 1 331 ? 11.535 3.729 90.950 1.00 47.65 331 ARG A CA 1
ATOM 2491 C C . ARG A 1 331 ? 10.176 4.045 91.563 1.00 49.92 331 ARG A C 1
ATOM 2492 O O . ARG A 1 331 ? 9.375 4.771 90.975 1.00 48.99 331 ARG A O 1
ATOM 2494 N N . GLU A 1 332 ? 9.920 3.493 92.744 1.00 51.97 332 GLU A N 1
ATOM 2495 C CA . GLU A 1 332 ? 8.652 3.712 93.428 1.00 52.70 332 GLU A CA 1
ATOM 2496 C C . GLU A 1 332 ? 8.571 5.147 93.942 1.00 52.41 332 GLU A C 1
ATOM 2497 O O . GLU A 1 332 ? 7.485 5.681 94.163 1.00 50.11 332 GLU A O 1
ATOM 2503 N N . ASN A 1 333 ? 9.735 5.768 94.112 1.00 55.81 333 ASN A N 1
ATOM 2504 C CA . ASN A 1 333 ? 9.827 7.139 94.599 1.00 61.44 333 ASN A CA 1
ATOM 2505 C C . ASN A 1 333 ? 9.416 8.168 93.543 1.00 58.23 333 ASN A C 1
ATOM 2506 O O . ASN A 1 333 ? 9.175 9.333 93.863 1.00 57.24 333 ASN A O 1
ATOM 2511 N N . SER A 1 334 ? 9.330 7.725 92.290 1.00 54.04 334 SER A N 1
ATOM 2512 C CA . SER A 1 334 ? 9.031 8.609 91.163 1.00 48.57 334 SER A CA 1
ATOM 2513 C C . SER A 1 334 ? 7.739 9.400 91.355 1.00 44.05 334 SER A C 1
ATOM 2514 O O . SER A 1 334 ? 6.677 8.821 91.581 1.00 45.09 334 SER A O 1
ATOM 2517 N N . PRO A 1 335 ? 7.835 10.736 91.265 1.00 38.64 335 PRO A N 1
ATOM 2518 C CA . PRO A 1 335 ? 6.706 11.656 91.439 1.00 37.33 335 PRO A CA 1
ATOM 2519 C C . PRO A 1 335 ? 5.756 11.670 90.249 1.00 37.24 335 PRO A C 1
ATOM 2520 O O . PRO A 1 335 ? 6.042 11.067 89.215 1.00 35.03 335 PRO A O 1
ATOM 2524 N N . VAL A 1 336 ? 4.635 12.366 90.402 1.00 38.91 336 VAL A N 1
ATOM 2525 C CA . VAL A 1 336 ? 3.667 12.515 89.325 1.00 39.41 336 VAL A CA 1
ATOM 2526 C C . VAL A 1 336 ? 4.177 13.499 88.279 1.00 45.67 336 VAL A C 1
ATOM 2527 O O . VAL A 1 336 ? 4.338 14.687 88.560 1.00 54.00 336 VAL A O 1
ATOM 2531 N N . GLY A 1 337 ? 4.434 12.999 87.076 1.00 41.98 337 GLY A N 1
ATOM 2532 C CA . GLY A 1 337 ? 4.925 13.833 85.996 1.00 41.35 337 GLY A CA 1
ATOM 2533 C C . GLY A 1 337 ? 6.128 13.231 85.297 1.00 41.04 337 GLY A C 1
ATOM 2534 O O . GLY A 1 337 ? 6.581 13.741 84.271 1.00 40.30 337 GLY A O 1
ATOM 2535 N N . THR A 1 338 ? 6.648 12.142 85.854 1.00 40.67 338 THR A N 1
ATOM 2536 C CA . THR A 1 338 ? 7.811 11.475 85.281 1.00 38.43 338 THR A CA 1
ATOM 2537 C C . THR A 1 338 ? 7.466 10.794 83.964 1.00 44.28 338 THR A C 1
ATOM 2538 O O . THR A 1 338 ? 6.335 10.358 83.756 1.00 50.43 338 THR A O 1
ATOM 2542 N N . VAL A 1 339 ? 8.451 10.704 83.078 1.00 47.22 339 VAL A N 1
ATOM 2543 C CA . VAL A 1 339 ? 8.251 10.074 81.781 1.00 43.38 339 VAL A CA 1
ATOM 2544 C C . VAL A 1 339 ? 8.798 8.652 81.778 1.00 41.34 339 VAL A C 1
ATOM 2545 O O . VAL A 1 339 ? 9.931 8.409 82.192 1.00 38.76 339 VAL A O 1
ATOM 2549 N N . ILE A 1 340 ? 7.980 7.715 81.312 1.00 41.81 340 ILE A N 1
ATOM 2550 C CA . ILE A 1 340 ? 8.374 6.315 81.236 1.00 42.43 340 ILE A CA 1
ATOM 2551 C C . ILE A 1 340 ? 8.888 5.963 79.845 1.00 42.50 340 ILE A C 1
ATOM 2552 O O . ILE A 1 340 ? 10.027 5.523 79.684 1.00 43.09 340 ILE A O 1
ATOM 2557 N N . ALA A 1 341 ? 8.039 6.162 78.843 1.00 40.70 341 ALA A N 1
ATOM 2558 C CA . ALA A 1 341 ? 8.401 5.850 77.468 1.00 36.69 341 ALA A CA 1
ATOM 2559 C C . ALA A 1 341 ? 7.943 6.943 76.514 1.00 31.13 341 ALA A C 1
ATOM 2560 O O . ALA A 1 341 ? 6.929 7.602 76.747 1.00 31.19 341 ALA A O 1
ATOM 2562 N N . LEU A 1 342 ? 8.704 7.135 75.442 1.00 31.59 342 LEU A N 1
ATOM 2563 C CA . LEU A 1 342 ? 8.305 8.040 74.372 1.00 29.67 342 LEU A CA 1
ATOM 2564 C C . LEU A 1 342 ? 7.706 7.233 73.231 1.00 18.12 342 LEU A C 1
ATOM 2565 O O . LEU A 1 342 ? 8.289 6.241 72.790 1.00 14.52 342 LEU A O 1
ATOM 2570 N N . ILE A 1 343 ? 6.537 7.655 72.761 1.00 21.23 343 ILE A N 1
ATOM 2571 C CA . ILE A 1 343 ? 5.829 6.926 71.716 1.00 26.48 343 ILE A CA 1
ATOM 2572 C C . ILE A 1 343 ? 5.787 7.713 70.411 1.00 22.20 343 ILE A C 1
ATOM 2573 O O . ILE A 1 343 ? 5.494 8.909 70.404 1.00 16.70 343 ILE A O 1
ATOM 2578 N N . SER A 1 344 ? 6.084 7.032 69.309 1.00 28.06 344 SER A N 1
ATOM 2579 C CA . SER A 1 344 ? 6.015 7.641 67.987 1.00 33.72 344 SER A CA 1
ATOM 2580 C C . SER A 1 344 ? 5.002 6.910 67.115 1.00 30.15 344 SER A C 1
ATOM 2581 O O . SER A 1 344 ? 4.967 5.678 67.086 1.00 22.33 344 SER A O 1
ATOM 2584 N N . VAL A 1 345 ? 4.180 7.678 66.406 1.00 32.76 345 VAL A N 1
ATOM 2585 C CA . VAL A 1 345 ? 3.138 7.111 65.558 1.00 34.59 345 VAL A CA 1
ATOM 2586 C C . VAL A 1 345 ? 3.316 7.541 64.103 1.00 34.66 345 VAL A C 1
ATOM 2587 O O . VAL A 1 345 ? 3.645 8.694 63.827 1.00 38.72 345 VAL A O 1
ATOM 2591 N N . SER A 1 346 ? 3.102 6.611 63.177 1.00 34.03 346 SER A N 1
ATOM 2592 C CA . SER A 1 346 ? 3.186 6.918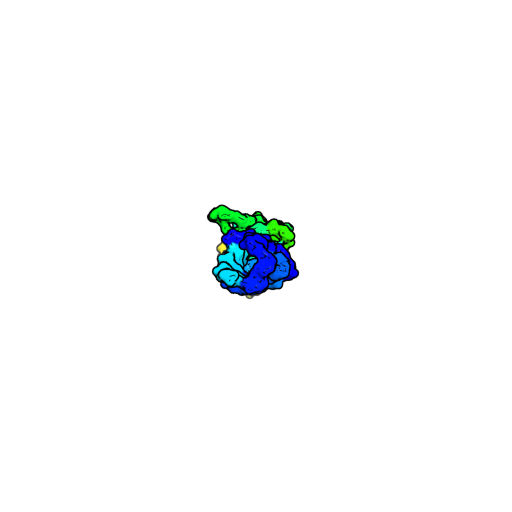 61.752 1.00 29.60 346 SER A CA 1
ATOM 2593 C C . SER A 1 346 ? 1.996 6.355 60.984 1.00 29.33 346 SER A C 1
ATOM 2594 O O . SER A 1 346 ? 1.302 5.459 61.462 1.00 27.46 346 SER A O 1
ATOM 2597 N N . ASP A 1 347 ? 1.763 6.896 59.792 1.00 32.49 347 ASP A N 1
ATOM 2598 C CA . ASP A 1 347 ? 0.725 6.393 58.899 1.00 35.38 347 ASP A CA 1
ATOM 2599 C C . ASP A 1 347 ? 1.078 6.748 57.458 1.00 41.50 347 ASP A C 1
ATOM 2600 O O . ASP A 1 347 ? 1.192 7.923 57.108 1.00 44.41 347 ASP A O 1
ATOM 2605 N N . ARG A 1 348 ? 1.249 5.725 56.628 1.00 40.91 348 ARG A N 1
ATOM 2606 C CA . ARG A 1 348 ? 1.683 5.915 55.248 1.00 36.70 348 ARG A CA 1
ATOM 2607 C C . ARG A 1 348 ? 0.621 6.589 54.383 1.00 37.79 348 ARG A C 1
ATOM 2608 O O . ARG A 1 348 ? 0.943 7.212 53.371 1.00 43.17 348 ARG A O 1
ATOM 2616 N N . ASP A 1 349 ? -0.642 6.471 54.781 1.00 36.25 349 ASP A N 1
ATOM 2617 C CA . ASP A 1 349 ? -1.732 7.087 54.029 1.00 25.63 349 ASP A CA 1
ATOM 2618 C C . ASP A 1 349 ? -1.729 8.605 54.181 1.00 14.60 349 ASP A C 1
ATOM 2619 O O . ASP A 1 349 ? -0.835 9.175 54.806 1.00 15.71 349 ASP A O 1
ATOM 2624 N N . THR A 1 350 ? -2.732 9.253 53.597 1.00 12.05 350 THR A N 1
ATOM 2625 C CA . THR A 1 350 ? -2.825 10.708 53.616 1.00 16.72 350 THR A CA 1
ATOM 2626 C C . THR A 1 350 ? -4.200 11.169 54.081 1.00 19.84 350 THR A C 1
ATOM 2627 O O . THR A 1 350 ? -5.166 10.407 54.047 1.00 22.01 350 THR A O 1
ATOM 2631 N N . GLY A 1 351 ? -4.282 12.425 54.507 1.00 22.56 351 GLY A N 1
ATOM 2632 C CA . GLY A 1 351 ? -5.535 12.996 54.963 1.00 24.30 351 GLY A CA 1
ATOM 2633 C C . GLY A 1 351 ? -6.062 12.316 56.211 1.00 25.30 351 GLY A C 1
ATOM 2634 O O . GLY A 1 351 ? -5.291 11.906 57.079 1.00 19.34 351 GLY A O 1
ATOM 2635 N N . VAL A 1 352 ? -7.382 12.188 56.295 1.00 28.02 352 VAL A N 1
ATOM 2636 C CA . VAL A 1 352 ? -8.021 11.562 57.447 1.00 22.23 352 VAL A CA 1
ATOM 2637 C C . VAL A 1 352 ? -7.668 10.077 57.515 1.00 24.50 352 VAL A C 1
ATOM 2638 O O . VAL A 1 352 ? -7.712 9.464 58.582 1.00 35.25 352 VAL A O 1
ATOM 2642 N N . ASN A 1 353 ? -7.303 9.509 56.369 1.00 23.50 353 ASN A N 1
ATOM 2643 C CA . ASN A 1 353 ? -6.853 8.125 56.309 1.00 21.87 353 ASN A CA 1
ATOM 2644 C C . ASN A 1 353 ? -5.534 7.939 57.050 1.00 13.70 353 ASN A C 1
ATOM 2645 O O . ASN A 1 353 ? -5.160 6.819 57.397 1.00 8.25 353 ASN A O 1
ATOM 2650 N N . GLY A 1 354 ? -4.838 9.047 57.294 1.00 18.05 354 GLY A N 1
ATOM 2651 C CA . GLY A 1 354 ? -3.565 9.021 57.991 1.00 23.81 354 GLY A CA 1
ATOM 2652 C C . GLY A 1 354 ? -3.550 9.825 59.280 1.00 23.24 354 GLY A C 1
ATOM 2653 O O . GLY A 1 354 ? -2.483 10.122 59.818 1.00 15.55 354 GLY A O 1
ATOM 2654 N N . GLN A 1 355 ? -4.733 10.186 59.771 1.00 29.31 355 GLN A N 1
ATOM 2655 C CA . GLN A 1 355 ? -4.855 10.887 61.047 1.00 33.83 355 GLN A CA 1
ATOM 2656 C C . GLN A 1 355 ? -5.103 9.896 62.175 1.00 38.37 355 GLN A C 1
ATOM 2657 O O . GLN A 1 355 ? -6.210 9.380 62.325 1.00 49.61 355 GLN A O 1
ATOM 2663 N N . VAL A 1 356 ? -4.072 9.642 62.974 1.00 31.22 356 VAL A N 1
ATOM 2664 C CA . VAL A 1 356 ? -4.136 8.611 64.002 1.00 27.17 356 VAL A CA 1
ATOM 2665 C C . VAL A 1 356 ? -4.344 9.184 65.403 1.00 26.61 356 VAL A C 1
ATOM 2666 O O . VAL A 1 356 ? -3.678 10.139 65.801 1.00 21.52 356 VAL A O 1
ATOM 2670 N N . THR A 1 357 ? -5.281 8.594 66.140 1.00 30.31 357 THR A N 1
ATOM 2671 C CA . THR A 1 357 ? -5.489 8.930 67.543 1.00 34.58 357 THR A CA 1
ATOM 2672 C C . THR A 1 357 ? -5.018 7.774 68.421 1.00 34.92 357 THR A C 1
ATOM 2673 O O . THR A 1 357 ? -5.041 6.615 67.998 1.00 35.20 357 THR A O 1
ATOM 2677 N N . CYS A 1 358 ? -4.588 8.086 69.640 1.00 35.86 358 CYS A N 1
ATOM 2678 C CA . CYS A 1 358 ? -4.063 7.062 70.538 1.00 33.48 358 CYS A CA 1
ATOM 2679 C C . CYS A 1 358 ? -4.822 6.980 71.856 1.00 24.47 358 CYS A C 1
ATOM 2680 O O . CYS A 1 358 ? -5.281 7.990 72.392 1.00 19.51 358 CYS A O 1
ATOM 2683 N N . SER A 1 359 ? -4.947 5.761 72.369 1.00 24.61 359 SER A N 1
ATOM 2684 C CA . SER A 1 359 ? -5.567 5.526 73.664 1.00 24.88 359 SER A CA 1
ATOM 2685 C C . SER A 1 359 ? -4.842 4.401 74.391 1.00 28.06 359 SER A C 1
ATOM 2686 O O . SER A 1 359 ? -3.831 3.888 73.909 1.00 18.65 359 SER A O 1
ATOM 2689 N N . LEU A 1 360 ? -5.361 4.019 75.552 1.00 42.48 360 LEU A N 1
ATOM 2690 C CA . LEU A 1 360 ? -4.729 2.980 76.353 1.00 33.08 360 LEU A CA 1
ATOM 2691 C C . LEU A 1 360 ? -5.701 2.401 77.372 1.00 28.49 360 LEU A C 1
ATOM 2692 O O . LEU A 1 360 ? -6.797 2.928 77.567 1.00 20.65 360 LEU A O 1
ATOM 2697 N N . THR A 1 361 ? -5.296 1.309 78.010 1.00 37.79 361 THR A N 1
ATOM 2698 C CA . THR A 1 361 ? -6.105 0.691 79.052 1.00 48.08 361 THR A CA 1
ATOM 2699 C C . THR A 1 361 ? -6.222 1.628 80.249 1.00 53.22 361 THR A C 1
ATOM 2700 O O . THR A 1 361 ? -5.249 2.271 80.642 1.00 51.99 361 THR A O 1
ATOM 2704 N N . SER A 1 362 ? -7.418 1.705 80.823 1.00 61.47 362 SER A N 1
ATOM 2705 C CA . SER A 1 362 ? -7.689 2.650 81.901 1.00 68.37 362 SER A CA 1
ATOM 2706 C C . SER A 1 362 ? -7.277 2.113 83.271 1.00 69.27 362 SER A C 1
ATOM 2707 O O . SER A 1 362 ? -7.239 2.860 84.249 1.00 71.50 362 SER A O 1
ATOM 2710 N N . HIS A 1 363 ? -6.960 0.823 83.338 1.00 65.63 363 HIS A N 1
ATOM 2711 C CA . HIS A 1 363 ? -6.563 0.196 84.597 1.00 59.31 363 HIS A CA 1
ATOM 2712 C C . HIS A 1 363 ? -5.070 0.379 84.856 1.00 48.98 363 HIS A C 1
ATOM 2713 O O . HIS A 1 363 ? -4.396 -0.520 85.359 1.00 49.08 363 HIS A O 1
ATOM 2720 N N . VAL A 1 364 ? -4.561 1.553 84.506 1.00 40.60 364 VAL A N 1
ATOM 2721 C CA . VAL A 1 364 ? -3.145 1.854 84.646 1.00 38.17 364 VAL A CA 1
ATOM 2722 C C . VAL A 1 364 ? -2.971 3.283 85.149 1.00 37.34 364 VAL A C 1
ATOM 2723 O O . VAL A 1 364 ? -3.571 4.210 84.604 1.00 38.84 364 VAL A O 1
ATOM 2727 N N . PRO A 1 365 ? -2.162 3.461 86.205 1.00 35.84 365 PRO A N 1
ATOM 2728 C CA . PRO A 1 365 ? -1.909 4.779 86.797 1.00 37.51 365 PRO A CA 1
ATOM 2729 C C . PRO A 1 365 ? -1.354 5.789 85.794 1.00 42.62 365 PRO A C 1
ATOM 2730 O O . PRO A 1 365 ? -1.647 6.974 85.907 1.00 40.30 365 PRO A O 1
ATOM 2734 N N . PHE A 1 366 ? -0.583 5.315 84.820 1.00 41.61 366 PHE A N 1
ATOM 2735 C CA . PHE A 1 366 ? 0.127 6.191 83.890 1.00 35.10 366 PHE A CA 1
ATOM 2736 C C . PHE A 1 366 ? -0.823 6.961 82.972 1.00 30.26 366 PHE A C 1
ATOM 2737 O O . PHE A 1 366 ? -1.994 6.606 82.833 1.00 26.59 366 PHE A O 1
ATOM 2745 N N . LYS A 1 367 ? -0.302 8.013 82.346 1.00 35.83 367 LYS A N 1
ATOM 2746 C CA . LYS A 1 367 ? -1.099 8.901 81.503 1.00 35.70 367 LYS A CA 1
ATOM 2747 C C . LYS A 1 367 ? -0.479 9.045 80.113 1.00 35.74 367 LYS A C 1
ATOM 2748 O O . LYS A 1 367 ? 0.729 8.883 79.943 1.00 36.20 367 LYS A O 1
ATOM 2754 N N . LEU A 1 368 ? -1.314 9.347 79.124 1.00 38.07 368 LEU A N 1
ATOM 2755 C CA . LEU A 1 368 ? -0.849 9.557 77.758 1.00 37.24 368 LEU A CA 1
ATOM 2756 C C . LEU A 1 368 ? -1.090 11.002 77.326 1.00 38.04 368 LEU A C 1
ATOM 2757 O O . LEU A 1 368 ? -2.215 11.496 77.393 1.00 44.56 368 LEU A O 1
ATOM 2762 N N . VAL A 1 369 ? -0.035 11.679 76.883 1.00 34.81 369 VAL A N 1
ATOM 2763 C CA . VAL A 1 369 ? -0.142 13.092 76.534 1.00 38.65 369 VAL A CA 1
ATOM 2764 C C . VAL A 1 369 ? 0.540 13.407 75.199 1.00 45.52 369 VAL A C 1
ATOM 2765 O O . VAL A 1 369 ? 1.605 12.869 74.889 1.00 48.51 369 VAL A O 1
ATOM 2769 N N . SER A 1 370 ? -0.093 14.269 74.408 1.00 44.46 370 SER A N 1
ATOM 2770 C CA . SER A 1 370 ? 0.457 14.684 73.124 1.00 44.93 370 SER A CA 1
ATOM 2771 C C . SER A 1 370 ? 1.467 15.813 73.296 1.00 40.78 370 SER A C 1
ATOM 2772 O O . SER A 1 370 ? 1.117 16.909 73.734 1.00 35.96 370 SER A O 1
ATOM 2775 N N . THR A 1 371 ? 2.719 15.540 72.947 1.00 42.55 371 THR A N 1
ATOM 2776 C CA . THR A 1 371 ? 3.774 16.544 73.022 1.00 46.42 371 THR A CA 1
ATOM 2777 C C . THR A 1 371 ? 3.946 17.240 71.677 1.00 45.32 371 THR A C 1
ATOM 2778 O O . THR A 1 371 ? 4.242 18.433 71.614 1.00 44.12 371 THR A O 1
ATOM 2782 N N . PHE A 1 372 ? 3.754 16.478 70.605 1.00 46.77 372 PHE A N 1
ATOM 2783 C CA . PHE A 1 372 ? 3.886 16.988 69.245 1.00 44.44 372 PHE A CA 1
ATOM 2784 C C . PHE A 1 372 ? 3.070 16.109 68.302 1.00 40.28 372 PHE A C 1
ATOM 2785 O O . PHE A 1 372 ? 2.565 15.063 68.711 1.00 39.80 372 PHE A O 1
ATOM 2793 N N . LYS A 1 373 ? 2.936 16.539 67.050 1.00 38.34 373 LYS A N 1
ATOM 2794 C CA . LYS A 1 373 ? 2.185 15.786 66.049 1.00 34.05 373 LYS A CA 1
ATOM 2795 C C . LYS A 1 373 ? 2.693 14.352 65.919 1.00 31.14 373 LYS A C 1
ATOM 2796 O O . LYS A 1 373 ? 3.871 14.127 65.636 1.00 26.20 373 LYS A O 1
ATOM 2798 N N . ASN A 1 374 ? 1.793 13.396 66.138 1.00 31.17 374 ASN A N 1
ATOM 2799 C CA . ASN A 1 374 ? 2.107 11.968 66.084 1.00 37.63 374 ASN A CA 1
ATOM 2800 C C . ASN A 1 374 ? 3.169 11.552 67.098 1.00 41.99 374 ASN A C 1
ATOM 2801 O O . ASN A 1 374 ? 3.886 10.573 66.891 1.00 44.55 374 ASN A O 1
ATOM 2806 N N . TYR A 1 375 ? 3.265 12.295 68.196 1.00 34.83 375 TYR A N 1
ATOM 2807 C CA . TYR A 1 375 ? 4.216 11.969 69.252 1.00 36.62 375 TYR A CA 1
ATOM 2808 C C . TYR A 1 375 ? 3.565 11.981 70.628 1.00 29.33 375 TYR A C 1
ATOM 2809 O O . TYR A 1 375 ? 2.889 12.940 71.000 1.00 29.33 375 TYR A O 1
ATOM 2818 N N . TYR A 1 376 ? 3.781 10.908 71.380 1.00 27.32 376 TYR A N 1
ATOM 2819 C CA . TYR A 1 376 ? 3.211 10.778 72.714 1.00 30.24 376 TYR A CA 1
ATOM 2820 C C . TYR A 1 376 ? 4.263 10.350 73.730 1.00 27.98 376 TYR A C 1
ATOM 2821 O O . TYR A 1 376 ? 5.177 9.592 73.408 1.00 19.43 376 TYR A O 1
ATOM 2830 N N . SER A 1 377 ? 4.134 10.841 74.957 1.00 26.01 377 SER A N 1
ATOM 2831 C CA . SER A 1 377 ? 4.987 10.384 76.046 1.00 24.06 377 SER A CA 1
ATOM 2832 C C . SER A 1 377 ? 4.128 9.754 77.132 1.00 21.35 377 SER A C 1
ATOM 2833 O O . SER A 1 377 ? 3.102 10.311 77.521 1.00 19.04 377 SER A O 1
ATOM 2836 N N . LEU A 1 378 ? 4.541 8.583 77.606 1.00 24.87 378 LEU A N 1
ATOM 2837 C CA . LEU A 1 378 ? 3.797 7.882 78.645 1.00 27.01 378 LEU A CA 1
ATOM 2838 C C . LEU A 1 378 ? 4.185 8.410 80.021 1.00 30.92 378 LEU A C 1
ATOM 2839 O O . LEU A 1 378 ? 5.184 7.987 80.603 1.00 39.97 378 LEU A O 1
ATOM 2844 N N . VAL A 1 379 ? 3.383 9.337 80.534 1.00 26.85 379 VAL A N 1
ATOM 2845 C CA . VAL A 1 379 ? 3.695 10.025 81.780 1.00 25.16 379 VAL A CA 1
ATOM 2846 C C . VAL A 1 379 ? 2.995 9.390 82.979 1.00 24.47 379 VAL A C 1
ATOM 2847 O O . VAL A 1 379 ? 1.807 9.079 82.924 1.00 21.06 379 VAL A O 1
ATOM 2851 N N . LEU A 1 380 ? 3.745 9.198 84.060 1.00 33.58 380 LEU A N 1
ATOM 2852 C CA . LEU A 1 380 ? 3.193 8.657 85.296 1.00 36.60 380 LEU A CA 1
ATOM 2853 C C . LEU A 1 380 ? 2.168 9.600 85.917 1.00 41.57 380 LEU A C 1
ATOM 2854 O O . LEU A 1 380 ? 2.493 10.723 86.302 1.00 43.00 380 LEU A O 1
ATOM 2859 N N . ASP A 1 381 ? 0.927 9.134 86.004 1.00 44.99 381 ASP A N 1
ATOM 2860 C CA . ASP A 1 381 ? -0.118 9.863 86.708 1.00 51.68 381 ASP A CA 1
ATOM 2861 C C . ASP A 1 381 ? -0.419 9.123 88.010 1.00 59.07 381 ASP A C 1
ATOM 2862 O O . ASP A 1 381 ? -0.210 7.912 88.096 1.00 66.54 381 ASP A O 1
ATOM 2867 N N . SER A 1 382 ? -0.885 9.857 89.019 1.00 56.75 382 SER A N 1
ATOM 2868 C CA . SER A 1 382 ? -1.139 9.305 90.354 1.00 53.10 382 SER A CA 1
ATOM 2869 C C . SER A 1 382 ? 0.123 8.701 90.977 1.00 52.48 382 SER A C 1
ATOM 2870 O O . SER A 1 382 ? 1.216 8.805 90.420 1.00 51.53 382 SER A O 1
ATOM 2873 N N . ALA A 1 383 ? -0.035 8.073 92.138 1.00 53.40 383 ALA A N 1
ATOM 2874 C CA . ALA A 1 383 ? 1.102 7.513 92.864 1.00 52.10 383 ALA A CA 1
ATOM 2875 C C . ALA A 1 383 ? 1.130 5.989 92.787 1.00 54.20 383 ALA A C 1
ATOM 2876 O O . ALA A 1 383 ? 0.193 5.366 92.286 1.00 59.02 383 ALA A O 1
ATOM 2878 N N . LEU A 1 384 ? 2.209 5.395 93.289 1.00 51.37 384 LEU A N 1
ATOM 2879 C CA . LEU A 1 384 ? 2.387 3.949 93.219 1.00 52.38 384 LEU A CA 1
ATOM 2880 C C . LEU A 1 384 ? 2.552 3.310 94.597 1.00 62.76 384 LEU A C 1
ATOM 2881 O O . LEU A 1 384 ? 2.587 3.997 95.619 1.00 66.54 384 LEU A O 1
ATOM 2886 N N . ASP A 1 385 ? 2.647 1.985 94.606 1.00 64.89 385 ASP A N 1
ATOM 2887 C CA . ASP A 1 385 ? 2.896 1.216 95.821 1.00 62.70 385 ASP A CA 1
ATOM 2888 C C . ASP A 1 385 ? 3.538 -0.112 95.435 1.00 60.09 385 ASP A C 1
ATOM 2889 O O . ASP A 1 385 ? 2.855 -1.032 94.985 1.00 58.30 385 ASP A O 1
ATOM 2891 N N . ARG A 1 386 ? 4.854 -0.196 95.617 1.00 61.02 386 ARG A N 1
ATOM 2892 C CA . ARG A 1 386 ? 5.663 -1.303 95.104 1.00 63.24 386 ARG A CA 1
ATOM 2893 C C . ARG A 1 386 ? 5.143 -2.692 95.471 1.00 68.79 386 ARG A C 1
ATOM 2894 O O . ARG A 1 386 ? 5.021 -3.562 94.609 1.00 68.97 386 ARG A O 1
ATOM 2896 N N . GLU A 1 387 ? 4.837 -2.895 96.747 1.00 73.70 387 GLU A N 1
ATOM 2897 C CA . GLU A 1 387 ? 4.443 -4.212 97.235 1.00 76.42 387 GLU A CA 1
ATOM 2898 C C . GLU A 1 387 ? 3.070 -4.648 96.725 1.00 78.84 387 GLU A C 1
ATOM 2899 O O . GLU A 1 387 ? 2.817 -5.841 96.553 1.00 81.75 387 GLU A O 1
ATOM 2901 N N . THR A 1 388 ? 2.187 -3.683 96.491 1.00 77.08 388 THR A N 1
ATOM 2902 C CA . THR A 1 388 ? 0.851 -3.979 95.986 1.00 73.22 388 THR A CA 1
ATOM 2903 C C . THR A 1 388 ? 0.924 -4.546 94.572 1.00 71.52 388 THR A C 1
ATOM 2904 O O . THR A 1 388 ? 0.596 -5.710 94.341 1.00 72.39 388 THR A O 1
ATOM 2908 N N . THR A 1 389 ? 1.354 -3.715 93.628 1.00 68.39 389 THR A N 1
ATOM 2909 C CA . THR A 1 389 ? 1.585 -4.159 92.259 1.00 63.57 389 THR A CA 1
ATOM 2910 C C . THR A 1 389 ? 2.999 -3.792 91.824 1.00 62.13 389 THR A C 1
ATOM 2911 O O . THR A 1 389 ? 3.327 -2.614 91.677 1.00 61.09 389 THR A O 1
ATOM 2915 N N . ALA A 1 390 ? 3.833 -4.806 91.623 1.00 61.38 390 ALA A N 1
ATOM 2916 C CA . ALA A 1 390 ? 5.227 -4.588 91.254 1.00 59.69 390 ALA A CA 1
ATOM 2917 C C . ALA A 1 390 ? 5.412 -4.558 89.740 1.00 61.67 390 ALA A C 1
ATOM 2918 O O . ALA A 1 390 ? 6.508 -4.289 89.248 1.00 60.54 390 ALA A O 1
ATOM 2920 N N . ASP A 1 391 ? 4.338 -4.829 89.005 1.00 55.04 391 ASP A N 1
ATOM 2921 C CA . ASP A 1 391 ? 4.408 -4.873 87.549 1.00 53.60 391 ASP A CA 1
ATOM 2922 C C . ASP A 1 391 ? 3.166 -4.279 86.891 1.00 51.11 391 ASP A C 1
ATOM 2923 O O . ASP A 1 391 ? 2.098 -4.212 87.496 1.00 52.10 391 ASP A O 1
ATOM 2928 N N . TYR A 1 392 ? 3.322 -3.848 85.643 1.00 48.47 392 TYR A N 1
ATOM 2929 C CA . TYR A 1 392 ? 2.217 -3.305 84.862 1.00 46.32 392 TYR A CA 1
ATOM 2930 C C . TYR A 1 392 ? 2.320 -3.748 83.408 1.00 45.20 392 TYR A C 1
ATOM 2931 O O . TYR A 1 392 ? 3.388 -4.147 82.946 1.00 44.37 392 TYR A O 1
ATOM 2940 N N . LYS A 1 393 ? 1.204 -3.681 82.690 1.00 46.28 393 LYS A N 1
ATOM 2941 C CA . LYS A 1 393 ? 1.183 -4.035 81.276 1.00 48.41 393 LYS A CA 1
ATOM 2942 C C . LYS A 1 393 ? 0.414 -2.987 80.480 1.00 46.31 393 LYS A C 1
ATOM 2943 O O . LYS A 1 393 ? -0.801 -3.090 80.308 1.00 48.97 393 LYS A O 1
ATOM 2949 N N . VAL A 1 394 ? 1.132 -1.979 79.997 1.00 42.08 394 VAL A N 1
ATOM 2950 C CA . VAL A 1 394 ? 0.504 -0.849 79.321 1.00 38.67 394 VAL A CA 1
ATOM 2951 C C . VAL A 1 394 ? 0.327 -1.094 77.828 1.00 35.62 394 VAL A C 1
ATOM 2952 O O . VAL A 1 394 ? 1.292 -1.058 77.064 1.00 33.80 394 VAL A O 1
ATOM 2956 N N . VAL A 1 395 ? -0.912 -1.340 77.418 1.00 32.33 395 VAL A N 1
ATOM 2957 C CA . VAL A 1 395 ? -1.225 -1.528 76.009 1.00 33.76 395 VAL A CA 1
ATOM 2958 C C . VAL A 1 395 ? -1.726 -0.223 75.403 1.00 31.89 395 VAL A C 1
ATOM 2959 O O . VAL A 1 395 ? -2.665 0.389 75.914 1.00 34.83 395 VAL A O 1
ATOM 2963 N N . VAL A 1 396 ? -1.093 0.203 74.316 1.00 26.94 396 VAL A N 1
ATOM 2964 C CA . VAL A 1 396 ? -1.457 1.453 73.661 1.00 27.49 396 VAL A CA 1
ATOM 2965 C C . VAL A 1 396 ? -2.046 1.188 72.279 1.00 25.47 396 VAL A C 1
ATOM 2966 O O . VAL A 1 396 ? -1.449 0.478 71.466 1.00 25.98 396 VAL A O 1
ATOM 2970 N N . THR A 1 397 ? -3.219 1.761 72.020 1.00 28.95 397 THR A N 1
ATOM 2971 C CA . THR A 1 397 ? -3.917 1.542 70.757 1.00 26.71 397 THR A CA 1
ATOM 2972 C C . THR A 1 397 ? -3.900 2.777 69.864 1.00 31.42 397 THR A C 1
ATOM 2973 O O . THR A 1 397 ? -4.349 3.852 70.264 1.00 34.58 397 THR A O 1
ATOM 2977 N N . ALA A 1 398 ? -3.376 2.609 68.654 1.00 31.46 398 ALA A N 1
ATOM 2978 C CA . ALA A 1 398 ? -3.371 3.664 67.648 1.00 32.06 398 ALA A CA 1
ATOM 2979 C C . ALA A 1 398 ? -4.389 3.351 66.555 1.00 30.45 398 ALA A C 1
ATOM 2980 O O . ALA A 1 398 ? -4.469 2.216 66.078 1.00 31.58 398 ALA A O 1
ATOM 2982 N N . ARG A 1 399 ? -5.160 4.359 66.156 1.00 26.05 399 ARG A N 1
ATOM 2983 C CA . ARG A 1 399 ? -6.255 4.156 65.212 1.00 21.50 399 ARG A CA 1
ATOM 2984 C C . ARG A 1 399 ? -6.445 5.360 64.290 1.00 26.77 399 ARG A C 1
ATOM 2985 O O . ARG A 1 399 ? -6.674 6.476 64.757 1.00 23.26 399 ARG A O 1
ATOM 2993 N N . ASP A 1 400 ? -6.353 5.133 62.980 1.00 29.08 400 ASP A N 1
ATOM 2994 C CA . ASP A 1 400 ? -6.500 6.220 62.015 1.00 28.94 400 ASP A CA 1
ATOM 2995 C C . ASP A 1 400 ? -7.965 6.612 61.838 1.00 31.85 400 ASP A C 1
ATOM 2996 O O . ASP A 1 400 ? -8.863 5.895 62.276 1.00 31.69 400 ASP A O 1
ATOM 3001 N N . GLY A 1 401 ? -8.199 7.752 61.194 1.00 32.67 401 GLY A N 1
ATOM 3002 C CA . GLY A 1 401 ? -9.544 8.277 61.041 1.00 36.22 401 GLY A CA 1
ATOM 3003 C C . GLY A 1 401 ? -10.209 7.901 59.731 1.00 33.31 401 GLY A C 1
ATOM 3004 O O . GLY A 1 401 ? -11.228 8.481 59.351 1.00 29.32 401 GLY A O 1
ATOM 3005 N N . GLY A 1 402 ? -9.635 6.924 59.038 1.00 33.46 402 GLY A N 1
ATOM 3006 C CA . GLY A 1 402 ? -10.182 6.472 57.773 1.00 31.16 402 GLY A CA 1
ATOM 3007 C C . GLY A 1 402 ? -11.531 5.797 57.931 1.00 33.05 402 GLY A C 1
ATOM 3008 O O . GLY A 1 402 ? -11.910 5.396 59.031 1.00 29.33 402 GLY A O 1
ATOM 3009 N N . SER A 1 403 ? -12.260 5.676 56.827 1.00 39.10 403 SER A N 1
ATOM 3010 C CA . SER A 1 403 ? -13.555 5.004 56.829 1.00 40.66 403 SER A CA 1
ATOM 3011 C C . SER A 1 403 ? -13.594 3.925 55.751 1.00 39.55 403 SER A C 1
ATOM 3012 O O . SER A 1 403 ? -13.770 4.231 54.573 1.00 43.64 403 SER A O 1
ATOM 3015 N N . PRO A 1 404 ? -13.423 2.653 56.148 1.00 37.00 404 PRO A N 1
ATOM 3016 C CA . PRO A 1 404 ? -13.212 2.199 57.527 1.00 35.02 404 PRO A CA 1
ATOM 3017 C C . PRO A 1 404 ? -11.793 2.461 58.027 1.00 33.80 404 PRO A C 1
ATOM 3018 O O . PRO A 1 404 ? -10.929 2.870 57.251 1.00 35.26 404 PRO A O 1
ATOM 3022 N N . SER A 1 405 ? -11.563 2.222 59.312 1.00 30.38 405 SER A N 1
ATOM 3023 C CA . SER A 1 405 ? -10.293 2.572 59.933 1.00 25.76 405 SER A CA 1
ATOM 3024 C C . SER A 1 405 ? -9.420 1.357 60.229 1.00 20.23 405 SER A C 1
ATOM 3025 O O . SER A 1 405 ? -9.917 0.244 60.395 1.00 14.57 405 SER A O 1
ATOM 3028 N N . LEU A 1 406 ? -8.112 1.586 60.287 1.00 7.51 406 LEU A N 1
ATOM 3029 C CA . LEU A 1 406 ? -7.159 0.542 60.642 1.00 21.23 406 LEU A CA 1
ATOM 3030 C C . LEU A 1 406 ? -6.476 0.870 61.966 1.00 22.96 406 LEU A C 1
ATOM 3031 O O . LEU A 1 406 ? -6.231 2.036 62.277 1.00 23.19 406 LEU A O 1
ATOM 3036 N N . TRP A 1 407 ? -6.166 -0.162 62.742 1.00 20.32 407 TRP A N 1
ATOM 3037 C CA . TRP A 1 407 ? -5.619 0.042 64.078 1.00 25.46 407 TRP A CA 1
ATOM 3038 C C . TRP A 1 407 ? -4.451 -0.889 64.384 1.00 27.78 407 TRP A C 1
ATOM 3039 O O . TRP A 1 407 ? -4.346 -1.981 63.825 1.00 30.64 407 TRP A O 1
ATOM 3050 N N . ALA A 1 408 ? -3.577 -0.447 65.283 1.00 27.70 408 ALA A N 1
ATOM 3051 C CA . ALA A 1 408 ? -2.436 -1.253 65.702 1.00 30.63 408 ALA A CA 1
ATOM 3052 C C . ALA A 1 408 ? -2.141 -1.022 67.180 1.00 33.93 408 ALA A C 1
ATOM 3053 O O . ALA A 1 408 ? -2.391 0.061 67.707 1.00 37.61 408 ALA A O 1
ATOM 3055 N N . THR A 1 409 ? -1.611 -2.040 67.850 1.00 30.52 409 THR A N 1
ATOM 3056 C CA . THR A 1 409 ? -1.341 -1.942 69.282 1.00 22.31 409 THR A CA 1
ATOM 3057 C C . THR A 1 409 ? 0.146 -1.983 69.605 1.00 21.26 409 THR A C 1
ATOM 3058 O O . THR A 1 409 ? 0.969 -2.327 68.757 1.00 19.16 409 THR A O 1
ATOM 3062 N N . ALA A 1 410 ? 0.475 -1.633 70.845 1.00 23.78 410 ALA A N 1
ATOM 3063 C CA . ALA A 1 410 ? 1.839 -1.742 71.348 1.00 26.69 410 ALA A CA 1
ATOM 3064 C C . ALA A 1 410 ? 1.837 -1.794 72.872 1.00 28.60 410 ALA A C 1
ATOM 3065 O O . ALA A 1 410 ? 1.510 -0.808 73.532 1.00 28.53 410 ALA A O 1
ATOM 3067 N N . SER A 1 411 ? 2.199 -2.947 73.427 1.00 30.92 411 SER A N 1
ATOM 3068 C CA . SER A 1 411 ? 2.219 -3.123 74.876 1.00 36.62 411 SER A CA 1
ATOM 3069 C C . SER A 1 411 ? 3.628 -2.978 75.435 1.00 34.10 411 SER A C 1
ATOM 3070 O O . SER A 1 411 ? 4.612 -3.183 74.724 1.00 33.83 411 SER A O 1
ATOM 3073 N N . VAL A 1 412 ? 3.716 -2.624 76.713 1.00 37.93 412 VAL A N 1
ATOM 3074 C CA . VAL A 1 412 ? 5.000 -2.550 77.402 1.00 39.32 412 VAL A CA 1
ATOM 3075 C C . VAL A 1 412 ? 4.866 -3.042 78.844 1.00 45.51 412 VAL A C 1
ATOM 3076 O O . VAL A 1 412 ? 3.922 -2.685 79.553 1.00 48.76 412 VAL A O 1
ATOM 3080 N N . SER A 1 413 ? 5.808 -3.884 79.259 1.00 47.18 413 SER A N 1
ATOM 3081 C CA . SER A 1 413 ? 5.839 -4.405 80.621 1.00 47.14 413 SER A CA 1
ATOM 3082 C C . SER A 1 413 ? 6.578 -3.447 81.545 1.00 43.65 413 SER A C 1
ATOM 3083 O O . SER A 1 413 ? 7.806 -3.376 81.524 1.00 43.79 413 SER A O 1
ATOM 3086 N N . VAL A 1 414 ? 5.823 -2.712 82.355 1.00 42.76 414 VAL A N 1
ATOM 3087 C CA . VAL A 1 414 ? 6.400 -1.709 83.242 1.00 46.21 414 VAL A CA 1
ATOM 3088 C C . VAL A 1 414 ? 6.678 -2.265 84.636 1.00 52.23 414 VAL A C 1
ATOM 3089 O O . VAL A 1 414 ? 5.782 -2.338 85.477 1.00 58.01 414 VAL A O 1
ATOM 3093 N N . GLU A 1 415 ? 7.925 -2.653 84.875 1.00 52.70 415 GLU A N 1
ATOM 3094 C CA . GLU A 1 415 ? 8.330 -3.139 86.189 1.00 51.00 415 GLU A CA 1
ATOM 3095 C C . GLU A 1 415 ? 8.707 -1.980 87.107 1.00 47.66 415 GLU A C 1
ATOM 3096 O O . GLU A 1 415 ? 9.353 -1.022 86.681 1.00 40.52 415 GLU A O 1
ATOM 3102 N N . VAL A 1 416 ? 8.295 -2.074 88.368 1.00 49.22 416 VAL A N 1
ATOM 3103 C CA . VAL A 1 416 ? 8.599 -1.045 89.353 1.00 49.26 416 VAL A CA 1
ATOM 3104 C C . VAL A 1 416 ? 9.787 -1.466 90.215 1.00 56.15 416 VAL A C 1
ATOM 3105 O O . VAL A 1 416 ? 9.857 -2.606 90.673 1.00 60.26 416 VAL A O 1
ATOM 3109 N N . ALA A 1 417 ? 10.721 -0.544 90.427 1.00 58.30 417 ALA A N 1
ATOM 3110 C CA . ALA A 1 417 ? 11.904 -0.821 91.236 1.00 58.70 417 ALA A CA 1
ATOM 3111 C C . ALA A 1 417 ? 11.553 -0.885 92.717 1.00 53.94 417 ALA A C 1
ATOM 3112 O O . ALA A 1 417 ? 11.001 0.064 93.274 1.00 50.82 417 ALA A O 1
#

CATH classification: 2.60.40.60 (+3 more: 2.60.40.60, 2.60.40.60, 2.60.40.60)

Radius of gyration: 54.58 Å; Cα contacts (8 Å, |Δi|>4): 971; chains: 1; bounding box: 43×36×183 Å

Secondary structure (DSSP, 8-state):
-EEEEEESSPPTT-EEE-HHHHTT--HHHHTTTT-EEEESSS-TTEEEETTTTEEEE-S---HHHHTTT-S--EEEEEEEETTTTEEEEEEEEEE----S--B-S-SEEEE--BTTPPSS-B--PPPPB-SS-SGGG-EEEEE-S-SSEEEE---SSTT--S-EEEE-S---TTT-SEEEEEEEEEESSSSP-EEEEEEEEEPBPPS----EES-SEEEEEE-SSPPTT-EEEE--EE-SS-GGGT-EEEEE-TTS-HHHHHHEEE-TTT-EEEE-S---TTT-SEEEEEEEEEE-SSS--EEEEEEEEEE---S----EEEEEEE-PSBPTT--TT-EEEEEEEE-SS-GGGG-EEEEE-SSSS-EEEEEETTEEEEE--S---TTT--EEEEEEEEEE--SS--EEEEEEEEEB-

Nearest PDB structures (foldseek):
  5dzw-assembly1_A-2  TM=1.000E+00  e=6.832E-85  Mus mus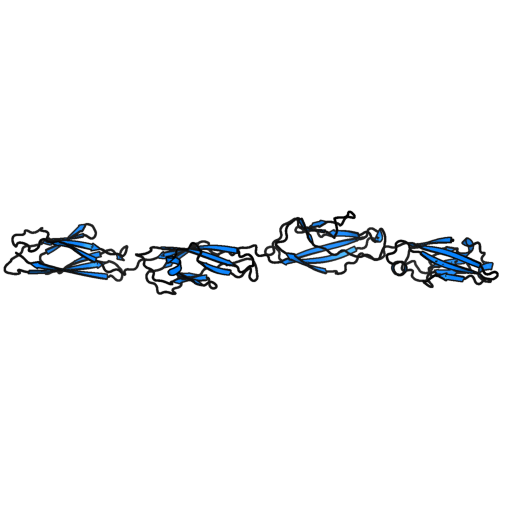culus
  5dzv-assembly1_A  TM=9.582E-01  e=1.031E-62  Mus musculus
  5dzv-assembly1_B  TM=9.615E-01  e=5.300E-63  Mus musculus
  7jgz-assembly1_A-2  TM=8.695E-01  e=1.777E-49  Mus musculus
  6vg4-assembly1_A  TM=7.566E-01  e=2.937E-53  Homo sapiens

Solvent-accessible surface area: 23121 Å² total; per-residue (Å²): 171,48,106,31,56,7,50,1,48,23,174,129,45,45,117,14,6,106,0,0,72,76,28,62,18,115,82,120,52,0,85,80,19,105,12,106,35,43,20,146,121,83,32,105,22,6,76,16,58,53,138,52,0,29,0,41,0,40,48,150,0,29,4,30,139,52,19,11,198,50,85,159,11,36,0,57,1,65,0,50,0,26,201,99,124,73,80,45,85,0,65,0,77,4,119,37,65,8,56,45,64,3,57,27,97,58,95,120,45,98,5,119,1,24,12,85,97,92,88,120,55,110,49,84,12,46,37,11,80,31,52,0,52,42,126,21,27,80,50,68,62,121,25,15,122,57,96,22,8,26,56,97,85,69,63,158,56,94,114,87,84,39,19,7,1,14,5,160,39,99,35,48,69,43,139,62,84,84,37,78,0,59,6,29,0,45,2,34,5,180,96,106,39,81,11,73,3,87,1,53,5,40,17,80,47,17,33,75,37,43,3,96,14,109,36,94,94,35,94,34,146,10,59,7,89,32,98,114,38,42,75,13,19,78,5,94,15,62,27,123,8,47,55,95,24,16,86,28,82,18,40,33,9,126,124,33,59,113,72,12,39,55,9,2,100,12,44,52,112,61,0,75,2,50,2,110,25,101,3,45,44,63,149,43,82,48,25,79,3,82,0,36,0,65,5,72,12,115,136,62,51,51,10,94,3,34,2,59,0,99,8,71,29,63,24,60,21,65,3,81,32,46,62,124,52,112,57,51,86,8,48,68,137,27,90,93,45,39,79,3,0,53,0,12,5,60,28,127,10,64,53,88,31,18,107,17,83,21,67,54,61,116,175,20,35,9,105,30,56,77,84,155,74,73,63,28,9,0,23,0,56,70,83,25,45,40,108,105,66,57,84,30,156,0,50,0,47,0,124,0,32,7,110,121,36,52,155,22,70,24,78,17,72,0,98,18,78

InterPro domains:
  IPR002126 Cadherin-like [PF00028] (144-233)
  IPR002126 Cadherin-like [PF00028] (247-341)
  IPR002126 Cadherin-like [PF00028] (358-445)
  IPR002126 Cadherin-like [PF00028] (460-556)
  IPR002126 Cadherin-like [PF00028] (588-669)
  IPR002126 Cadherin-like [PR00205] (73-92)
  IPR002126 Cadherin-like [PR00205] (242-271)
  IPR002126 Cadherin-like [PR00205] (420-432)
  IPR002126 Cadherin-like [PR00205] (434-453)
  IPR002126 Cadherin-like [PR00205] (453-466)
  IPR002126 Cadherin-like [PR00205] (513-539)
  IPR002126 Cadherin-like [PR00205] (547-564)
  IPR002126 Cadherin-like [PS50268] (28-133)
  IPR002126 Cadherin-like [PS50268] (134-242)
  IPR002126 Cadherin-like [PS50268] (243-350)
  IPR002126 Cadherin-like [PS50268] (351-455)
  IPR002126 Cadherin-like [PS50268] (456-565)
  IPR002126 Cadherin-like [PS50268] (581-681)
  IPR002126 Cadherin-like [SM00112] (20-131)
  IPR002126 Cadherin-like [SM00112] (155-240)